Protein AF-0000000079302705 (afdb_homodimer)

InterPro domains:
  IPR019248 Glucodextranase-like, C-terminal [PF09985] (5-111)

Secondary structure (DSSP, 8-state):
--EEEE--TT-TTTTT-B---SHHHHHH-S-TT-EEEEEEEESSSEEEEEEES----TT--TTS--SEEEEEEEE-SSS-B-EEETTEEPPTT--BSEEEEEETTEEEEE-TT--EEEE-EEEETTEEEEE--SPP---EEEEEEEEB-TTSGGGB--EESS--SSSEE--TT--S-SEE--SSHHHHHHHHHHTBPPPB--------GGGTGGGGGGGGHHHHHHHHTT-/--EEEE--TT-TTTTT-B---SHHHHHH-S-TT-EEEEEEEESSSEEEEEEES----TT--TTS--SEEEEEEEE-SSS-B-EEETTEEPPTT--BSEEEEEETTEEEEE-TT--EEEE-EEEETTEEEEE--SPP---EEEEEEEEB-TTSGGGB--EESS--SSSEE--TT--S-SEE--SSHHHHHHHHHHTBPPPB--------GGGGGGGGGGGGGGGTHHHHTT-

Sequence (462 aa):
MLFLYQDPLGDDQGLAYLYPRAALFREAGEGYADLLAVVGEDRGELVLKVRLARYPNPLEGPLGFSLATVVLWLDTGEGGEETLLPGLHTPQGAGWEVAYLLTGFGAERRTPKGEREGVRAWREGDWVALATGLPPGRYGVYGAVGLFDPFAPWYLRPSSPEGGAWTLAAPPGSPPVVDLLAERPLEQVAAYQTGVLKPLRPKGFALKRESLLAFGLGGVSLLLAFLLRRRMLFLYQDPLGDDQGLAYLYPRAALFREAGEGYADLLAVVGEDRGELVLKVRLARYPNPLEGPLGFSLATVVLWLDTGEGGEETLLPGLHTPQGAGWEVAYLLTGFGAERRTPKGEREGVRAWREGDWVALATGLPPGRYGVYGAVGLFDPFAPWYLRPSSPEGGAWTLAAPPGSPPVVDLLAERPLEQVAAYQTGVLKPLRPKGFALKRESLLAFGLGGVSLLLAFLLRRR

Foldseek 3Di:
DQDKAFDDAPQLAFVNKDAADAPVDVVQDDFQQAWTMWDWDAPVATKIKTFTPDADDPVPQVQRHAWKKKKKFWQDDWDAAQDDFQLAGAPPGRHGAKMKIDGSHAIWIAGPVGDIDTWDWHYDPRMIMTTDPHHDDFIWMWMFMATAQPVDVSRAAAEDCVHYNRHMHDDPRFGSTRDIRDNDSVLSNVCRVVNYHYTDTDDPPPPPVVVVPPVPPPPPPPVVVVVPVVD/DQDKAFDDAPQLQFVNKDAADAPVVVVQDDFQQAWTMWDWDAPVATKIKTFTPDADDPVPQVQRHAWKKKKKFWQDDWDADQDDFQLAGAPPGRHGAKMKIDGSHAIWIAGPVGDIDTWDWHYDPRMIMTTDPHHDDFIWMWMFMATAQPVDVSRAAAEDCVHYNRHMHDDPRFGSTRDIRDNDSVLSNVCRVVNYHYTDTDDPPPPPPVVVVPVPPPPPPPVPVVPPPVD

Solvent-accessible surface area (backbone atoms only — not comparable to full-atom values): 23852 Å² total; per-residue (Å²): 115,68,41,76,46,53,23,54,82,86,56,43,29,58,96,70,42,40,76,33,63,30,67,71,47,59,74,59,54,75,45,47,38,16,50,36,34,42,35,37,32,68,75,89,24,26,31,41,33,39,26,53,69,36,55,54,39,92,59,62,21,44,52,54,17,42,52,27,22,37,40,37,35,31,26,77,59,85,44,54,44,39,70,75,47,71,53,32,24,35,49,92,76,53,6,30,57,40,34,38,40,39,44,17,64,26,21,33,38,35,35,85,87,66,52,46,38,33,28,34,21,45,63,56,87,78,31,42,34,34,53,65,83,38,70,64,76,82,41,29,39,40,40,37,20,19,38,48,23,85,76,34,76,95,26,26,30,50,55,35,67,81,35,40,55,77,22,26,20,30,64,84,68,53,42,46,47,28,18,59,59,27,72,42,71,66,55,36,54,49,19,69,74,71,22,41,48,66,60,49,58,60,74,68,82,69,75,67,66,69,68,64,62,63,67,65,65,68,66,61,62,66,61,57,58,60,64,62,61,74,104,114,68,41,77,47,54,24,53,81,84,58,41,30,58,98,69,43,41,76,33,63,30,67,70,48,59,71,58,55,74,45,47,40,16,50,34,34,42,34,35,32,67,74,90,24,25,30,41,32,38,26,53,69,36,58,54,40,92,61,62,21,45,53,55,16,44,53,26,22,36,41,38,34,29,26,75,59,85,44,55,45,39,71,75,47,70,54,31,23,34,49,92,74,52,5,31,57,40,33,36,40,40,44,18,62,26,21,32,38,35,34,84,85,67,51,45,37,33,25,34,21,43,64,56,87,76,30,42,33,36,54,65,83,38,68,63,72,81,40,29,40,39,41,36,18,17,39,48,23,85,76,36,76,94,26,26,29,50,54,34,67,82,35,42,54,78,21,26,19,28,65,82,69,52,45,45,47,27,19,58,58,27,72,43,71,67,56,37,54,49,18,68,74,70,23,40,48,66,61,49,58,62,73,68,81,71,75,68,67,70,68,65,65,65,67,68,67,70,72,63,64,70,66,61,62,66,67,63,64,74,106

Organism: Thermus brockianus (NCBI:txid56956)

Nearest PDB structures (foldseek):
  1ug9-assembly1_A  TM=7.891E-01  e=1.839E-10  Arthrobacter globiformis
  2dmb-assembly1_A  TM=4.216E-01  e=1.251E-01  Homo sapiens
  6fpt-assembly2_B  TM=4.208E-01  e=1.560E-01  Danio rerio
  7o0b-assembly1_A  TM=3.416E-01  e=6.097E-02  Homo sapiens
  2d7n-assembly1_A  TM=3.568E-01  e=8.653E-01  Homo sapiens

Structure (mmCIF, N/CA/C/O backbone):
data_AF-0000000079302705-model_v1
#
loop_
_entity.id
_entity.type
_entity.pdbx_description
1 polymer 'Uncharacterized protein'
#
loop_
_atom_site.group_PDB
_atom_site.id
_atom_site.type_symbol
_atom_site.label_atom_id
_atom_site.label_alt_id
_atom_site.label_comp_id
_atom_site.label_asym_id
_atom_site.label_entity_id
_atom_site.label_seq_id
_atom_site.pdbx_PDB_ins_code
_atom_site.Cartn_x
_atom_site.Cartn_y
_atom_site.Cartn_z
_atom_site.occupancy
_atom_site.B_iso_or_equiv
_atom_site.auth_seq_id
_atom_site.auth_comp_id
_atom_site.auth_asym_id
_atom_site.auth_atom_id
_atom_site.pdbx_PDB_model_num
ATOM 1 N N . MET A 1 1 ? 9.102 -23.891 10.633 1 91.81 1 MET A N 1
ATOM 2 C CA . MET A 1 1 ? 8.695 -23.859 9.234 1 91.81 1 MET A CA 1
ATOM 3 C C . MET A 1 1 ? 7.625 -24.922 8.961 1 91.81 1 MET A C 1
ATOM 5 O O . MET A 1 1 ? 7.785 -26.078 9.328 1 91.81 1 MET A O 1
ATOM 9 N N . LEU A 1 2 ? 6.59 -24.422 8.367 1 93.56 2 LEU A N 1
ATOM 10 C CA . LEU A 1 2 ? 5.457 -25.297 8.086 1 93.56 2 LEU A CA 1
ATOM 11 C C . LEU A 1 2 ? 5.566 -25.906 6.695 1 93.56 2 LEU A C 1
ATOM 13 O O . LEU A 1 2 ? 5.309 -27.094 6.516 1 93.56 2 LEU A O 1
ATOM 17 N N . PHE A 1 3 ? 5.969 -25.125 5.758 1 96.44 3 PHE A N 1
ATOM 18 C CA . PHE A 1 3 ? 6.188 -25.641 4.406 1 96.44 3 PHE A CA 1
ATOM 19 C C . PHE A 1 3 ? 7.113 -24.703 3.629 1 96.44 3 PHE A C 1
ATOM 21 O O . PHE A 1 3 ? 7.297 -23.547 4.004 1 96.44 3 PHE A O 1
ATOM 28 N N . LEU A 1 4 ? 7.742 -25.266 2.623 1 97.12 4 LEU A N 1
ATOM 29 C CA . LEU A 1 4 ? 8.516 -24.578 1.589 1 97.12 4 LEU A CA 1
ATOM 30 C C . LEU A 1 4 ? 8.18 -25.141 0.208 1 97.12 4 LEU A C 1
ATOM 32 O O . LEU A 1 4 ? 8.375 -26.328 -0.049 1 97.12 4 LEU A O 1
ATOM 36 N N . TYR A 1 5 ? 7.637 -24.312 -0.6 1 98.25 5 TYR A N 1
ATOM 37 C CA . TYR A 1 5 ? 7.363 -24.688 -1.984 1 98.25 5 TYR A CA 1
ATOM 38 C C . TYR A 1 5 ? 8.305 -23.953 -2.938 1 98.25 5 TYR A C 1
ATOM 40 O O . TYR A 1 5 ? 8.352 -22.719 -2.955 1 98.25 5 TYR A O 1
ATOM 48 N N . GLN A 1 6 ? 8.992 -24.75 -3.734 1 98.12 6 GLN A N 1
ATOM 49 C CA . GLN A 1 6 ? 9.875 -24.156 -4.73 1 98.12 6 GLN A CA 1
ATOM 50 C C . GLN A 1 6 ? 9.164 -23.984 -6.07 1 98.12 6 GLN A C 1
ATOM 52 O O . GLN A 1 6 ? 8.297 -24.781 -6.422 1 98.12 6 GLN A O 1
ATOM 57 N N . ASP A 1 7 ? 9.523 -22.969 -6.777 1 98.62 7 ASP A N 1
ATOM 58 C CA . ASP A 1 7 ? 9.047 -22.672 -8.125 1 98.62 7 ASP A CA 1
ATOM 59 C C . ASP A 1 7 ? 10.211 -22.5 -9.094 1 98.62 7 ASP A C 1
ATOM 61 O O . ASP A 1 7 ? 11.203 -21.844 -8.766 1 98.62 7 ASP A O 1
ATOM 65 N N . PRO A 1 8 ? 10.164 -23.078 -10.227 1 98.12 8 PRO A N 1
ATOM 66 C CA . PRO A 1 8 ? 11.297 -23.062 -11.164 1 98.12 8 PRO A CA 1
ATOM 67 C C . PRO A 1 8 ? 11.703 -21.641 -11.57 1 98.12 8 PRO A C 1
ATOM 69 O O . PRO A 1 8 ? 10.844 -20.781 -11.766 1 98.12 8 PRO A O 1
ATOM 72 N N . LEU A 1 9 ? 12.961 -21.469 -11.719 1 97.31 9 LEU A N 1
ATOM 73 C CA . LEU A 1 9 ? 13.516 -20.219 -12.219 1 97.31 9 LEU A CA 1
ATOM 74 C C . LEU A 1 9 ? 13.242 -20.062 -13.711 1 97.31 9 LEU A C 1
ATOM 76 O O . LEU A 1 9 ? 13.375 -21.016 -14.477 1 97.31 9 LEU A O 1
ATOM 80 N N . GLY A 1 10 ? 12.844 -18.859 -14.141 1 96.56 10 GLY A N 1
ATOM 81 C CA . GLY A 1 10 ? 12.812 -18.516 -15.555 1 96.56 10 GLY A CA 1
ATOM 82 C C . GLY A 1 10 ? 11.5 -18.875 -16.219 1 96.56 10 GLY A C 1
ATOM 83 O O . GLY A 1 10 ? 11.375 -18.797 -17.453 1 96.56 10 GLY A O 1
ATOM 84 N N . ASP A 1 11 ? 10.469 -19.234 -15.414 1 97.25 11 ASP A N 1
ATOM 85 C CA . ASP A 1 11 ? 9.227 -19.625 -16.062 1 97.25 11 ASP A CA 1
ATOM 86 C C . ASP A 1 11 ? 8.172 -18.531 -15.93 1 97.25 11 ASP A C 1
ATOM 88 O O . ASP A 1 11 ? 6.969 -18.812 -15.891 1 97.25 11 ASP A O 1
ATOM 92 N N . ASP A 1 12 ? 8.555 -17.266 -15.945 1 97.75 12 ASP A N 1
ATOM 93 C CA . ASP A 1 12 ? 7.672 -16.109 -15.797 1 97.75 12 ASP A CA 1
ATOM 94 C C . ASP A 1 12 ? 7.219 -15.586 -17.156 1 97.75 12 ASP A C 1
ATOM 96 O O . ASP A 1 12 ? 7.203 -14.375 -17.391 1 97.75 12 ASP A O 1
ATOM 100 N N . GLN A 1 13 ? 6.887 -16.406 -18.125 1 94.62 13 GLN A N 1
ATOM 101 C CA . GLN A 1 13 ? 6.395 -16 -19.422 1 94.62 13 GLN A CA 1
ATOM 102 C C . GLN A 1 13 ? 5.09 -16.703 -19.781 1 94.62 13 GLN A C 1
ATOM 104 O O . GLN A 1 13 ? 4.707 -16.781 -20.938 1 94.62 13 GLN A O 1
ATOM 109 N N . GLY A 1 14 ? 4.457 -17.266 -18.812 1 93.06 14 GLY A N 1
ATOM 110 C CA . GLY A 1 14 ? 3.219 -17.969 -19.109 1 93.06 14 GLY A CA 1
ATOM 111 C C . GLY A 1 14 ? 3.318 -18.859 -20.344 1 93.06 14 GLY A C 1
ATOM 112 O O . GLY A 1 14 ? 4.25 -19.656 -20.469 1 93.06 14 GLY A O 1
ATOM 113 N N . LEU A 1 15 ? 2.178 -18.812 -21.172 1 90.75 15 LEU A N 1
ATOM 114 C CA . LEU A 1 15 ? 2.207 -19.5 -22.453 1 90.75 15 LEU A CA 1
ATOM 115 C C . LEU A 1 15 ? 2.781 -18.594 -23.547 1 90.75 15 LEU A C 1
ATOM 117 O O . LEU A 1 15 ? 2.096 -18.281 -24.516 1 90.75 15 LEU A O 1
ATOM 121 N N . ALA A 1 16 ? 4.004 -18 -23.188 1 90.19 16 ALA A N 1
ATOM 122 C CA . ALA A 1 16 ? 4.742 -17.156 -24.125 1 90.19 16 ALA A CA 1
ATOM 123 C C . ALA A 1 16 ? 4.246 -15.711 -24.047 1 90.19 16 ALA A C 1
ATOM 125 O O . ALA A 1 16 ? 4.016 -15.078 -25.094 1 90.19 16 ALA A O 1
ATOM 126 N N . TYR A 1 17 ? 3.951 -15.203 -22.922 1 95.75 17 TYR A N 1
ATOM 127 C CA . TYR A 1 17 ? 3.621 -13.805 -22.703 1 95.75 17 TYR A CA 1
ATOM 128 C C . TYR A 1 17 ? 4.793 -12.898 -23.062 1 95.75 17 TYR A C 1
ATOM 130 O O . TYR A 1 17 ? 5.957 -13.289 -22.906 1 95.75 17 TYR A O 1
ATOM 138 N N . LEU A 1 18 ? 4.461 -11.711 -23.531 1 96.06 18 LEU A N 1
ATOM 139 C CA . LEU A 1 18 ? 5.461 -10.656 -23.688 1 96.06 18 LEU A CA 1
ATOM 140 C C . LEU A 1 18 ? 5.195 -9.516 -22.719 1 96.06 18 LEU A C 1
ATOM 142 O O . LEU A 1 18 ? 4.047 -9.109 -22.531 1 96.06 18 LEU A O 1
ATOM 146 N N . TYR A 1 19 ? 6.301 -9.062 -22.109 1 97.06 19 TYR A N 1
ATOM 147 C CA . TYR A 1 19 ? 6.195 -7.984 -21.141 1 97.06 19 TYR A CA 1
ATOM 148 C C . TYR A 1 19 ? 5.898 -6.656 -21.812 1 97.06 19 TYR A C 1
ATOM 150 O O . TYR A 1 19 ? 6.176 -6.488 -23.016 1 97.06 19 TYR A O 1
ATOM 158 N N . PRO A 1 20 ? 5.348 -5.75 -21.094 1 96.25 20 PRO A N 1
ATOM 159 C CA . PRO A 1 20 ? 5.09 -4.418 -21.641 1 96.25 20 PRO A CA 1
ATOM 160 C C . PRO A 1 20 ? 6.363 -3.719 -22.109 1 96.25 20 PRO A C 1
ATOM 162 O O . PRO A 1 20 ? 7.449 -3.986 -21.578 1 96.25 20 PRO A O 1
ATOM 165 N N . ARG A 1 21 ? 6.207 -2.793 -22.969 1 95.19 21 ARG A N 1
ATOM 166 C CA . ARG A 1 21 ? 7.367 -2.309 -23.703 1 95.19 21 ARG A CA 1
ATOM 167 C C . ARG A 1 21 ? 7.773 -0.914 -23.234 1 95.19 21 ARG A C 1
ATOM 169 O O . ARG A 1 21 ? 8.711 -0.322 -23.766 1 95.19 21 ARG A O 1
ATOM 176 N N . ALA A 1 22 ? 7.133 -0.38 -22.281 1 91.38 22 ALA A N 1
ATOM 177 C CA . ALA A 1 22 ? 7.551 0.915 -21.75 1 91.38 22 ALA A CA 1
ATOM 178 C C . ALA A 1 22 ? 8.969 0.848 -21.203 1 91.38 22 ALA A C 1
ATOM 180 O O . ALA A 1 22 ? 9.43 -0.215 -20.766 1 91.38 22 ALA A O 1
ATOM 181 N N . ALA A 1 23 ? 9.703 1.984 -21.172 1 91.56 23 ALA A N 1
ATOM 182 C CA . ALA A 1 23 ? 11.086 2.07 -20.734 1 91.56 23 ALA A CA 1
ATOM 183 C C . ALA A 1 23 ? 11.25 1.528 -19.312 1 91.56 23 ALA A C 1
ATOM 185 O O . ALA A 1 23 ? 12.258 0.896 -19 1 91.56 23 ALA A O 1
ATOM 186 N N . LEU A 1 24 ? 10.305 1.747 -18.562 1 87.25 24 LEU A N 1
ATOM 187 C CA . LEU A 1 24 ? 10.312 1.303 -17.172 1 87.25 24 LEU A CA 1
ATOM 188 C C . LEU A 1 24 ? 10.586 -0.195 -17.078 1 87.25 24 LEU A C 1
ATOM 190 O O . LEU A 1 24 ? 11.438 -0.629 -16.312 1 87.25 24 LEU A O 1
ATOM 194 N N . PHE A 1 25 ? 9.891 -0.949 -17.844 1 93.25 25 PHE A N 1
ATOM 195 C CA . PHE A 1 25 ? 10.008 -2.402 -17.828 1 93.25 25 PHE A CA 1
ATOM 196 C C . PHE A 1 25 ? 11.273 -2.857 -18.547 1 93.25 25 PHE A C 1
ATOM 198 O O . PHE A 1 25 ? 11.938 -3.795 -18.094 1 93.25 25 PHE A O 1
ATOM 205 N N . ARG A 1 26 ? 11.578 -2.232 -19.578 1 92.81 26 ARG A N 1
ATOM 206 C CA . ARG A 1 26 ? 12.766 -2.586 -20.344 1 92.81 26 ARG A CA 1
ATOM 207 C C . ARG A 1 26 ? 14.031 -2.395 -19.516 1 92.81 26 ARG A C 1
ATOM 209 O O . ARG A 1 26 ? 14.906 -3.26 -19.5 1 92.81 26 ARG A O 1
ATOM 216 N N . GLU A 1 27 ? 14.039 -1.355 -18.797 1 94.06 27 GLU A N 1
ATOM 217 C CA . GLU A 1 27 ? 15.227 -1.019 -18.016 1 94.06 27 GLU A CA 1
ATOM 218 C C . GLU A 1 27 ? 15.336 -1.9 -16.766 1 94.06 27 GLU A C 1
ATOM 220 O O . GLU A 1 27 ? 16.438 -2.158 -16.281 1 94.06 27 GLU A O 1
ATOM 225 N N . ALA A 1 28 ? 14.18 -2.338 -16.312 1 93.19 28 ALA A N 1
ATOM 226 C CA . ALA A 1 28 ? 14.172 -3.219 -15.148 1 93.19 28 ALA A CA 1
ATOM 227 C C . ALA A 1 28 ? 14.727 -4.598 -15.5 1 93.19 28 ALA A C 1
ATOM 229 O O . ALA A 1 28 ? 15.203 -5.324 -14.625 1 93.19 28 ALA A O 1
ATOM 230 N N . GLY A 1 29 ? 14.68 -4.973 -16.766 1 89.88 29 GLY A N 1
ATOM 231 C CA . GLY A 1 29 ? 15.18 -6.273 -17.188 1 89.88 29 GLY A CA 1
ATOM 232 C C . GLY A 1 29 ? 14.195 -7.398 -16.922 1 89.88 29 GLY A C 1
ATOM 233 O O . GLY A 1 29 ? 12.984 -7.191 -16.953 1 89.88 29 GLY A O 1
ATOM 234 N N . GLU A 1 30 ? 14.797 -8.57 -16.797 1 85.5 30 GLU A N 1
ATOM 235 C CA . GLU A 1 30 ? 13.977 -9.773 -16.656 1 85.5 30 GLU A CA 1
ATOM 236 C C . GLU A 1 30 ? 14 -10.289 -15.227 1 85.5 30 GLU A C 1
ATOM 238 O O . GLU A 1 30 ? 14.844 -9.883 -14.43 1 85.5 30 GLU A O 1
ATOM 243 N N . GLY A 1 31 ? 12.984 -11.078 -14.906 1 91.12 31 GLY A N 1
ATOM 244 C CA . GLY A 1 31 ? 13.078 -11.859 -13.68 1 91.12 31 GLY A CA 1
ATOM 245 C C . GLY A 1 31 ? 12.344 -11.227 -12.516 1 91.12 31 GLY A C 1
ATOM 246 O O . GLY A 1 31 ? 12.156 -11.859 -11.477 1 91.12 31 GLY A O 1
ATOM 247 N N . TYR A 1 32 ? 11.789 -9.992 -12.672 1 96.56 32 TYR A N 1
ATOM 248 C CA . TYR A 1 32 ? 11.25 -9.297 -11.516 1 96.56 32 TYR A CA 1
ATOM 249 C C . TYR A 1 32 ? 9.836 -9.781 -11.195 1 96.56 32 TYR A C 1
ATOM 251 O O . TYR A 1 32 ? 9.297 -9.477 -10.133 1 96.56 32 TYR A O 1
ATOM 259 N N . ALA A 1 33 ? 9.289 -10.609 -12.062 1 98.25 33 ALA A N 1
ATOM 260 C CA . ALA A 1 33 ? 8.008 -11.25 -11.773 1 98.25 33 ALA A CA 1
ATOM 261 C C . ALA A 1 33 ? 8.141 -12.773 -11.812 1 98.25 33 ALA A C 1
ATOM 263 O O . ALA A 1 33 ? 7.184 -13.477 -12.141 1 98.25 33 ALA A O 1
ATOM 264 N N . ASP A 1 34 ? 9.32 -13.258 -11.562 1 98.75 34 ASP A N 1
ATOM 265 C CA . ASP A 1 34 ? 9.648 -14.68 -11.516 1 98.75 34 ASP A CA 1
ATOM 266 C C . ASP A 1 34 ? 9.672 -15.195 -10.078 1 98.75 34 ASP A C 1
ATOM 268 O O . ASP A 1 34 ? 10.602 -14.922 -9.328 1 98.75 34 ASP A O 1
ATOM 272 N N . LEU A 1 35 ? 8.656 -15.969 -9.766 1 98.81 35 LEU A N 1
ATOM 273 C CA . LEU A 1 35 ? 8.539 -16.562 -8.438 1 98.81 35 LEU A CA 1
ATOM 274 C C . LEU A 1 35 ? 9.531 -17.703 -8.258 1 98.81 35 LEU A C 1
ATOM 276 O O . LEU A 1 35 ? 9.688 -18.547 -9.148 1 98.81 35 LEU A O 1
ATOM 280 N N . LEU A 1 36 ? 10.195 -17.703 -7.098 1 98.75 36 LEU A N 1
ATOM 281 C CA . LEU A 1 36 ? 11.148 -18.766 -6.844 1 98.75 36 LEU A CA 1
ATOM 282 C C . LEU A 1 36 ? 10.672 -19.672 -5.707 1 98.75 36 LEU A C 1
ATOM 284 O O . LEU A 1 36 ? 10.984 -20.859 -5.676 1 98.75 36 LEU A O 1
ATOM 288 N N . ALA A 1 37 ? 9.969 -19.016 -4.75 1 98.75 37 ALA A N 1
ATOM 289 C CA . ALA A 1 37 ? 9.586 -19.859 -3.613 1 98.75 37 ALA A CA 1
ATOM 290 C C . ALA A 1 37 ? 8.5 -19.172 -2.777 1 98.75 37 ALA A C 1
ATOM 292 O O . ALA A 1 37 ? 8.398 -17.953 -2.768 1 98.75 37 ALA A O 1
ATOM 293 N N . VAL A 1 38 ? 7.727 -19.969 -2.119 1 98.69 38 VAL A N 1
ATOM 294 C CA . VAL A 1 38 ? 6.777 -19.562 -1.089 1 98.69 38 VAL A CA 1
ATOM 295 C C . VAL A 1 38 ? 7 -20.391 0.175 1 98.69 38 VAL A C 1
ATOM 297 O O . VAL A 1 38 ? 7.102 -21.625 0.112 1 98.69 38 VAL A O 1
ATOM 300 N N . VAL A 1 39 ? 7.062 -19.688 1.294 1 98.12 39 VAL A N 1
ATOM 301 C CA . VAL A 1 39 ? 7.273 -20.344 2.58 1 98.12 39 VAL A CA 1
ATOM 302 C C . VAL A 1 39 ? 6.125 -20 3.529 1 98.12 39 VAL A C 1
ATOM 304 O O . VAL A 1 39 ? 5.625 -18.875 3.523 1 98.12 39 VAL A O 1
ATOM 307 N N . GLY A 1 40 ? 5.676 -20.984 4.355 1 97.94 40 GLY A N 1
ATOM 308 C CA . GLY A 1 40 ? 4.844 -20.766 5.531 1 97.94 40 GLY A CA 1
ATOM 309 C C . GLY A 1 40 ? 5.57 -21.047 6.836 1 97.94 40 GLY A C 1
ATOM 310 O O . GLY A 1 40 ? 6.152 -22.109 7.008 1 97.94 40 GLY A O 1
ATOM 311 N N . GLU A 1 41 ? 5.566 -20.047 7.688 1 97.75 41 GLU A N 1
ATOM 312 C CA . GLU A 1 41 ? 6.227 -20.188 8.977 1 97.75 41 GLU A CA 1
ATOM 313 C C . GLU A 1 41 ? 5.238 -20.016 10.125 1 97.75 41 GLU A C 1
ATOM 315 O O . GLU A 1 41 ? 4.297 -19.219 10.031 1 97.75 41 GLU A O 1
ATOM 320 N N . ASP A 1 42 ? 5.504 -20.75 11.227 1 97.25 42 ASP A N 1
ATOM 321 C CA . ASP A 1 42 ? 4.77 -20.594 12.484 1 97.25 42 ASP A CA 1
ATOM 322 C C . ASP A 1 42 ? 5.449 -19.562 13.383 1 97.25 42 ASP A C 1
ATOM 324 O O . ASP A 1 42 ? 6.484 -19.844 13.992 1 97.25 42 ASP A O 1
ATOM 328 N N . ARG A 1 43 ? 4.875 -18.438 13.484 1 96 43 ARG A N 1
ATOM 329 C CA . ARG A 1 43 ? 5.367 -17.406 14.391 1 96 43 ARG A CA 1
ATOM 330 C C . ARG A 1 43 ? 4.266 -16.938 15.336 1 96 43 ARG A C 1
ATOM 332 O O . ARG A 1 43 ? 4.113 -15.742 15.57 1 96 43 ARG A O 1
ATOM 339 N N . GLY A 1 44 ? 3.551 -17.953 15.828 1 96.31 44 GLY A N 1
ATOM 340 C CA . GLY A 1 44 ? 2.332 -17.656 16.562 1 96.31 44 GLY A CA 1
ATOM 341 C C . GLY A 1 44 ? 1.124 -17.469 15.656 1 96.31 44 GLY A C 1
ATOM 342 O O . GLY A 1 44 ? -0.012 -17.703 16.078 1 96.31 44 GLY A O 1
ATOM 343 N N . GLU A 1 45 ? 1.427 -17.078 14.5 1 97.12 45 GLU A N 1
ATOM 344 C CA . GLU A 1 45 ? 0.514 -17.047 13.359 1 97.12 45 GLU A CA 1
ATOM 345 C C . GLU A 1 45 ? 1.2 -17.531 12.086 1 97.12 45 GLU A C 1
ATOM 347 O O . GLU A 1 45 ? 2.422 -17.688 12.055 1 97.12 45 GLU A O 1
ATOM 352 N N . LEU A 1 46 ? 0.432 -17.859 11.188 1 98.06 46 LEU A N 1
ATOM 353 C CA . LEU A 1 46 ? 1.027 -18.156 9.891 1 98.06 46 LEU A CA 1
ATOM 354 C C . LEU A 1 46 ? 1.607 -16.906 9.25 1 98.06 46 LEU A C 1
ATOM 356 O O . LEU A 1 46 ? 0.89 -15.922 9.031 1 98.06 46 LEU A O 1
ATOM 360 N N . VAL A 1 47 ? 2.861 -16.953 9.023 1 98.25 47 VAL A N 1
ATOM 361 C CA . VAL A 1 47 ? 3.541 -15.961 8.203 1 98.25 47 VAL A CA 1
ATOM 362 C C . VAL A 1 47 ? 3.885 -16.547 6.84 1 98.25 47 VAL A C 1
ATOM 364 O O . VAL A 1 47 ? 4.395 -17.672 6.75 1 98.25 47 VAL A O 1
ATOM 367 N N . LEU A 1 48 ? 3.51 -15.812 5.84 1 98.62 48 LEU A N 1
ATOM 368 C CA . LEU A 1 48 ? 3.877 -16.219 4.484 1 98.62 48 LEU A CA 1
ATOM 369 C C . LEU A 1 48 ? 5.055 -15.398 3.973 1 98.62 48 LEU A C 1
ATOM 371 O O . LEU A 1 48 ? 5.109 -14.188 4.191 1 98.62 48 LEU A O 1
ATOM 375 N N . LYS A 1 49 ? 5.98 -16.047 3.314 1 98.62 49 LYS A N 1
ATOM 376 C CA . LYS A 1 49 ? 7.117 -15.383 2.686 1 98.62 49 LYS A CA 1
ATOM 377 C C . LYS A 1 49 ? 7.23 -15.758 1.212 1 98.62 49 LYS A C 1
ATOM 379 O O . LYS A 1 49 ? 6.949 -16.906 0.835 1 98.62 49 LYS A O 1
ATOM 384 N N . VAL A 1 50 ? 7.617 -14.789 0.439 1 98.75 50 VAL A N 1
ATOM 385 C CA . VAL A 1 50 ? 7.793 -15.008 -0.994 1 98.75 50 VAL A CA 1
ATOM 386 C C . VAL A 1 50 ? 9.195 -14.57 -1.416 1 98.75 50 VAL A C 1
ATOM 388 O O . VAL A 1 50 ? 9.734 -13.602 -0.874 1 98.75 50 VAL A O 1
ATOM 391 N N . ARG A 1 51 ? 9.758 -15.312 -2.311 1 98.69 51 ARG A N 1
ATOM 392 C CA . ARG A 1 51 ? 11.016 -14.938 -2.945 1 98.69 51 ARG A CA 1
ATOM 393 C C . ARG A 1 51 ? 10.852 -14.812 -4.457 1 98.69 51 ARG A C 1
ATOM 395 O O . ARG A 1 51 ? 10.367 -15.734 -5.113 1 98.69 51 ARG A O 1
ATOM 402 N N . LEU A 1 52 ? 11.258 -13.727 -5 1 98.62 52 LEU A N 1
ATOM 403 C CA . LEU A 1 52 ? 11.328 -13.5 -6.441 1 98.62 52 LEU A CA 1
ATOM 404 C C . LEU A 1 52 ? 12.773 -13.547 -6.93 1 98.62 52 LEU A C 1
ATOM 406 O O . LEU A 1 52 ? 13.711 -13.445 -6.129 1 98.62 52 LEU A O 1
ATOM 410 N N . ALA A 1 53 ? 12.914 -13.641 -8.18 1 98.5 53 ALA A N 1
ATOM 411 C CA . ALA A 1 53 ? 14.25 -13.773 -8.758 1 98.5 53 ALA A CA 1
ATOM 412 C C . ALA A 1 53 ? 15.016 -12.453 -8.672 1 98.5 53 ALA A C 1
ATOM 414 O O . ALA A 1 53 ? 16.234 -12.445 -8.492 1 98.5 53 ALA A O 1
ATOM 415 N N . ARG A 1 54 ? 14.344 -11.344 -8.867 1 97.81 54 ARG A N 1
ATOM 416 C CA . ARG A 1 54 ? 14.945 -10.016 -8.828 1 97.81 54 ARG A CA 1
ATOM 417 C C . ARG A 1 54 ? 13.984 -8.992 -8.227 1 97.81 54 ARG A C 1
ATOM 419 O O . ARG A 1 54 ? 12.766 -9.18 -8.281 1 97.81 54 ARG A O 1
ATOM 426 N N . TYR A 1 55 ? 14.641 -7.93 -7.699 1 96.81 55 TYR A N 1
ATOM 427 C CA . TYR A 1 55 ? 13.828 -6.938 -7.016 1 96.81 55 TYR A CA 1
ATOM 428 C C . TYR A 1 55 ? 14.133 -5.535 -7.523 1 96.81 55 TYR A C 1
ATOM 430 O O . TYR A 1 55 ? 14.445 -4.637 -6.738 1 96.81 55 TYR A O 1
ATOM 438 N N . PRO A 1 56 ? 14.047 -5.293 -8.852 1 95.56 56 PRO A N 1
ATOM 439 C CA . PRO A 1 56 ? 14.164 -3.887 -9.25 1 95.56 56 PRO A CA 1
ATOM 440 C C . PRO A 1 56 ? 13.102 -3.002 -8.594 1 95.56 56 PRO A C 1
ATOM 442 O O . PRO A 1 56 ? 11.953 -3.432 -8.422 1 95.56 56 PRO A O 1
ATOM 445 N N . ASN A 1 57 ? 13.539 -1.76 -8.297 1 91.25 57 ASN A N 1
ATOM 446 C CA . ASN A 1 57 ? 12.664 -0.906 -7.5 1 91.25 57 ASN A CA 1
ATOM 447 C C . ASN A 1 57 ? 12.625 0.52 -8.039 1 91.25 57 ASN A C 1
ATOM 449 O O . ASN A 1 57 ? 12.852 1.477 -7.297 1 91.25 57 ASN A O 1
ATOM 453 N N . PRO A 1 58 ? 12.281 0.702 -9.258 1 89.12 58 PRO A N 1
ATOM 454 C CA . PRO A 1 58 ? 12.328 2.041 -9.852 1 89.12 58 PRO A CA 1
ATOM 455 C C . PRO A 1 58 ? 11.305 2.992 -9.234 1 89.12 58 PRO A C 1
ATOM 457 O O . PRO A 1 58 ? 11.469 4.211 -9.305 1 89.12 58 PRO A O 1
ATOM 460 N N . LEU A 1 59 ? 10.203 2.414 -8.703 1 81.81 59 LEU A N 1
ATOM 461 C CA . LEU A 1 59 ? 9.172 3.273 -8.133 1 81.81 59 LEU A CA 1
ATOM 462 C C . LEU A 1 59 ? 9.383 3.449 -6.629 1 81.81 59 LEU A C 1
ATOM 464 O O . LEU A 1 59 ? 8.531 4.016 -5.941 1 81.81 59 LEU A O 1
ATOM 468 N N . GLU A 1 60 ? 10.375 2.838 -6.16 1 82 60 GLU A N 1
ATOM 469 C CA . GLU A 1 60 ? 10.812 3.018 -4.777 1 82 60 GLU A CA 1
ATOM 470 C C . GLU A 1 60 ? 9.773 2.484 -3.795 1 82 60 GLU A C 1
ATOM 472 O O . GLU A 1 60 ? 9.398 3.176 -2.846 1 82 60 GLU A O 1
ATOM 477 N N . GLY A 1 61 ? 9.297 1.305 -4.039 1 86.44 61 GLY A N 1
ATOM 478 C CA . GLY A 1 61 ? 8.453 0.631 -3.064 1 86.44 61 GLY A CA 1
ATOM 479 C C . GLY A 1 61 ? 9.164 0.365 -1.75 1 86.44 61 GLY A C 1
ATOM 480 O O . GLY A 1 61 ? 10.32 -0.064 -1.735 1 86.44 61 GLY A O 1
ATOM 481 N N . PRO A 1 62 ? 8.484 0.558 -0.67 1 84.44 62 PRO A N 1
ATOM 482 C CA . PRO A 1 62 ? 9.133 0.445 0.64 1 84.44 62 PRO A CA 1
ATOM 483 C C . PRO A 1 62 ? 9.602 -0.976 0.946 1 84.44 62 PRO A C 1
ATOM 485 O O . PRO A 1 62 ? 10.461 -1.173 1.807 1 84.44 62 PRO A O 1
ATOM 488 N N . LEU A 1 63 ? 9.086 -1.909 0.279 1 90.31 63 LEU A N 1
ATOM 489 C CA . LEU A 1 63 ? 9.477 -3.289 0.551 1 90.31 63 LEU A CA 1
ATOM 490 C C . LEU A 1 63 ? 10.609 -3.729 -0.371 1 90.31 63 LEU A C 1
ATOM 492 O O . LEU A 1 63 ? 10.969 -4.906 -0.405 1 90.31 63 LEU A O 1
ATOM 496 N N . GLY A 1 64 ? 11.102 -2.822 -1.101 1 90 64 GLY A N 1
ATOM 497 C CA . GLY A 1 64 ? 12.352 -3.047 -1.807 1 90 64 GLY A CA 1
ATOM 498 C C . GLY A 1 64 ? 12.156 -3.477 -3.248 1 90 64 GLY A C 1
ATOM 499 O O . GLY A 1 64 ? 13.109 -3.877 -3.918 1 90 64 GLY A O 1
ATOM 500 N N . PHE A 1 65 ? 10.984 -3.482 -3.734 1 93.88 65 PHE A N 1
ATOM 501 C CA . PHE A 1 65 ? 10.625 -3.725 -5.129 1 93.88 65 PHE A CA 1
ATOM 502 C C . PHE A 1 65 ? 9.367 -2.955 -5.508 1 93.88 65 PHE A C 1
ATOM 504 O O . PHE A 1 65 ? 8.711 -2.361 -4.648 1 93.88 65 PHE A O 1
ATOM 511 N N . SER A 1 66 ? 9.07 -2.932 -6.859 1 92.75 66 SER A N 1
ATOM 512 C CA . SER A 1 66 ? 7.918 -2.086 -7.145 1 92.75 66 SER A CA 1
ATOM 513 C C . SER A 1 66 ? 7.219 -2.516 -8.43 1 92.75 66 SER A C 1
ATOM 515 O O . SER A 1 66 ? 6.297 -1.846 -8.898 1 92.75 66 SER A O 1
ATOM 517 N N . LEU A 1 67 ? 7.613 -3.602 -9.047 1 95.75 67 LEU A N 1
ATOM 518 C CA . LEU A 1 67 ? 7.105 -3.848 -10.398 1 95.75 67 LEU A CA 1
ATOM 519 C C . LEU A 1 67 ? 6.219 -5.086 -10.422 1 95.75 67 LEU A C 1
ATOM 521 O O . LEU A 1 67 ? 5.523 -5.34 -11.406 1 95.75 67 LEU A O 1
ATOM 525 N N . ALA A 1 68 ? 6.223 -5.84 -9.336 1 97.81 68 ALA A N 1
ATOM 526 C CA . ALA A 1 68 ? 5.461 -7.086 -9.344 1 97.81 68 ALA A CA 1
ATOM 527 C C . ALA A 1 68 ? 4.336 -7.043 -8.312 1 97.81 68 ALA A C 1
ATOM 529 O O . ALA A 1 68 ? 4.422 -6.316 -7.32 1 97.81 68 ALA A O 1
ATOM 530 N N . THR A 1 69 ? 3.305 -7.754 -8.586 1 97.56 69 THR A N 1
ATOM 531 C CA . THR A 1 69 ? 2.258 -8.148 -7.645 1 97.56 69 THR A CA 1
ATOM 532 C C . THR A 1 69 ? 2.24 -9.656 -7.453 1 97.56 69 THR A C 1
ATOM 534 O O . THR A 1 69 ? 2.234 -10.414 -8.43 1 97.56 69 THR A O 1
ATOM 537 N N . VAL A 1 70 ? 2.23 -10.039 -6.215 1 98.81 70 VAL A N 1
ATOM 538 C CA . VAL A 1 70 ? 2.078 -11.453 -5.879 1 98.81 70 VAL A CA 1
ATOM 539 C C . VAL A 1 70 ? 0.719 -11.688 -5.227 1 98.81 70 VAL A C 1
ATOM 541 O O . VAL A 1 70 ? 0.318 -10.938 -4.328 1 98.81 70 VAL A O 1
ATOM 544 N N . VAL A 1 71 ? 0.022 -12.688 -5.703 1 98.81 71 VAL A N 1
ATOM 545 C CA . VAL A 1 71 ? -1.239 -13.062 -5.074 1 98.81 71 VAL A CA 1
ATOM 546 C C . VAL A 1 71 ? -1.15 -14.5 -4.559 1 98.81 71 VAL A C 1
ATOM 548 O O . VAL A 1 71 ? -0.751 -15.406 -5.293 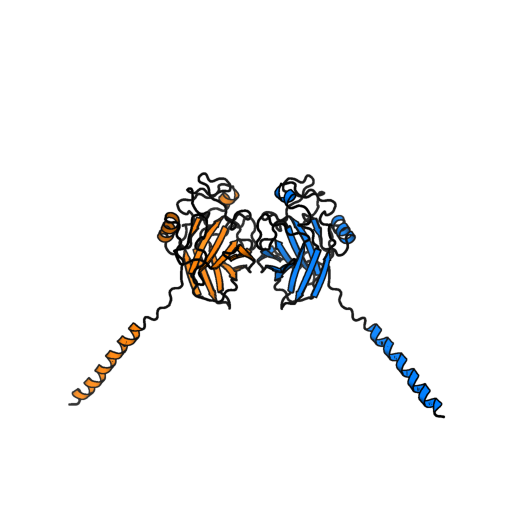1 98.81 71 VAL A O 1
ATOM 551 N N . LEU A 1 72 ? -1.421 -14.664 -3.301 1 98.94 72 LEU A N 1
ATOM 552 C CA . LEU A 1 72 ? -1.534 -15.969 -2.666 1 98.94 72 LEU A CA 1
ATOM 553 C C . LEU A 1 72 ? -2.965 -16.234 -2.203 1 98.94 72 LEU A C 1
ATOM 555 O O . LEU A 1 72 ? -3.568 -15.383 -1.541 1 98.94 72 LEU A O 1
ATOM 559 N N . TRP A 1 73 ? -3.514 -17.344 -2.625 1 98.88 73 TRP A N 1
ATOM 560 C CA . TRP A 1 73 ? -4.809 -17.797 -2.129 1 98.88 73 TRP A CA 1
ATOM 561 C C . TRP A 1 73 ? -4.652 -19.016 -1.221 1 98.88 73 TRP A C 1
ATOM 563 O O . TRP A 1 73 ? -3.832 -19.891 -1.49 1 98.88 73 TRP A O 1
ATOM 573 N N . LEU A 1 74 ? -5.469 -19.062 -0.217 1 98.81 74 LEU A N 1
ATOM 574 C CA . LEU A 1 74 ? -5.41 -20.188 0.707 1 98.81 74 LEU A CA 1
ATOM 575 C C . LEU A 1 74 ? -6.742 -20.938 0.736 1 98.81 74 LEU A C 1
ATOM 577 O O . LEU A 1 74 ? -7.801 -20.312 0.85 1 98.81 74 LEU A O 1
ATOM 581 N N . ASP A 1 75 ? -6.645 -22.156 0.516 1 98.69 75 ASP A N 1
ATOM 582 C CA . ASP A 1 75 ? -7.73 -23.094 0.8 1 98.69 75 ASP A CA 1
ATOM 583 C C . ASP A 1 75 ? -7.664 -23.594 2.242 1 98.69 75 ASP A C 1
ATOM 585 O O . ASP A 1 75 ? -6.898 -24.5 2.557 1 98.69 75 ASP A O 1
ATOM 589 N N . THR A 1 76 ? -8.484 -23.031 3.086 1 97.38 76 THR A N 1
ATOM 590 C CA . THR A 1 76 ? -8.375 -23.281 4.516 1 97.38 76 THR A CA 1
ATOM 591 C C . THR A 1 76 ? -9.531 -24.141 5.004 1 97.38 76 THR A C 1
ATOM 593 O O . THR A 1 76 ? -9.602 -24.5 6.184 1 97.38 76 THR A O 1
ATOM 596 N N . GLY A 1 77 ? -10.422 -24.484 4.176 1 94.56 77 GLY A N 1
ATOM 597 C CA . GLY A 1 77 ? -11.594 -25.25 4.586 1 94.56 77 GLY A CA 1
ATOM 598 C C . GLY A 1 77 ? -12.414 -25.75 3.414 1 94.56 77 GLY A C 1
ATOM 599 O O . GLY A 1 77 ? -11.953 -25.734 2.271 1 94.56 77 GLY A O 1
ATOM 600 N N . GLU A 1 78 ? -13.57 -26.297 3.727 1 93.62 78 GLU A N 1
ATOM 601 C CA . GLU A 1 78 ? -14.469 -26.828 2.697 1 93.62 78 GLU A CA 1
ATOM 602 C C . GLU A 1 78 ? -15.086 -25.688 1.879 1 93.62 78 GLU A C 1
ATOM 604 O O . GLU A 1 78 ? -15.328 -24.594 2.398 1 93.62 78 GLU A O 1
ATOM 609 N N . GLY A 1 79 ? -15.297 -26.047 0.517 1 94.44 79 GLY A N 1
ATOM 610 C CA . GLY A 1 79 ? -15.938 -25.078 -0.358 1 94.44 79 GLY A CA 1
ATOM 611 C C . GLY A 1 79 ? -14.992 -23.984 -0.844 1 94.44 79 GLY A C 1
ATOM 612 O O . GLY A 1 79 ? -13.922 -24.281 -1.368 1 94.44 79 GLY A O 1
ATOM 613 N N . GLY A 1 80 ? -15.414 -22.719 -0.63 1 97.38 80 GLY A N 1
ATOM 614 C CA . GLY A 1 80 ? -14.617 -21.578 -1.059 1 97.38 80 GLY A CA 1
ATOM 615 C C . GLY A 1 80 ? -14.891 -21.156 -2.49 1 97.38 80 GLY A C 1
ATOM 616 O O . GLY A 1 80 ? -15.688 -21.797 -3.186 1 97.38 80 GLY A O 1
ATOM 617 N N . GLU A 1 81 ? -14.289 -20.109 -2.855 1 98.62 81 GLU A N 1
ATOM 618 C CA . GLU A 1 81 ? -14.406 -19.562 -4.199 1 98.62 81 GLU A CA 1
ATOM 619 C C . GLU A 1 81 ? -13.469 -20.266 -5.176 1 98.62 81 GLU A C 1
ATOM 621 O O . GLU A 1 81 ? -12.273 -20.406 -4.902 1 98.62 81 GLU A O 1
ATOM 626 N N . GLU A 1 82 ? -14 -20.688 -6.289 1 98.75 82 GLU A N 1
ATOM 627 C CA . GLU A 1 82 ? -13.195 -21.5 -7.195 1 98.75 82 GLU A CA 1
ATOM 628 C C . GLU A 1 82 ? -12.562 -20.656 -8.289 1 98.75 82 GLU A C 1
ATOM 630 O O . GLU A 1 82 ? -11.672 -2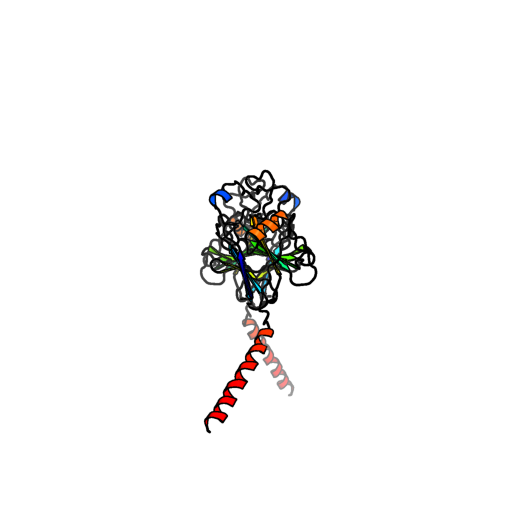1.109 -9.008 1 98.75 82 GLU A O 1
ATOM 635 N N . THR A 1 83 ? -13.055 -19.438 -8.477 1 98.5 83 THR A N 1
ATOM 636 C CA . THR A 1 83 ? -12.406 -18.516 -9.406 1 98.5 83 THR A CA 1
ATOM 637 C C . THR A 1 83 ? -11.219 -17.828 -8.742 1 98.5 83 THR A C 1
ATOM 639 O O . THR A 1 83 ? -11.367 -17.203 -7.691 1 98.5 83 THR A O 1
ATOM 642 N N . LEU A 1 84 ? -10.062 -17.953 -9.32 1 98.62 84 LEU A N 1
ATOM 643 C CA . LEU A 1 84 ? -8.883 -17.219 -8.867 1 98.62 84 LEU A CA 1
ATOM 644 C C . LEU A 1 84 ? -8.781 -15.875 -9.57 1 98.62 84 LEU A C 1
ATOM 646 O O . LEU A 1 84 ? -8.82 -14.828 -8.922 1 98.62 84 LEU A O 1
ATOM 650 N N . LEU A 1 85 ? -8.672 -15.922 -10.852 1 98.12 85 LEU A N 1
ATOM 651 C CA . LEU A 1 85 ? -8.609 -14.805 -11.789 1 98.12 85 LEU A CA 1
ATOM 652 C C . LEU A 1 85 ? -9.383 -15.117 -13.062 1 98.12 85 LEU A C 1
ATOM 654 O O . LEU A 1 85 ? -9.703 -16.281 -13.328 1 98.12 85 LEU A O 1
ATOM 658 N N . PRO A 1 86 ? -9.719 -14.023 -13.812 1 95.75 86 PRO A N 1
ATOM 659 C CA . PRO A 1 86 ? -10.25 -14.367 -15.133 1 95.75 86 PRO A CA 1
ATOM 660 C C . PRO A 1 86 ? -9.352 -15.336 -15.898 1 95.75 86 PRO A C 1
ATOM 662 O O . PRO A 1 86 ? -8.156 -15.078 -16.062 1 95.75 86 PRO A O 1
ATOM 665 N N . GLY A 1 87 ? -9.922 -16.484 -16.266 1 96.19 87 GLY A N 1
ATOM 666 C CA . GLY A 1 87 ? -9.172 -17.469 -17.047 1 96.19 87 GLY A CA 1
ATOM 667 C C . GLY A 1 87 ? -8.43 -18.469 -16.172 1 96.19 87 GLY A C 1
ATOM 668 O O . GLY A 1 87 ? -7.746 -19.359 -16.688 1 96.19 87 GLY A O 1
ATOM 669 N N . LEU A 1 88 ? -8.539 -18.391 -14.883 1 98.38 88 LEU A N 1
ATOM 670 C CA . LEU A 1 88 ? -7.809 -19.25 -13.961 1 98.38 88 LEU A CA 1
ATOM 671 C C . LEU A 1 88 ? -8.688 -19.656 -12.789 1 98.38 88 LEU A C 1
ATOM 673 O O . LEU A 1 88 ? -9.242 -18.812 -12.094 1 98.38 88 LEU A O 1
ATOM 677 N N . HIS A 1 89 ? -8.758 -20.984 -12.523 1 98.81 89 HIS A N 1
ATOM 678 C CA . HIS A 1 89 ? -9.648 -21.516 -11.5 1 98.81 89 HIS A CA 1
ATOM 679 C C . HIS A 1 89 ? -8.938 -22.578 -10.656 1 98.81 89 HIS A C 1
ATOM 681 O O . HIS A 1 89 ? -7.895 -23.094 -11.055 1 98.81 89 HIS A O 1
ATOM 687 N N . THR A 1 90 ? -9.586 -22.828 -9.516 1 98.81 90 THR A N 1
ATOM 688 C CA . THR A 1 90 ? -9.172 -23.969 -8.711 1 98.81 90 THR A CA 1
ATOM 689 C C . THR A 1 90 ? -9.812 -25.25 -9.219 1 98.81 90 THR A C 1
ATOM 691 O O . THR A 1 90 ? -10.781 -25.203 -9.992 1 98.81 90 THR A O 1
ATOM 694 N N . PRO A 1 91 ? -9.18 -26.438 -8.805 1 98.38 91 PRO A N 1
ATOM 695 C CA . PRO A 1 91 ? -9.969 -27.656 -9.016 1 98.38 91 PRO A CA 1
ATOM 696 C C . PRO A 1 91 ? -11.312 -27.625 -8.297 1 98.38 91 PRO A C 1
ATOM 698 O O . PRO A 1 91 ? -11.469 -26.906 -7.305 1 98.38 91 PRO A O 1
ATOM 701 N N . GLN A 1 92 ? -12.289 -28.375 -8.867 1 97.62 92 GLN A N 1
ATOM 702 C CA . GLN A 1 92 ? -13.594 -28.469 -8.227 1 97.62 92 GLN A CA 1
ATOM 703 C C . GLN A 1 92 ? -13.469 -28.922 -6.777 1 97.62 92 GLN A C 1
ATOM 705 O O . GLN A 1 92 ? -12.75 -29.875 -6.484 1 97.62 92 GLN A O 1
ATOM 710 N N . GLY A 1 93 ? -14.094 -28.172 -5.867 1 97.56 93 GLY A N 1
ATOM 711 C CA . GLY A 1 93 ? -14.125 -28.562 -4.465 1 97.56 93 GLY A CA 1
ATOM 712 C C . GLY A 1 93 ? -12.922 -28.062 -3.686 1 97.56 93 GLY A C 1
ATOM 713 O O . GLY A 1 93 ? -12.789 -28.344 -2.49 1 97.56 93 GLY A O 1
ATOM 714 N N . ALA A 1 94 ? -12.047 -27.297 -4.305 1 98.06 94 ALA A N 1
ATOM 715 C CA . ALA A 1 94 ? -10.828 -26.828 -3.648 1 98.06 94 ALA A CA 1
ATOM 716 C C . ALA A 1 94 ? -10.727 -25.297 -3.709 1 98.06 94 ALA A C 1
ATOM 718 O O . ALA A 1 94 ? -9.664 -24.766 -4.027 1 98.06 94 ALA A O 1
ATOM 719 N N . GLY A 1 95 ? -11.828 -24.688 -3.42 1 98.69 95 GLY A N 1
ATOM 720 C CA . GLY A 1 95 ? -11.898 -23.234 -3.486 1 98.69 95 GLY A CA 1
ATOM 721 C C . GLY A 1 95 ? -11.117 -22.547 -2.385 1 98.69 95 GLY A C 1
ATOM 722 O O . GLY A 1 95 ? -10.797 -23.172 -1.367 1 98.69 95 GLY A O 1
ATOM 723 N N . TRP A 1 96 ? -10.789 -21.359 -2.594 1 98.81 96 TRP A N 1
ATOM 724 C CA . TRP A 1 96 ? -10.055 -20.562 -1.615 1 98.81 96 TRP A CA 1
ATOM 725 C C . TRP A 1 96 ? -11.016 -19.781 -0.711 1 98.81 96 TRP A C 1
ATOM 727 O O . TRP A 1 96 ? -12.102 -19.406 -1.137 1 98.81 96 TRP A O 1
ATOM 737 N N . GLU A 1 97 ? -10.586 -19.516 0.606 1 98.69 97 GLU A N 1
ATOM 738 C CA . GLU A 1 97 ? -11.383 -18.781 1.581 1 98.69 97 GLU A CA 1
ATOM 739 C C . GLU A 1 97 ? -10.805 -17.391 1.831 1 98.69 97 GLU A C 1
ATOM 741 O O . GLU A 1 97 ? -11.531 -16.469 2.23 1 98.69 97 GLU A O 1
ATOM 746 N N . VAL A 1 98 ? -9.484 -17.234 1.595 1 98.5 98 VAL A N 1
ATOM 747 C CA . VAL A 1 98 ? -8.812 -15.969 1.853 1 98.5 98 VAL A CA 1
ATOM 748 C C . VAL A 1 98 ? -7.648 -15.797 0.879 1 98.5 98 VAL A C 1
ATOM 750 O O . VAL A 1 98 ? -7.016 -16.781 0.478 1 98.5 98 VAL A O 1
ATOM 753 N N . ALA A 1 99 ? -7.441 -14.57 0.466 1 98.69 99 ALA A N 1
ATOM 754 C CA . ALA A 1 99 ? -6.316 -14.234 -0.405 1 98.69 99 ALA A CA 1
ATOM 755 C C . ALA A 1 99 ? -5.465 -13.125 0.203 1 98.69 99 ALA A C 1
ATOM 757 O O . ALA A 1 99 ? -5.949 -12.336 1.021 1 98.69 99 ALA A O 1
ATOM 758 N N . TYR A 1 100 ? -4.227 -13.125 -0.163 1 98 100 TYR A N 1
ATOM 759 C CA . TYR A 1 100 ? -3.277 -12.086 0.217 1 98 100 TYR A CA 1
ATOM 760 C C . TYR A 1 100 ? -2.559 -11.531 -1.006 1 98 100 TYR A C 1
ATOM 762 O O . TYR A 1 100 ? -1.986 -12.289 -1.794 1 98 100 TYR A O 1
ATOM 770 N N . LEU A 1 101 ? -2.697 -10.25 -1.165 1 96.88 101 LEU A N 1
ATOM 771 C CA . LEU A 1 101 ? -1.972 -9.539 -2.213 1 96.88 101 LEU A CA 1
ATOM 772 C C . LEU A 1 101 ? -0.729 -8.859 -1.649 1 96.88 101 LEU A C 1
ATOM 774 O O . LEU A 1 101 ? -0.802 -8.18 -0.626 1 96.88 101 LEU A O 1
ATOM 778 N N . LEU A 1 102 ? 0.381 -9.109 -2.299 1 96.81 102 LEU A N 1
ATOM 779 C CA . LEU A 1 102 ? 1.656 -8.531 -1.897 1 96.81 102 LEU A CA 1
ATOM 780 C C . LEU A 1 102 ? 2.262 -7.711 -3.033 1 96.81 102 LEU A C 1
ATOM 782 O O . LEU A 1 102 ? 2.459 -8.227 -4.137 1 96.81 102 LEU A O 1
ATOM 786 N N . THR A 1 103 ? 2.484 -6.441 -2.775 1 94.12 103 THR A N 1
ATOM 787 C CA . THR A 1 103 ? 3.18 -5.531 -3.678 1 94.12 103 THR A CA 1
ATOM 788 C C . THR A 1 103 ? 4.363 -4.871 -2.973 1 94.12 103 THR A C 1
ATOM 790 O O . THR A 1 103 ? 4.586 -5.098 -1.781 1 94.12 103 THR A O 1
ATOM 793 N N . GLY A 1 104 ? 5.156 -4.102 -3.717 1 92.25 104 GLY A N 1
ATOM 794 C CA . GLY A 1 104 ? 6.238 -3.346 -3.105 1 92.25 104 GLY A CA 1
ATOM 795 C C . GLY A 1 104 ? 5.754 -2.295 -2.127 1 92.25 104 GLY A C 1
ATOM 796 O O . GLY A 1 104 ? 6.543 -1.743 -1.357 1 92.25 104 GLY A O 1
ATOM 797 N N . PHE A 1 105 ? 4.496 -2.1 -2.086 1 84.81 105 PHE A N 1
ATOM 798 C CA . PHE A 1 105 ? 3.955 -0.982 -1.32 1 84.81 105 PHE A CA 1
ATOM 799 C C . PHE A 1 105 ? 3.162 -1.482 -0.119 1 84.81 105 PHE A C 1
ATOM 801 O O . PHE A 1 105 ? 2.689 -0.687 0.694 1 84.81 105 PHE A O 1
ATOM 808 N N . GLY A 1 106 ? 3.059 -2.734 0.044 1 87.31 106 GLY A N 1
ATOM 809 C CA . GLY A 1 106 ? 2.348 -3.303 1.179 1 87.31 106 GLY A CA 1
ATOM 810 C C . GLY A 1 106 ? 1.602 -4.578 0.836 1 87.31 106 GLY A C 1
ATOM 811 O O . GLY A 1 106 ? 1.839 -5.18 -0.213 1 87.31 106 GLY A O 1
ATOM 812 N N . ALA A 1 107 ? 0.817 -5.039 1.804 1 93.06 107 ALA A N 1
ATOM 813 C CA . ALA A 1 107 ? 0.046 -6.266 1.628 1 93.06 107 ALA A CA 1
ATOM 814 C C . ALA A 1 107 ? -1.402 -6.07 2.068 1 93.06 107 ALA A C 1
ATOM 816 O O . ALA A 1 107 ? -1.692 -5.223 2.912 1 93.06 107 ALA A O 1
ATOM 817 N N . GLU A 1 108 ? -2.242 -6.891 1.38 1 92 108 GLU A N 1
ATOM 818 C CA . GLU A 1 108 ? -3.682 -6.809 1.609 1 92 108 GLU A CA 1
ATOM 819 C C . GLU A 1 108 ? -4.309 -8.195 1.697 1 92 108 GLU A C 1
ATOM 821 O O . GLU A 1 108 ? -3.949 -9.094 0.932 1 92 108 GLU A O 1
ATOM 826 N N . ARG A 1 109 ? -5.203 -8.32 2.67 1 94.06 109 ARG A N 1
ATOM 827 C CA . ARG A 1 109 ? -6.051 -9.5 2.781 1 94.06 109 ARG A CA 1
ATOM 828 C C . ARG A 1 109 ? -7.371 -9.297 2.043 1 94.06 109 ARG A C 1
ATOM 830 O O . ARG A 1 109 ? -7.98 -8.227 2.133 1 94.06 109 ARG A O 1
ATOM 837 N N . ARG A 1 110 ? -7.812 -10.359 1.319 1 94.62 110 ARG A N 1
ATOM 838 C CA . ARG A 1 110 ? -9.094 -10.312 0.63 1 94.62 110 ARG A CA 1
ATOM 839 C C . ARG A 1 110 ? -9.891 -11.594 0.859 1 94.62 110 ARG A C 1
ATOM 841 O O . ARG A 1 110 ? -9.305 -12.664 1.057 1 94.62 110 ARG A O 1
ATOM 848 N N . THR A 1 111 ? -11.203 -11.445 0.791 1 96.06 111 THR A N 1
ATOM 849 C CA . THR A 1 111 ? -12.086 -12.602 0.85 1 96.06 111 THR A CA 1
ATOM 850 C C . THR A 1 111 ? -12.977 -12.664 -0.388 1 96.06 111 THR A C 1
ATOM 852 O O . THR A 1 111 ? -13.141 -11.664 -1.095 1 96.06 111 THR A O 1
ATOM 855 N N . PRO A 1 112 ? -13.562 -13.852 -0.634 1 96.44 112 PRO A N 1
ATOM 856 C CA . PRO A 1 112 ? -14.445 -13.992 -1.794 1 96.44 112 PRO A CA 1
ATOM 857 C C . PRO A 1 112 ? -15.641 -13.039 -1.743 1 96.44 112 PRO A C 1
ATOM 859 O O . PRO A 1 112 ? -16.219 -12.711 -2.783 1 96.44 112 PRO A O 1
ATOM 862 N N . LYS A 1 113 ? -15.961 -12.531 -0.622 1 91.5 113 LYS A N 1
ATOM 863 C CA . LYS A 1 113 ? -17.094 -11.633 -0.463 1 91.5 113 LYS A CA 1
ATOM 864 C C . LYS A 1 113 ? -16.688 -10.188 -0.736 1 91.5 113 LYS A C 1
ATOM 866 O O . LYS A 1 113 ? -17.531 -9.281 -0.653 1 91.5 113 LYS A O 1
ATOM 871 N N . GLY A 1 114 ? -15.43 -10.031 -0.976 1 86.25 114 GLY A N 1
ATOM 872 C CA . GLY A 1 114 ? -15.008 -8.703 -1.399 1 86.25 114 GLY A CA 1
ATOM 873 C C . GLY A 1 114 ? -14.406 -7.883 -0.275 1 86.25 114 GLY A C 1
ATOM 874 O O . GLY A 1 114 ? -14.055 -6.715 -0.47 1 86.25 114 GLY A O 1
ATOM 875 N N . GLU A 1 115 ? -14.305 -8.508 0.917 1 84.31 115 GLU A N 1
ATOM 876 C CA . GLU A 1 115 ? -13.656 -7.801 2.018 1 84.31 115 GLU A CA 1
ATOM 877 C C . GLU A 1 115 ? -12.172 -7.594 1.747 1 84.31 115 GLU A C 1
ATOM 879 O O . GLU A 1 115 ? -11.5 -8.484 1.219 1 84.31 115 GLU A O 1
ATOM 884 N N . ARG A 1 116 ? -11.664 -6.363 2.02 1 86.69 116 ARG A N 1
ATOM 885 C CA . ARG A 1 116 ? -10.258 -6.004 1.855 1 86.69 116 ARG A CA 1
ATOM 886 C C . ARG A 1 116 ? -9.711 -5.348 3.119 1 86.69 116 ARG A C 1
ATOM 888 O O . ARG A 1 116 ? -10.359 -4.473 3.701 1 86.69 116 ARG A O 1
ATOM 895 N N . GLU A 1 117 ? -8.531 -5.766 3.621 1 83.56 117 GLU A N 1
ATOM 896 C CA . GLU A 1 117 ? -7.875 -5.242 4.812 1 83.56 117 GLU A CA 1
ATOM 897 C C . GLU A 1 117 ? -6.355 -5.242 4.652 1 83.56 117 GLU A C 1
ATOM 899 O O . GLU A 1 117 ? -5.773 -6.234 4.207 1 83.56 117 GLU A O 1
ATOM 904 N N . GLY A 1 118 ? -5.734 -4.055 4.957 1 86.31 118 GLY A N 1
ATOM 905 C CA . GLY A 1 118 ? -4.281 -4.051 4.988 1 86.31 118 GLY A CA 1
ATOM 906 C C . GLY A 1 118 ? -3.703 -4.949 6.066 1 86.31 118 GLY A C 1
ATOM 907 O O . GLY A 1 118 ? -4.246 -5.031 7.168 1 86.31 118 GLY A O 1
ATOM 908 N N . VAL A 1 119 ? -2.578 -5.621 5.742 1 91.25 119 VAL A N 1
ATOM 909 C CA . VAL A 1 119 ? -1.885 -6.445 6.723 1 91.25 119 VAL A CA 1
ATOM 910 C C . VAL A 1 119 ? -0.403 -6.074 6.754 1 91.25 119 VAL A C 1
ATOM 912 O O . VAL A 1 119 ? 0.107 -5.453 5.82 1 91.25 119 VAL A O 1
ATOM 915 N N . ARG A 1 120 ? 0.211 -6.406 7.832 1 90.44 120 ARG A N 1
ATOM 916 C CA . ARG A 1 120 ? 1.628 -6.086 7.977 1 90.44 120 ARG A CA 1
ATOM 917 C C . ARG A 1 120 ? 2.469 -6.867 6.973 1 90.44 120 ARG A C 1
ATOM 919 O O . ARG A 1 120 ? 2.27 -8.07 6.789 1 90.44 120 ARG A O 1
ATOM 926 N N . ALA A 1 121 ? 3.369 -6.195 6.293 1 94.25 121 ALA A N 1
ATOM 927 C CA . ALA A 1 121 ? 4.359 -6.801 5.402 1 94.25 121 ALA A CA 1
ATOM 928 C C . ALA A 1 121 ? 5.742 -6.203 5.641 1 94.25 121 ALA A C 1
ATOM 930 O O . ALA A 1 121 ? 5.867 -5.047 6.051 1 94.25 121 ALA A O 1
ATOM 931 N N . TRP A 1 122 ? 6.766 -7.09 5.422 1 91.19 122 TRP A N 1
ATOM 932 C CA . TRP A 1 122 ? 8.117 -6.605 5.676 1 91.19 122 TRP A CA 1
ATOM 933 C C . TRP A 1 122 ? 9.141 -7.414 4.887 1 91.19 122 TRP A C 1
ATOM 935 O O . TRP A 1 122 ? 8.828 -8.477 4.355 1 91.19 122 TRP A O 1
ATOM 945 N N . ARG A 1 123 ? 10.305 -6.848 4.789 1 91.94 123 ARG A N 1
ATOM 946 C CA . ARG A 1 123 ? 11.406 -7.508 4.094 1 91.94 123 ARG A CA 1
ATOM 947 C C . ARG A 1 123 ? 12.297 -8.266 5.074 1 91.94 123 ARG A C 1
ATOM 949 O O . ARG A 1 123 ? 12.578 -7.777 6.172 1 91.94 123 ARG A O 1
ATOM 956 N N . GLU A 1 124 ? 12.68 -9.461 4.73 1 93.44 124 GLU A N 1
ATOM 957 C CA . GLU A 1 124 ? 13.68 -10.281 5.414 1 93.44 124 GLU A CA 1
ATOM 958 C C . GLU A 1 124 ? 14.727 -10.805 4.438 1 93.44 124 GLU A C 1
ATOM 960 O O . GLU A 1 124 ? 14.609 -11.914 3.926 1 93.44 124 GLU A O 1
ATOM 965 N N . GLY A 1 125 ? 15.805 -9.984 4.336 1 93.94 125 GLY A N 1
ATOM 966 C CA . GLY A 1 125 ? 16.766 -10.367 3.305 1 93.94 125 GLY A CA 1
ATOM 967 C C . GLY A 1 125 ? 16.141 -10.422 1.918 1 93.94 125 GLY A C 1
ATOM 968 O O . GLY A 1 125 ? 15.531 -9.453 1.464 1 93.94 125 GLY A O 1
ATOM 969 N N . ASP A 1 126 ? 16.234 -11.633 1.271 1 96 126 ASP A N 1
ATOM 970 C CA . ASP A 1 126 ? 15.703 -11.797 -0.077 1 96 126 ASP A CA 1
ATOM 971 C C . ASP A 1 126 ? 14.258 -12.297 -0.035 1 96 126 ASP A C 1
ATOM 973 O O . ASP A 1 126 ? 13.711 -12.703 -1.062 1 96 126 ASP A O 1
ATOM 977 N N . TRP A 1 127 ? 13.734 -12.305 1.127 1 97.5 127 TRP A N 1
ATOM 978 C CA . TRP A 1 127 ? 12.344 -12.688 1.3 1 97.5 127 TRP A CA 1
ATOM 979 C C . TRP A 1 127 ? 11.477 -11.469 1.597 1 97.5 127 TRP A C 1
ATOM 981 O O . TRP A 1 127 ? 11.945 -10.492 2.188 1 97.5 127 TRP A O 1
ATOM 991 N N . VAL A 1 128 ? 10.297 -11.492 1.087 1 97.38 128 VAL A N 1
ATOM 992 C CA . VAL A 1 128 ? 9.258 -10.547 1.494 1 97.38 128 VAL A CA 1
ATOM 993 C C . VAL A 1 128 ? 8.148 -11.297 2.23 1 97.38 128 VAL A C 1
ATOM 995 O O . VAL A 1 128 ? 7.598 -12.273 1.714 1 97.38 128 VAL A O 1
ATOM 998 N N . ALA A 1 129 ? 7.84 -10.82 3.412 1 97.44 129 ALA A N 1
ATOM 999 C CA . ALA A 1 129 ? 6.941 -11.547 4.309 1 97.44 129 ALA A CA 1
ATOM 1000 C C . ALA A 1 129 ? 5.656 -10.758 4.555 1 97.44 129 ALA A C 1
ATOM 1002 O O . ALA A 1 129 ? 5.633 -9.539 4.41 1 97.44 129 ALA A O 1
ATOM 1003 N N . LEU A 1 130 ? 4.578 -11.43 4.871 1 97.06 130 LEU A N 1
ATOM 1004 C CA . LEU A 1 130 ? 3.348 -10.797 5.328 1 97.06 130 LEU A CA 1
ATOM 1005 C C . LEU A 1 130 ? 2.715 -11.602 6.461 1 97.06 130 LEU A C 1
ATOM 1007 O O . LEU A 1 130 ? 2.854 -12.82 6.512 1 97.06 130 LEU A O 1
ATOM 1011 N N . ALA A 1 131 ? 2.098 -10.953 7.32 1 95.75 131 ALA A N 1
ATOM 1012 C CA . ALA A 1 131 ? 1.322 -11.562 8.398 1 95.75 131 ALA A CA 1
ATOM 1013 C C . ALA A 1 131 ? -0.09 -11.906 7.93 1 95.75 131 ALA A C 1
ATOM 1015 O O . ALA A 1 131 ? -0.78 -11.062 7.352 1 95.75 131 ALA A O 1
ATOM 1016 N N . THR A 1 132 ? -0.52 -13.102 8.266 1 97.12 132 THR A N 1
ATOM 1017 C CA . THR A 1 132 ? -1.805 -13.523 7.715 1 97.12 132 THR A CA 1
ATOM 1018 C C . THR A 1 132 ? -2.916 -13.359 8.75 1 97.12 132 THR A C 1
ATOM 1020 O O . THR A 1 132 ? -4.094 -13.305 8.398 1 97.12 132 THR A O 1
ATOM 1023 N N . GLY A 1 133 ? -2.566 -13.383 10.008 1 94.5 133 GLY A N 1
ATOM 1024 C CA . GLY A 1 133 ? -3.566 -13.414 11.062 1 94.5 133 GLY A CA 1
ATOM 1025 C C . GLY A 1 133 ? -4.199 -14.781 11.25 1 94.5 133 GLY A C 1
ATOM 1026 O O . GLY A 1 133 ? -5.031 -14.969 12.141 1 94.5 133 GLY A O 1
ATOM 1027 N N . LEU A 1 134 ? -3.844 -15.727 10.484 1 97.69 134 LEU A N 1
ATOM 1028 C CA . LEU A 1 134 ? -4.375 -17.078 10.586 1 97.69 134 LEU A CA 1
ATOM 1029 C C . LEU A 1 134 ? -3.523 -17.938 11.531 1 97.69 134 LEU A C 1
ATOM 1031 O O . LEU A 1 134 ? -2.314 -17.719 11.641 1 97.69 134 LEU A O 1
ATOM 1035 N N . PRO A 1 135 ? -4.164 -18.891 12.164 1 97.69 135 PRO A N 1
ATOM 1036 C CA . PRO A 1 135 ? -3.332 -19.875 12.859 1 97.69 135 PRO A CA 1
ATOM 1037 C C . PRO A 1 135 ? -2.49 -20.719 11.906 1 97.69 135 PRO A C 1
ATOM 1039 O O . PRO A 1 135 ? -2.877 -20.922 10.75 1 97.69 135 PRO A O 1
ATOM 1042 N N . PRO A 1 136 ? -1.322 -21.172 12.445 1 96.38 136 PRO A N 1
ATOM 1043 C CA . PRO A 1 136 ? -0.573 -22.109 11.602 1 96.38 136 PRO A CA 1
ATOM 1044 C C . PRO A 1 136 ? -1.385 -23.344 11.227 1 96.38 136 PRO A C 1
ATOM 1046 O O . PRO A 1 136 ? -2.164 -23.844 12.039 1 96.38 136 PRO A O 1
ATOM 1049 N N . GLY A 1 137 ? -1.255 -23.828 9.992 1 92.88 137 GLY A N 1
ATOM 1050 C CA . GLY A 1 137 ? -2.01 -24.969 9.531 1 92.88 137 GLY A CA 1
ATOM 1051 C C . GLY A 1 137 ? -1.547 -25.484 8.18 1 92.88 137 GLY A C 1
ATOM 1052 O O . GLY A 1 137 ? -0.639 -24.922 7.57 1 92.88 137 GLY A O 1
ATOM 1053 N N . ARG A 1 138 ? -2.111 -26.609 7.805 1 90.75 138 ARG A N 1
ATOM 1054 C CA . ARG A 1 138 ? -1.785 -27.234 6.531 1 90.75 138 ARG A CA 1
ATOM 1055 C C . ARG A 1 138 ? -2.748 -26.781 5.438 1 90.75 138 ARG A C 1
ATOM 1057 O O . ARG A 1 138 ? -3.477 -27.594 4.871 1 90.75 138 ARG A O 1
ATOM 1064 N N . TYR A 1 139 ? -2.645 -25.625 5.02 1 97.06 139 TYR A N 1
ATOM 1065 C CA . TYR A 1 139 ? -3.533 -25.016 4.035 1 97.06 139 TYR A CA 1
ATOM 1066 C C . TYR A 1 139 ? -3.08 -25.344 2.617 1 97.06 139 TYR A C 1
ATOM 1068 O O . TYR A 1 139 ? -1.893 -25.578 2.377 1 97.06 139 TYR A O 1
ATOM 1076 N N . GLY A 1 140 ? -4.07 -25.5 1.715 1 98.06 140 GLY A N 1
ATOM 1077 C CA . GLY A 1 140 ? -3.711 -25.422 0.307 1 98.06 140 GLY A CA 1
ATOM 1078 C C . GLY A 1 140 ? -3.307 -24.031 -0.137 1 98.06 140 GLY A C 1
ATOM 1079 O O . GLY A 1 140 ? -3.949 -23.047 0.232 1 98.06 140 GLY A O 1
ATOM 1080 N N . VAL A 1 141 ? -2.238 -23.984 -0.917 1 98.81 141 VAL A N 1
ATOM 1081 C CA . VAL A 1 141 ? -1.719 -22.688 -1.327 1 98.81 141 VAL A CA 1
ATOM 1082 C C . VAL A 1 141 ? -1.718 -22.578 -2.85 1 98.81 141 VAL A C 1
ATOM 1084 O O . VAL A 1 141 ? -1.201 -23.469 -3.537 1 98.81 141 VAL A O 1
ATOM 1087 N N . TYR A 1 142 ? -2.432 -21.578 -3.342 1 98.94 142 TYR A N 1
ATOM 1088 C CA . TYR A 1 142 ? -2.273 -21.125 -4.723 1 98.94 142 TYR A CA 1
ATOM 1089 C C . TYR A 1 142 ? -1.426 -19.859 -4.793 1 98.94 142 TYR A C 1
ATOM 1091 O O . TYR A 1 142 ? -1.513 -19 -3.918 1 98.94 142 TYR A O 1
ATOM 1099 N N . GLY A 1 143 ? -0.614 -19.734 -5.852 1 98.94 143 GLY A N 1
ATOM 1100 C CA . GLY A 1 143 ? 0.192 -18.531 -6.016 1 98.94 143 GLY A CA 1
ATOM 1101 C C . GLY A 1 143 ? 0.337 -18.109 -7.465 1 98.94 143 GLY A C 1
ATOM 1102 O O . GLY A 1 143 ? 0.39 -18.953 -8.359 1 98.94 143 GLY A O 1
ATOM 1103 N N . ALA A 1 144 ? 0.371 -16.828 -7.672 1 98.94 144 ALA A N 1
ATOM 1104 C CA . ALA A 1 144 ? 0.582 -16.234 -8.992 1 98.94 144 ALA A CA 1
ATOM 1105 C C . ALA A 1 144 ? 1.304 -14.898 -8.891 1 98.94 144 ALA A C 1
ATOM 1107 O O . ALA A 1 144 ? 1.191 -14.203 -7.883 1 98.94 144 ALA A O 1
ATOM 1108 N N . VAL A 1 145 ? 2.049 -14.57 -9.922 1 98.81 145 VAL A N 1
ATOM 1109 C CA . VAL A 1 145 ? 2.764 -13.297 -9.992 1 98.81 145 VAL A CA 1
ATOM 1110 C C . VAL A 1 145 ? 2.43 -12.586 -11.297 1 98.81 145 VAL A C 1
ATOM 1112 O O . VAL A 1 145 ? 2.414 -13.211 -12.367 1 98.81 145 VAL A O 1
ATOM 1115 N N . GLY A 1 146 ? 2.066 -11.336 -11.219 1 98.44 146 GLY A N 1
ATOM 1116 C CA . GLY A 1 146 ? 1.911 -10.438 -12.352 1 98.44 146 GLY A CA 1
ATOM 1117 C C . GLY A 1 146 ? 2.639 -9.117 -12.172 1 98.44 146 GLY A C 1
ATOM 1118 O O . GLY A 1 146 ? 3.527 -9.008 -11.328 1 98.44 146 GLY A O 1
ATOM 1119 N N . LEU A 1 147 ? 2.361 -8.203 -13.062 1 97.19 147 LEU A N 1
ATOM 1120 C CA . LEU A 1 147 ? 2.979 -6.883 -13 1 97.19 147 LEU A CA 1
ATOM 1121 C C . LEU A 1 147 ? 2.062 -5.891 -12.289 1 97.19 147 LEU A C 1
ATOM 1123 O O . LEU A 1 147 ? 0.849 -5.895 -12.508 1 97.19 147 LEU A O 1
ATOM 1127 N N . PHE A 1 148 ? 2.65 -5.062 -11.461 1 95.06 148 PHE A N 1
ATOM 1128 C CA . PHE A 1 148 ? 1.923 -4.172 -10.562 1 95.06 148 PHE A CA 1
ATOM 1129 C C . PHE A 1 148 ? 1.253 -3.049 -11.352 1 95.06 148 PHE A C 1
ATOM 1131 O O . PHE A 1 148 ? 1.901 -2.371 -12.148 1 95.06 148 PHE A O 1
ATOM 1138 N N . ASP A 1 149 ? 0.037 -2.926 -11.203 1 91.19 149 ASP A N 1
ATOM 1139 C CA . ASP A 1 149 ? -0.777 -1.781 -11.602 1 91.19 149 ASP A CA 1
ATOM 1140 C C . ASP A 1 149 ? -1.75 -1.388 -10.492 1 91.19 149 ASP A C 1
ATOM 1142 O O . ASP A 1 149 ? -2.719 -2.102 -10.227 1 91.19 149 ASP A O 1
ATOM 1146 N N . PRO A 1 150 ? -1.497 -0.23 -9.867 1 83.31 150 PRO A N 1
ATOM 1147 C CA . PRO A 1 150 ? -2.324 0.126 -8.711 1 83.31 150 PRO A CA 1
ATOM 1148 C C . PRO A 1 150 ? -3.766 0.452 -9.094 1 83.31 150 PRO A C 1
ATOM 1150 O O . PRO A 1 150 ? -4.633 0.557 -8.219 1 83.31 150 PRO A O 1
ATOM 1153 N N . PHE A 1 151 ? -4.055 0.509 -10.344 1 79.69 151 PHE A N 1
ATOM 1154 C CA . PHE A 1 151 ? -5.387 0.918 -10.773 1 79.69 151 PHE A CA 1
ATOM 1155 C C . PHE A 1 151 ? -6.141 -0.254 -11.383 1 79.69 151 PHE A C 1
ATOM 1157 O O . PHE A 1 151 ? -7.324 -0.133 -11.711 1 79.69 151 PHE A O 1
ATOM 1164 N N . ALA A 1 152 ? -5.508 -1.311 -11.57 1 88.62 152 ALA A N 1
ATOM 1165 C CA . ALA A 1 152 ? -6.137 -2.48 -12.18 1 88.62 152 ALA A CA 1
ATOM 1166 C C . ALA A 1 152 ? -6.676 -3.428 -11.109 1 88.62 152 ALA A C 1
ATOM 1168 O O . ALA A 1 152 ? -6.207 -3.416 -9.969 1 88.62 152 ALA A O 1
ATOM 1169 N N . PRO A 1 153 ? -7.688 -4.27 -11.508 1 89.19 153 PRO A N 1
ATOM 1170 C CA . PRO A 1 153 ? -8.172 -5.281 -10.57 1 89.19 153 PRO A CA 1
ATOM 1171 C C . PRO A 1 153 ? -7.051 -6.168 -10.031 1 89.19 153 PRO A C 1
ATOM 1173 O O . PRO A 1 153 ? -6.16 -6.57 -10.781 1 89.19 153 PRO A O 1
ATOM 1176 N N . TRP A 1 154 ? -7.043 -6.371 -8.688 1 93.19 154 TRP A N 1
ATOM 1177 C CA . TRP A 1 154 ? -6.062 -7.203 -7.992 1 93.19 154 TRP A CA 1
ATOM 1178 C C . TRP A 1 154 ? -4.672 -6.586 -8.078 1 93.19 154 TRP A C 1
ATOM 1180 O O . TRP A 1 154 ? -3.674 -7.246 -7.77 1 93.19 154 TRP A O 1
ATOM 1190 N N . TYR A 1 155 ? -4.57 -5.371 -8.625 1 92.5 155 TYR A N 1
ATOM 1191 C CA . TYR A 1 155 ? -3.314 -4.668 -8.859 1 92.5 155 TYR A CA 1
ATOM 1192 C C . TYR A 1 155 ? -2.459 -5.406 -9.883 1 92.5 155 TYR A C 1
ATOM 1194 O O . TYR A 1 155 ? -1.229 -5.398 -9.797 1 92.5 155 TYR A O 1
ATOM 1202 N N . LEU A 1 156 ? -3.146 -6.008 -10.844 1 96.5 156 LEU A N 1
ATOM 1203 C CA . LEU A 1 156 ? -2.471 -6.754 -11.898 1 96.5 156 LEU A CA 1
ATOM 1204 C C . LEU A 1 156 ? -2.66 -6.07 -13.25 1 96.5 156 LEU A C 1
ATOM 1206 O O . LE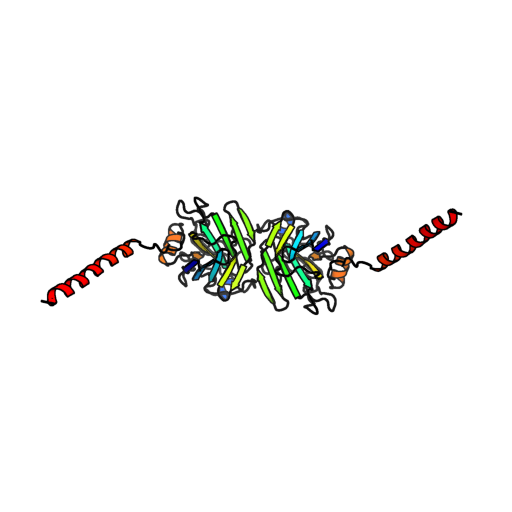U A 1 156 ? -3.793 -5.852 -13.688 1 96.5 156 LEU A O 1
ATOM 1210 N N . ARG A 1 157 ? -1.5 -5.797 -13.812 1 95.5 157 ARG A N 1
ATOM 1211 C CA . ARG A 1 157 ? -1.57 -5.215 -15.148 1 95.5 157 ARG A CA 1
ATOM 1212 C C . ARG A 1 157 ? -2.271 -6.156 -16.125 1 95.5 157 ARG A C 1
ATOM 1214 O O . ARG A 1 157 ? -1.982 -7.355 -16.141 1 95.5 157 ARG A O 1
ATOM 1221 N N . PRO A 1 158 ? -3.129 -5.602 -16.922 1 95.62 158 PRO A N 1
ATOM 1222 C CA . PRO A 1 158 ? -3.918 -6.473 -17.797 1 95.62 158 PRO A CA 1
ATOM 1223 C C . PRO A 1 158 ? -3.105 -7.027 -18.969 1 95.62 158 PRO A C 1
ATOM 1225 O O . PRO A 1 158 ? -1.997 -6.551 -19.234 1 95.62 158 PRO A O 1
ATOM 1228 N N . SER A 1 159 ? -3.713 -8.008 -19.594 1 95.25 159 SER A N 1
ATOM 1229 C CA . SER A 1 159 ? -3.18 -8.578 -20.812 1 95.25 159 SER A CA 1
ATOM 1230 C C . SER A 1 159 ? -4.121 -8.344 -22 1 95.25 159 SER A C 1
ATOM 1232 O O . SER A 1 159 ? -5.332 -8.195 -21.812 1 95.25 159 SER A O 1
ATOM 1234 N N . SER A 1 160 ? -3.508 -8.266 -23.141 1 95.5 160 SER A N 1
ATOM 1235 C CA . SER A 1 160 ? -4.219 -8.211 -24.406 1 95.5 160 SER A CA 1
ATOM 1236 C C . SER A 1 160 ? -3.434 -8.914 -25.516 1 95.5 160 SER A C 1
ATOM 1238 O O . SER A 1 160 ? -2.221 -9.102 -25.391 1 95.5 160 SER A O 1
ATOM 1240 N N . PRO A 1 161 ? -4.117 -9.312 -26.578 1 95.44 161 PRO A N 1
ATOM 1241 C CA . PRO A 1 161 ? -3.395 -9.992 -27.656 1 95.44 161 PRO A CA 1
ATOM 1242 C C . PRO A 1 161 ? -2.285 -9.133 -28.25 1 95.44 161 PRO A C 1
ATOM 1244 O O . PRO A 1 161 ? -1.215 -9.641 -28.594 1 95.44 161 PRO A O 1
ATOM 1247 N N . GLU A 1 162 ? -2.502 -7.82 -28.312 1 96.19 162 GLU A N 1
ATOM 1248 C CA . GLU A 1 162 ? -1.555 -6.922 -28.969 1 96.19 162 GLU A CA 1
ATOM 1249 C C . GLU A 1 162 ? -0.476 -6.453 -28 1 96.19 162 GLU A C 1
ATOM 1251 O O . GLU A 1 162 ? 0.622 -6.078 -28.422 1 96.19 162 GLU A O 1
ATOM 1256 N N . GLY A 1 163 ? -0.771 -6.539 -26.797 1 95.94 163 GLY A N 1
ATOM 1257 C CA . GLY A 1 163 ? 0.116 -5.934 -25.812 1 95.94 163 GLY A CA 1
ATOM 1258 C C . GLY A 1 163 ? 0.229 -4.43 -25.969 1 95.94 163 GLY A C 1
ATOM 1259 O O . GLY A 1 163 ? -0.719 -3.768 -26.391 1 95.94 163 GLY A O 1
ATOM 1260 N N . GLY A 1 164 ? 1.32 -3.885 -25.391 1 95.31 164 GLY A N 1
ATOM 1261 C CA . GLY A 1 164 ? 1.544 -2.451 -25.5 1 95.31 164 GLY A CA 1
ATOM 1262 C C . GLY A 1 164 ? 2.596 -1.945 -24.531 1 95.31 164 GLY A C 1
ATOM 1263 O O . GLY A 1 164 ? 3.342 -2.734 -23.938 1 95.31 164 GLY A O 1
ATOM 1264 N N . ALA A 1 165 ? 2.668 -0.662 -24.469 1 92.69 165 ALA A N 1
ATOM 1265 C CA . ALA A 1 165 ? 3.645 -0.045 -23.562 1 92.69 165 ALA A CA 1
ATOM 1266 C C . ALA A 1 165 ? 3.387 -0.444 -22.109 1 92.69 165 ALA A C 1
ATOM 1268 O O . ALA A 1 165 ? 4.328 -0.647 -21.344 1 92.69 165 ALA A O 1
ATOM 1269 N N . TRP A 1 166 ? 2.109 -0.663 -21.797 1 89.88 166 TRP A N 1
ATOM 1270 C CA . TRP A 1 166 ? 1.757 -0.886 -20.391 1 89.88 166 TRP A CA 1
ATOM 1271 C C . TRP A 1 166 ? 0.901 -2.141 -20.234 1 89.88 166 TRP A C 1
ATOM 1273 O O . TRP A 1 166 ? 0.245 -2.332 -19.219 1 89.88 166 TRP A O 1
ATOM 1283 N N . THR A 1 167 ? 0.802 -2.887 -21.266 1 94.56 167 THR A N 1
ATOM 1284 C CA . THR A 1 167 ? -0.046 -4.074 -21.25 1 94.56 167 THR A CA 1
ATOM 1285 C C . THR A 1 167 ? 0.75 -5.309 -21.672 1 94.56 167 THR A C 1
ATOM 1287 O O . THR A 1 167 ? 1.575 -5.246 -22.578 1 94.56 167 THR A O 1
ATOM 1290 N N . LEU A 1 168 ? 0.468 -6.391 -21 1 96.62 168 LEU A N 1
ATOM 1291 C CA . LEU A 1 168 ? 1.059 -7.668 -21.375 1 96.62 168 LEU A CA 1
ATOM 1292 C C . LEU A 1 168 ? 0.476 -8.172 -22.703 1 96.62 168 LEU A C 1
ATOM 1294 O O . LEU A 1 168 ? -0.726 -8.039 -22.938 1 96.62 168 LEU A O 1
ATOM 1298 N N . ALA A 1 169 ? 1.349 -8.75 -23.5 1 97.19 169 ALA A N 1
ATOM 1299 C CA . ALA A 1 169 ? 0.85 -9.484 -24.656 1 97.19 169 ALA A CA 1
ATOM 1300 C C . ALA A 1 169 ? 0.615 -10.953 -24.328 1 97.19 169 ALA A C 1
ATOM 1302 O O . ALA A 1 169 ? 1.521 -11.633 -23.844 1 97.19 169 ALA A O 1
ATOM 1303 N N . ALA A 1 170 ? -0.57 -11.367 -24.547 1 96.44 170 ALA A N 1
ATOM 1304 C CA . ALA A 1 170 ? -0.939 -12.758 -24.281 1 96.44 170 ALA A CA 1
ATOM 1305 C C . ALA A 1 170 ? -2.148 -13.172 -25.109 1 96.44 170 ALA A C 1
ATOM 1307 O O . ALA A 1 170 ? -2.92 -12.328 -25.562 1 96.44 170 ALA A O 1
ATOM 1308 N N . PRO A 1 171 ? -2.264 -14.469 -25.297 1 93.38 171 PRO A N 1
ATOM 1309 C CA . PRO A 1 171 ? -3.457 -14.93 -26 1 93.38 171 PRO A CA 1
ATOM 1310 C C . PRO A 1 171 ? -4.754 -14.492 -25.328 1 93.38 171 PRO A C 1
ATOM 1312 O O . PRO A 1 171 ? -4.77 -14.234 -24.125 1 93.38 171 PRO A O 1
ATOM 1315 N N . PRO A 1 172 ? -5.844 -14.383 -26.109 1 91.44 172 PRO A N 1
ATOM 1316 C CA . PRO A 1 172 ? -7.133 -14.016 -25.531 1 91.44 172 PRO A CA 1
ATOM 1317 C C . PRO A 1 172 ? -7.559 -14.953 -24.406 1 91.44 172 PRO A C 1
ATOM 1319 O O . PRO A 1 172 ? -7.371 -16.172 -24.5 1 91.44 172 PRO A O 1
ATOM 1322 N N . GLY A 1 173 ? -8.07 -14.445 -23.375 1 91.06 173 GLY A N 1
ATOM 1323 C CA . GLY A 1 173 ? -8.562 -15.25 -22.266 1 91.06 173 GLY A CA 1
ATOM 1324 C C . GLY A 1 173 ? -7.488 -15.602 -21.25 1 91.06 173 GLY A C 1
ATOM 1325 O O . GLY A 1 173 ? -7.773 -16.203 -20.219 1 91.06 173 GLY A O 1
ATOM 1326 N N . SER A 1 174 ? -6.297 -15.188 -21.5 1 94.94 174 SER A N 1
ATOM 1327 C CA . SER A 1 174 ? -5.188 -15.469 -20.594 1 94.94 174 SER A CA 1
ATOM 1328 C C . SER A 1 174 ? -5.293 -14.641 -19.328 1 94.94 174 SER A C 1
ATOM 1330 O O . SER A 1 174 ? -5.676 -13.477 -19.359 1 94.94 174 SER A O 1
ATOM 1332 N N . PRO A 1 175 ? -5.012 -15.281 -18.219 1 97.56 175 PRO A N 1
ATOM 1333 C CA . PRO A 1 175 ? -4.992 -14.492 -16.984 1 97.56 175 PRO A CA 1
ATOM 1334 C C . PRO A 1 175 ? -3.881 -13.445 -16.969 1 97.56 175 PRO A C 1
ATOM 1336 O O . PRO A 1 175 ? -2.877 -13.594 -17.656 1 97.56 175 PRO A O 1
ATOM 1339 N N . PRO A 1 176 ? -4.047 -12.375 -16.188 1 97.62 176 PRO A N 1
ATOM 1340 C CA . PRO A 1 176 ? -3.061 -11.289 -16.141 1 97.62 176 PRO A CA 1
ATOM 1341 C C . PRO A 1 176 ? -1.892 -11.594 -15.203 1 97.62 176 PRO A C 1
ATOM 1343 O O . PRO A 1 176 ? -1.471 -10.734 -14.43 1 97.62 176 PRO A O 1
ATOM 1346 N N . VAL A 1 177 ? -1.39 -12.805 -15.258 1 98.56 177 VAL A N 1
ATOM 1347 C CA . VAL A 1 177 ? -0.253 -13.25 -14.453 1 98.56 177 VAL A CA 1
ATOM 1348 C C . VAL A 1 177 ? 0.729 -14.016 -15.336 1 98.56 177 VAL A C 1
ATOM 1350 O O . VAL A 1 177 ? 0.318 -14.766 -16.219 1 98.56 177 VAL A O 1
ATOM 1353 N N . VAL A 1 178 ? 2.018 -13.836 -15.023 1 98.25 178 VAL A N 1
ATOM 1354 C CA . VAL A 1 178 ? 3.041 -14.359 -15.922 1 98.25 178 VAL A CA 1
ATOM 1355 C C . VAL A 1 178 ? 3.705 -15.586 -15.297 1 98.25 178 VAL A C 1
ATOM 1357 O O . VAL A 1 178 ? 4.453 -16.297 -15.961 1 98.25 178 VAL A O 1
ATOM 1360 N N . ASP A 1 179 ? 3.5 -15.812 -14.039 1 98.69 179 ASP A N 1
ATOM 1361 C CA . ASP A 1 179 ? 4.094 -16.922 -13.305 1 98.69 179 ASP A CA 1
ATOM 1362 C C . ASP A 1 179 ? 3.098 -17.516 -12.312 1 98.69 179 ASP A C 1
ATOM 1364 O O . ASP A 1 179 ? 2.404 -16.781 -11.602 1 98.69 179 ASP A O 1
ATOM 1368 N N . LEU A 1 180 ? 3.012 -18.844 -12.281 1 98.88 180 LEU A N 1
ATOM 1369 C CA . LEU A 1 180 ? 2.154 -19.562 -11.344 1 98.88 180 LEU A CA 1
ATOM 1370 C C . LEU A 1 180 ? 2.98 -20.453 -10.43 1 98.88 180 LEU A C 1
ATOM 1372 O O . LEU A 1 180 ? 3.973 -21.047 -10.859 1 98.88 180 LEU A O 1
ATOM 1376 N N . LEU A 1 181 ? 2.561 -20.547 -9.219 1 98.88 181 LEU A N 1
ATOM 1377 C CA . LEU A 1 181 ? 3.221 -21.453 -8.281 1 98.88 181 LEU A CA 1
ATOM 1378 C C . LEU A 1 181 ? 2.99 -22.906 -8.656 1 98.88 181 LEU A C 1
ATOM 1380 O O . LEU A 1 181 ? 1.872 -23.406 -8.547 1 98.88 181 LEU A O 1
ATOM 1384 N N . ALA A 1 182 ? 3.996 -23.5 -9.07 1 98.5 182 ALA A N 1
ATOM 1385 C CA . ALA A 1 182 ? 4.043 -24.906 -9.43 1 98.5 182 ALA A CA 1
ATOM 1386 C C . ALA A 1 182 ? 5.453 -25.469 -9.266 1 98.5 182 ALA A C 1
ATOM 1388 O O . ALA A 1 182 ? 6.426 -24.859 -9.711 1 98.5 182 ALA A O 1
ATOM 1389 N N . GLU A 1 183 ? 5.559 -26.609 -8.633 1 97.12 183 GLU A N 1
ATOM 1390 C CA . GLU A 1 183 ? 6.875 -27.156 -8.312 1 97.12 183 GLU A CA 1
ATOM 1391 C C . GLU A 1 183 ? 7.586 -27.656 -9.57 1 97.12 183 GLU A C 1
ATOM 1393 O O . GLU A 1 183 ? 8.812 -27.703 -9.617 1 97.12 183 GLU A O 1
ATOM 1398 N N . ARG A 1 184 ? 6.848 -28 -10.562 1 96.06 184 ARG A N 1
ATOM 1399 C CA . ARG A 1 184 ? 7.414 -28.438 -11.828 1 96.06 184 ARG A CA 1
ATOM 1400 C C . ARG A 1 184 ? 6.949 -27.547 -12.977 1 96.06 184 ARG A C 1
ATOM 1402 O O . ARG A 1 184 ? 5.789 -27.141 -13.016 1 96.06 184 ARG A O 1
ATOM 1409 N N . PRO A 1 185 ? 7.793 -27.297 -13.953 1 94.62 185 PRO A N 1
ATOM 1410 C CA . PRO A 1 185 ? 7.441 -26.422 -15.078 1 94.62 185 PRO A CA 1
ATOM 1411 C C . PRO A 1 185 ? 6.219 -26.922 -15.844 1 94.62 185 PRO A C 1
ATOM 1413 O O . PRO A 1 185 ? 5.375 -26.109 -16.25 1 94.62 185 PRO A O 1
ATOM 1416 N N . LEU A 1 186 ? 6.188 -28.219 -16 1 96.25 186 LEU A N 1
ATOM 1417 C CA . LEU A 1 186 ? 5.098 -28.781 -16.797 1 96.25 186 LEU A CA 1
ATOM 1418 C C . LEU A 1 186 ? 3.758 -28.578 -16.094 1 96.25 186 LEU A C 1
ATOM 1420 O O . LEU A 1 186 ? 2.719 -28.484 -16.75 1 96.25 186 LEU A O 1
ATOM 1424 N N . GLU A 1 187 ? 3.762 -28.516 -14.828 1 97.25 187 GLU A N 1
ATOM 1425 C CA . GLU A 1 187 ? 2.535 -28.25 -14.078 1 97.25 187 GLU A CA 1
ATOM 1426 C C . GLU A 1 187 ? 2.029 -26.844 -14.312 1 97.25 187 GLU A C 1
ATOM 1428 O O . GLU A 1 187 ? 0.82 -26.609 -14.383 1 97.25 187 GLU A O 1
ATOM 1433 N N . GLN A 1 188 ? 2.893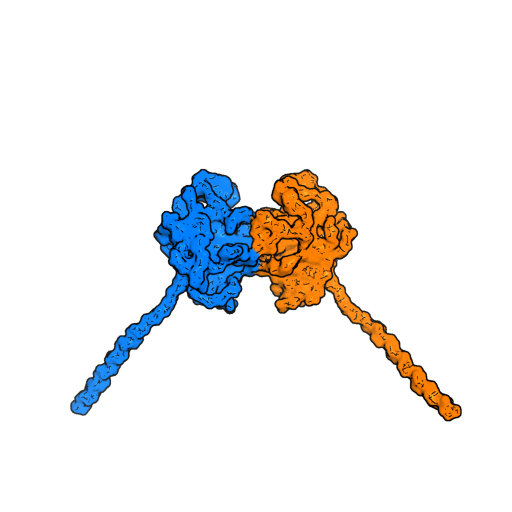 -25.906 -14.414 1 97.88 188 GLN A N 1
ATOM 1434 C CA . GLN A 1 188 ? 2.49 -24.547 -14.75 1 97.88 188 GLN A CA 1
ATOM 1435 C C . GLN A 1 188 ? 1.899 -24.484 -16.156 1 97.88 188 GLN A C 1
ATOM 1437 O O . GLN A 1 188 ? 0.877 -23.828 -16.375 1 97.88 188 GLN A O 1
ATOM 1442 N N . VAL A 1 189 ? 2.617 -25.109 -17.094 1 97 189 VAL A N 1
ATOM 1443 C CA . VAL A 1 189 ? 2.129 -25.125 -18.469 1 97 189 VAL A CA 1
ATOM 1444 C C . VAL A 1 189 ? 0.704 -25.672 -18.5 1 97 189 VAL A C 1
ATOM 1446 O O . VAL A 1 189 ? -0.178 -25.078 -19.141 1 97 189 VAL A O 1
ATOM 1449 N N . ALA A 1 190 ? 0.527 -26.781 -17.828 1 97.88 190 ALA A N 1
ATOM 1450 C CA . ALA A 1 190 ? -0.793 -27.406 -17.781 1 97.88 190 ALA A CA 1
ATOM 1451 C C . ALA A 1 190 ? -1.829 -26.453 -17.188 1 97.88 190 ALA A C 1
ATOM 1453 O O . ALA A 1 190 ? -2.971 -26.406 -17.656 1 97.88 190 ALA A O 1
ATOM 1454 N N . ALA A 1 191 ? -1.489 -25.719 -16.188 1 98.38 191 ALA A N 1
ATOM 1455 C CA . ALA A 1 191 ? -2.404 -24.781 -15.539 1 98.38 191 ALA A CA 1
ATOM 1456 C C . ALA A 1 191 ? -2.857 -23.703 -16.516 1 98.38 191 ALA A C 1
ATOM 1458 O O . ALA A 1 191 ? -4.043 -23.359 -16.578 1 98.38 191 ALA A O 1
ATOM 1459 N N . TYR A 1 192 ? -1.936 -23.125 -17.297 1 97.62 192 TYR A N 1
ATOM 1460 C CA . TYR A 1 192 ? -2.299 -22.125 -18.281 1 97.62 192 TYR A CA 1
ATOM 1461 C C . TYR A 1 192 ? -3.188 -22.703 -19.359 1 97.62 192 TYR A C 1
ATOM 1463 O O . TYR A 1 192 ? -4.133 -22.062 -19.828 1 97.62 192 TYR A O 1
ATOM 1471 N N . GLN A 1 193 ? -2.883 -23.938 -19.766 1 96.69 193 GLN A N 1
ATOM 1472 C CA . GLN A 1 193 ? -3.602 -24.562 -20.875 1 96.69 193 GLN A CA 1
ATOM 1473 C C . GLN A 1 193 ? -5.027 -24.922 -20.484 1 96.69 193 GLN A C 1
ATOM 1475 O O . GLN A 1 193 ? -5.961 -24.766 -21.266 1 96.69 193 GLN A O 1
ATOM 1480 N N . THR A 1 194 ? -5.176 -25.375 -19.25 1 97.81 194 THR A N 1
ATOM 1481 C CA . THR A 1 194 ? -6.477 -25.875 -18.828 1 97.81 194 THR A CA 1
ATOM 1482 C C . THR A 1 194 ? -7.266 -24.781 -18.109 1 97.81 194 THR A C 1
ATOM 1484 O O . THR A 1 194 ? -8.484 -24.891 -17.953 1 97.81 194 THR A O 1
ATOM 1487 N N . GLY A 1 195 ? -6.531 -23.812 -17.594 1 98.06 195 GLY A N 1
ATOM 1488 C CA . GLY A 1 195 ? -7.16 -22.797 -16.766 1 98.06 195 GLY A CA 1
ATOM 1489 C C . GLY A 1 195 ? -7.391 -23.25 -15.336 1 98.06 195 GLY A C 1
ATOM 1490 O O . GLY A 1 195 ? -8.18 -22.656 -14.609 1 98.06 195 GLY A O 1
ATOM 1491 N N . VAL A 1 196 ? -6.762 -24.375 -14.945 1 98.75 196 VAL A N 1
ATOM 1492 C CA . VAL A 1 196 ? -6.93 -24.906 -13.602 1 98.75 196 VAL A CA 1
ATOM 1493 C C . VAL A 1 196 ? -5.578 -24.953 -12.891 1 98.75 196 VAL A C 1
ATOM 1495 O O . VAL A 1 196 ? -4.645 -25.609 -13.367 1 98.75 196 VAL A O 1
ATOM 1498 N N . LEU A 1 197 ? -5.445 -24.219 -11.812 1 98.81 197 LEU A N 1
ATOM 1499 C CA . LEU A 1 197 ? -4.25 -24.25 -10.969 1 98.81 197 LEU A CA 1
ATOM 1500 C C . LEU A 1 197 ? -4.477 -25.125 -9.742 1 98.81 197 LEU A C 1
ATOM 1502 O O . LEU A 1 197 ? -5.41 -24.891 -8.969 1 98.81 197 LEU A O 1
ATOM 1506 N N . LYS A 1 198 ? -3.625 -26.109 -9.531 1 98.31 198 LYS A N 1
ATOM 1507 C CA . LYS A 1 198 ? -3.746 -26.984 -8.375 1 98.31 198 LYS A CA 1
ATOM 1508 C C . LYS A 1 198 ? -3.045 -26.391 -7.16 1 98.31 198 LYS A C 1
ATOM 1510 O O . LYS A 1 198 ? -1.97 -25.812 -7.281 1 98.31 198 LYS A O 1
ATOM 1515 N N . PRO A 1 199 ? -3.617 -26.578 -6 1 98.38 199 PRO A N 1
ATOM 1516 C CA . PRO A 1 199 ? -2.951 -26.078 -4.797 1 98.38 199 PRO A CA 1
ATOM 1517 C C . PRO A 1 199 ? -1.769 -26.953 -4.375 1 98.38 199 PRO A C 1
ATOM 1519 O O . PRO A 1 199 ? -1.757 -28.156 -4.641 1 98.38 199 PRO A O 1
ATOM 1522 N N . LEU A 1 200 ? -0.799 -26.328 -3.773 1 98.31 200 LEU A N 1
ATOM 1523 C CA . LEU A 1 200 ? 0.24 -27.078 -3.074 1 98.31 200 LEU A CA 1
ATOM 1524 C C . LEU A 1 200 ? -0.116 -27.25 -1.603 1 98.31 200 LEU A C 1
ATOM 1526 O O . LEU A 1 200 ? -0.635 -26.344 -0.968 1 98.31 200 LEU A O 1
ATOM 1530 N N . ARG A 1 201 ? 0.089 -28.453 -1.075 1 96 201 ARG A N 1
ATOM 1531 C CA . ARG A 1 201 ? -0.182 -28.797 0.314 1 96 201 ARG A CA 1
ATOM 1532 C C . ARG A 1 201 ? 1.024 -29.484 0.952 1 96 201 ARG A C 1
ATOM 1534 O O . ARG A 1 201 ? 1.756 -30.219 0.282 1 96 201 ARG A O 1
ATOM 1541 N N . PRO A 1 202 ? 1.181 -29.031 2.23 1 89.62 202 PRO A N 1
ATOM 1542 C CA . PRO A 1 202 ? 2.268 -29.766 2.889 1 89.62 202 PRO A CA 1
ATOM 1543 C C . PRO A 1 202 ? 2.043 -31.266 2.895 1 89.62 202 PRO A C 1
ATOM 1545 O O . PRO A 1 202 ? 0.906 -31.734 3.027 1 89.62 202 PRO A O 1
ATOM 1548 N N . LYS A 1 203 ? 3.039 -32 2.521 1 72.75 203 LYS A N 1
ATOM 1549 C CA . LYS A 1 203 ? 2.945 -33.469 2.525 1 72.75 203 LYS A CA 1
ATOM 1550 C C . LYS A 1 203 ? 2.973 -34 3.947 1 72.75 203 LYS A C 1
ATOM 1552 O O . LYS A 1 203 ? 3.668 -33.469 4.812 1 72.75 203 LYS A O 1
ATOM 1557 N N . GLY A 1 204 ? 1.86 -34.25 4.434 1 57.38 204 GLY A N 1
ATOM 1558 C CA . GLY A 1 204 ? 1.833 -34.938 5.727 1 57.38 204 GLY A CA 1
ATOM 1559 C C . GLY A 1 204 ? 2.951 -35.938 5.902 1 57.38 204 GLY A C 1
ATOM 1560 O O . GLY A 1 204 ? 3.477 -36.469 4.922 1 57.38 204 GLY A O 1
ATOM 1561 N N . PHE A 1 205 ? 3.898 -35.75 6.812 1 47.12 205 PHE A N 1
ATOM 1562 C CA . PHE A 1 205 ? 4.621 -36.969 7.172 1 47.12 205 PHE A CA 1
ATOM 1563 C C . PHE A 1 205 ? 3.654 -38.125 7.391 1 47.12 205 PHE A C 1
ATOM 1565 O O . PHE A 1 205 ? 2.838 -38.094 8.312 1 47.12 205 PHE A O 1
ATOM 1572 N N . ALA A 1 206 ? 2.975 -38.688 6.453 1 38.72 206 ALA A N 1
ATOM 1573 C CA . ALA A 1 206 ? 2.316 -39.969 6.711 1 38.72 206 ALA A CA 1
ATOM 1574 C C . ALA A 1 206 ? 3.24 -40.906 7.469 1 38.72 206 ALA A C 1
ATOM 1576 O O . ALA A 1 206 ? 4.293 -41.312 6.961 1 38.72 206 ALA A O 1
ATOM 1577 N N . LEU A 1 207 ? 3.387 -40.844 8.734 1 38.66 207 LEU A N 1
ATOM 1578 C CA . LEU A 1 207 ? 3.924 -42 9.43 1 38.66 207 LEU A CA 1
ATOM 1579 C C . LEU A 1 207 ? 3.334 -43.312 8.867 1 38.66 207 LEU A C 1
ATOM 1581 O O . LEU A 1 207 ? 2.127 -43.531 8.969 1 38.66 207 LEU A O 1
ATOM 1585 N N . LYS A 1 208 ? 3.736 -43.781 7.719 1 40.53 208 LYS A N 1
ATOM 1586 C CA . LYS A 1 208 ? 3.447 -45.156 7.414 1 40.53 208 LYS A CA 1
ATOM 1587 C C . LYS A 1 208 ? 3.652 -46.062 8.641 1 40.53 208 LYS A C 1
ATOM 1589 O O . LYS A 1 208 ? 4.762 -46.156 9.164 1 40.53 208 LYS A O 1
ATOM 1594 N N . ARG A 1 209 ? 2.764 -46.219 9.531 1 37.88 209 ARG A N 1
ATOM 1595 C CA . ARG A 1 209 ? 2.645 -47.156 10.656 1 37.88 209 ARG A CA 1
ATOM 1596 C C . ARG A 1 209 ? 3.168 -48.531 10.297 1 37.88 209 ARG A C 1
ATOM 1598 O O . ARG A 1 209 ? 3.291 -49.406 11.156 1 37.88 209 ARG A O 1
ATOM 1605 N N . GLU A 1 210 ? 3.061 -48.812 8.992 1 37.06 210 GLU A N 1
ATOM 1606 C CA . GLU A 1 210 ? 3.266 -50.219 8.672 1 37.06 210 GLU A CA 1
ATOM 1607 C C . GLU A 1 210 ? 4.699 -50.656 8.969 1 37.06 210 GLU A C 1
ATOM 1609 O O . GLU A 1 210 ? 5.004 -51.844 8.977 1 37.06 210 GLU A O 1
ATOM 1614 N N . SER A 1 211 ? 5.59 -49.562 8.875 1 36.66 211 SER A N 1
ATOM 1615 C CA . SER A 1 211 ? 6.953 -50.094 8.938 1 36.66 211 SER A CA 1
ATOM 1616 C C . SER A 1 211 ? 7.32 -50.5 10.359 1 36.66 211 SER A C 1
ATOM 1618 O O . SER A 1 211 ? 8.43 -50.969 10.609 1 36.66 211 SER A O 1
ATOM 1620 N N . LEU A 1 212 ? 6.367 -49.938 11.25 1 35.06 212 LEU A N 1
ATOM 1621 C CA . LEU A 1 212 ? 6.781 -50.25 12.617 1 35.06 212 LEU A CA 1
ATOM 1622 C C . LEU A 1 212 ? 6.68 -51.75 12.883 1 35.06 212 LEU A C 1
ATOM 1624 O O . LEU A 1 212 ? 7.285 -52.25 13.836 1 35.06 212 LEU A O 1
ATOM 1628 N N . LEU A 1 213 ? 5.676 -52.312 12.156 1 35.31 213 LEU A N 1
ATOM 1629 C CA . LEU A 1 213 ? 5.328 -53.656 12.648 1 35.31 213 LEU A CA 1
ATOM 1630 C C . LEU A 1 213 ? 6.438 -54.656 12.352 1 35.31 213 LEU A C 1
ATOM 1632 O O . LEU A 1 213 ? 6.406 -55.781 12.836 1 35.31 213 LEU A O 1
ATOM 1636 N N . ALA A 1 214 ? 7.191 -54.312 11.281 1 36.34 214 ALA A N 1
ATOM 1637 C CA . ALA A 1 214 ? 7.988 -55.406 10.766 1 36.34 214 ALA A CA 1
ATOM 1638 C C . ALA A 1 214 ? 9.109 -55.781 11.734 1 36.34 214 ALA A C 1
ATOM 1640 O O . ALA A 1 214 ? 9.773 -56.812 11.57 1 36.34 214 ALA A O 1
ATOM 1641 N N . PHE A 1 215 ? 9.43 -54.688 12.555 1 36.56 215 PHE A N 1
ATOM 1642 C CA . PHE A 1 215 ? 10.727 -54.969 13.164 1 36.56 215 PHE A CA 1
ATOM 1643 C C . PHE A 1 215 ? 10.602 -56.031 14.227 1 36.56 215 PHE A C 1
ATOM 1645 O O . PHE A 1 215 ? 11.586 -56.375 14.891 1 36.56 215 PHE A O 1
ATOM 1652 N N . GLY A 1 216 ? 9.266 -56.281 14.547 1 35.22 216 GLY A N 1
ATOM 1653 C CA . GLY A 1 216 ? 9.164 -57.031 15.781 1 35.22 216 GLY A CA 1
ATOM 1654 C C . GLY A 1 216 ? 9.711 -58.438 15.664 1 35.22 216 GLY A C 1
ATOM 1655 O O . GLY A 1 216 ? 9.812 -59.156 16.672 1 35.22 216 GLY A O 1
ATOM 1656 N N . LEU A 1 217 ? 9.633 -58.938 14.422 1 34.72 217 LEU A N 1
ATOM 1657 C CA . LEU A 1 217 ? 9.594 -60.375 14.383 1 34.72 217 LEU A CA 1
ATOM 1658 C C . LEU A 1 217 ? 10.977 -60.969 14.672 1 34.72 217 LEU A C 1
ATOM 1660 O O . LEU A 1 217 ? 11.109 -62.188 14.883 1 34.72 217 LEU A O 1
ATOM 1664 N N . GLY A 1 218 ? 12.016 -60.156 14.273 1 35.38 218 GLY A N 1
ATOM 1665 C CA . GLY A 1 218 ? 13.281 -60.844 14.102 1 35.38 218 GLY A CA 1
ATOM 1666 C C . GLY A 1 218 ? 13.891 -61.312 15.414 1 35.38 218 GLY A C 1
ATOM 1667 O O . GLY A 1 218 ? 14.898 -62.031 15.422 1 35.38 218 GLY A O 1
ATOM 1668 N N . GLY A 1 219 ? 13.383 -60.625 16.422 1 35.44 219 GLY A N 1
ATOM 1669 C CA . GLY A 1 219 ? 14.172 -60.75 17.641 1 35.44 219 GLY A CA 1
ATOM 1670 C C . GLY A 1 219 ? 14.062 -62.125 18.281 1 35.44 219 GLY A C 1
ATOM 1671 O O . GLY A 1 219 ? 14.68 -62.375 19.312 1 35.44 219 GLY A O 1
ATOM 1672 N N . VAL A 1 220 ? 13.047 -62.781 17.844 1 38.53 220 VAL A N 1
ATOM 1673 C CA . VAL A 1 220 ? 12.695 -63.906 18.688 1 38.53 220 VAL A CA 1
ATOM 1674 C C . VAL A 1 220 ? 13.719 -65 18.5 1 38.53 220 VAL A C 1
ATOM 1676 O O . VAL A 1 220 ? 13.805 -65.938 19.312 1 38.53 220 VAL A O 1
ATOM 1679 N N . SER A 1 221 ? 14.336 -64.938 17.312 1 35.62 221 SER A N 1
ATOM 1680 C CA . SER A 1 221 ? 14.984 -66.188 16.891 1 35.62 221 SER A CA 1
ATOM 1681 C C . SER A 1 221 ? 16.25 -66.438 17.719 1 35.62 221 SER A C 1
ATOM 1683 O O . SER A 1 221 ? 16.703 -67.625 17.828 1 35.62 221 SER A O 1
ATOM 1685 N N . LEU A 1 222 ? 16.891 -65.375 18.062 1 35.34 222 LEU A N 1
ATOM 1686 C CA . LEU A 1 222 ? 18.266 -65.562 18.547 1 35.34 222 LEU A CA 1
ATOM 1687 C C . LEU A 1 222 ? 18.266 -66.25 19.922 1 35.34 222 LEU A C 1
ATOM 1689 O O . LEU A 1 222 ? 19.297 -66.75 20.359 1 35.34 222 LEU A O 1
ATOM 1693 N N . LEU A 1 223 ? 17.125 -66 20.547 1 36.56 223 LEU A N 1
ATOM 1694 C CA . LEU A 1 223 ? 17.172 -66.5 21.938 1 36.56 223 LEU A CA 1
ATOM 1695 C C . LEU A 1 223 ? 17.219 -68 22.031 1 36.56 223 LEU A C 1
ATOM 1697 O O . LEU A 1 223 ? 17.828 -68.562 22.953 1 36.56 223 LEU A O 1
ATOM 1701 N N . LEU A 1 224 ? 16.641 -68.562 21.031 1 38.34 224 LEU A N 1
ATOM 1702 C CA . LEU A 1 224 ? 16.453 -70 21.156 1 38.34 224 LEU A CA 1
ATOM 1703 C C . LEU A 1 224 ? 17.781 -70.75 21.031 1 38.34 224 LEU A C 1
ATOM 1705 O O . LEU A 1 224 ? 17.953 -71.812 21.609 1 38.34 224 LEU A O 1
ATOM 1709 N N . ALA A 1 225 ? 18.625 -70.125 20.219 1 40.44 225 ALA A N 1
ATOM 1710 C CA . ALA A 1 225 ? 19.828 -70.875 19.891 1 40.44 225 ALA A CA 1
ATOM 1711 C C . ALA A 1 225 ? 20.703 -71.125 21.109 1 40.44 225 ALA A C 1
ATOM 1713 O O . ALA A 1 225 ? 21.484 -72.062 21.172 1 40.44 225 ALA A O 1
ATOM 1714 N N . PHE A 1 226 ? 20.641 -70.062 21.969 1 41.66 226 PHE A N 1
ATOM 1715 C CA . PHE A 1 226 ? 21.547 -70.125 23.109 1 41.66 226 PHE A CA 1
ATOM 1716 C C . PHE A 1 226 ? 21.203 -71.312 24.031 1 41.66 226 PHE A C 1
ATOM 1718 O O . PHE A 1 226 ? 22.062 -71.812 24.734 1 41.66 226 PHE A O 1
ATOM 1725 N N . LEU A 1 227 ? 19.922 -71.5 24.047 1 42.03 227 LEU A N 1
ATOM 1726 C CA . LEU A 1 227 ? 19.562 -72.5 25.062 1 42.03 227 LEU A CA 1
ATOM 1727 C C . LEU A 1 227 ? 20.062 -73.875 24.672 1 42.03 227 LEU A C 1
ATOM 1729 O O . LEU A 1 227 ? 20.234 -74.75 25.547 1 42.03 227 LEU A O 1
ATOM 1733 N N . LEU A 1 228 ? 20.062 -74.125 23.422 1 40.91 228 LEU A N 1
ATOM 1734 C CA . LEU A 1 228 ? 20.312 -75.5 23.078 1 40.91 228 LEU A CA 1
ATOM 1735 C C . LEU A 1 228 ? 21.797 -75.875 23.234 1 40.91 228 LEU A C 1
ATOM 1737 O O . LEU A 1 228 ? 22.172 -77.062 23.219 1 40.91 228 LEU A O 1
ATOM 1741 N N . ARG A 1 229 ? 22.609 -74.812 23.031 1 38.91 229 ARG A N 1
ATOM 1742 C CA . ARG A 1 229 ? 24 -75.25 22.953 1 38.91 229 ARG A CA 1
ATOM 1743 C C . ARG A 1 229 ? 24.5 -75.75 24.312 1 38.91 229 ARG A C 1
ATOM 1745 O O . ARG A 1 229 ? 25.641 -76.188 24.438 1 38.91 229 ARG A O 1
ATOM 1752 N N . ARG A 1 230 ? 23.734 -75.188 25.312 1 39.25 230 ARG A N 1
ATOM 1753 C CA . ARG A 1 230 ? 24.375 -75.562 26.562 1 39.25 230 ARG A CA 1
ATOM 1754 C C . ARG A 1 230 ? 24.312 -77.062 26.812 1 39.25 230 ARG A C 1
ATOM 1756 O O . ARG A 1 230 ? 24.719 -77.562 27.875 1 39.25 230 ARG A O 1
ATOM 1763 N N . ARG A 1 231 ? 23.688 -77.812 25.906 1 27.25 231 ARG A N 1
ATOM 1764 C CA . ARG A 1 231 ? 23.969 -79.188 26.312 1 27.25 231 ARG A CA 1
ATOM 1765 C C . ARG A 1 231 ? 25.375 -79.562 25.891 1 27.25 231 ARG A C 1
ATOM 1767 O O . ARG A 1 231 ? 25.828 -79.188 24.812 1 27.25 231 ARG A O 1
ATOM 1774 N N . MET B 1 1 ? -6.992 6.766 25.422 1 91.81 1 MET B N 1
ATOM 1775 C CA . MET B 1 1 ? -6.703 7.82 24.453 1 91.81 1 MET B CA 1
ATOM 1776 C C . MET B 1 1 ? -5.617 8.758 24.969 1 91.81 1 MET B C 1
ATOM 1778 O O . MET B 1 1 ? -5.699 9.234 26.109 1 91.81 1 MET B O 1
ATOM 1782 N N . LEU B 1 2 ? -4.652 8.922 24.125 1 93.5 2 LEU B N 1
ATOM 1783 C CA . LEU B 1 2 ? -3.506 9.742 24.516 1 93.5 2 LEU B CA 1
ATOM 1784 C C . LEU B 1 2 ? -3.705 11.188 24.078 1 93.5 2 LEU B C 1
ATOM 1786 O O . LEU B 1 2 ? -3.41 12.117 24.828 1 93.5 2 LEU B O 1
ATOM 1790 N N . PHE B 1 3 ? -4.203 11.375 22.922 1 96.31 3 PHE B N 1
ATOM 1791 C CA . PHE B 1 3 ? -4.512 12.719 22.438 1 96.31 3 PHE B CA 1
ATOM 1792 C C . PHE B 1 3 ? -5.535 12.664 21.312 1 96.31 3 PHE B C 1
ATOM 1794 O O . PHE B 1 3 ? -5.734 11.609 20.703 1 96.31 3 PHE B O 1
ATOM 1801 N N . LEU B 1 4 ? -6.223 13.766 21.125 1 97.06 4 LEU B N 1
ATOM 1802 C CA . LEU B 1 4 ? -7.105 14.07 20 1 97.06 4 LEU B CA 1
ATOM 1803 C C . LEU B 1 4 ? -6.863 15.484 19.5 1 97.06 4 LEU B C 1
ATOM 1805 O O . LEU B 1 4 ? -7.023 16.453 20.234 1 97.06 4 LEU B O 1
ATOM 1809 N N . TYR B 1 5 ? -6.426 15.57 18.297 1 98.25 5 TYR B N 1
ATOM 1810 C CA . TYR B 1 5 ? -6.254 16.859 17.641 1 98.25 5 TYR B CA 1
ATOM 1811 C C . TYR B 1 5 ? -7.297 17.078 16.562 1 98.25 5 TYR B C 1
ATOM 1813 O O . TYR B 1 5 ? -7.387 16.266 15.617 1 98.25 5 TYR B O 1
ATOM 1821 N N . GLN B 1 6 ? -8.016 18.172 16.688 1 98.12 6 GLN B N 1
ATOM 1822 C CA . GLN B 1 6 ? -9.008 18.5 15.656 1 98.12 6 GLN B CA 1
ATOM 1823 C C . GLN B 1 6 ? -8.414 19.422 14.602 1 98.12 6 GLN B C 1
ATOM 1825 O O . GLN B 1 6 ? -7.547 20.234 14.898 1 98.12 6 GLN B O 1
ATOM 1830 N N . ASP B 1 7 ? -8.867 19.266 13.406 1 98.62 7 ASP B N 1
ATOM 1831 C CA . ASP B 1 7 ? -8.516 20.094 12.258 1 98.62 7 ASP B CA 1
ATOM 1832 C C . ASP B 1 7 ? -9.766 20.672 11.594 1 98.62 7 ASP B C 1
ATOM 1834 O O . ASP B 1 7 ? -10.758 19.969 11.406 1 98.62 7 ASP B O 1
ATOM 1838 N N . PRO B 1 8 ? -9.789 21.922 11.289 1 98.12 8 PRO B N 1
ATOM 1839 C CA . PRO B 1 8 ? -10.992 22.578 10.766 1 98.12 8 PRO B CA 1
ATOM 1840 C C . PRO B 1 8 ? -11.492 21.938 9.477 1 98.12 8 PRO B C 1
ATOM 1842 O O . PRO B 1 8 ? -10.695 21.547 8.625 1 98.12 8 PRO B O 1
ATOM 1845 N N . LEU B 1 9 ? -12.766 21.891 9.352 1 97.38 9 LEU B N 1
ATOM 1846 C CA . LEU B 1 9 ? -13.422 21.422 8.125 1 97.38 9 LEU B CA 1
ATOM 1847 C C . LEU B 1 9 ? -13.281 22.453 7.012 1 97.38 9 LEU B C 1
ATOM 1849 O O . LEU B 1 9 ? -13.43 23.656 7.25 1 97.38 9 LEU B O 1
ATOM 1853 N N . GLY B 1 10 ? -12.961 22 5.797 1 96.56 10 GLY B N 1
ATOM 1854 C CA . GLY B 1 10 ? -13.055 22.844 4.609 1 96.56 10 GLY B CA 1
ATOM 1855 C C . GLY B 1 10 ? -11.789 23.625 4.328 1 96.56 10 GLY B C 1
ATOM 1856 O O . GLY B 1 10 ? -11.773 24.5 3.461 1 96.56 10 GLY B O 1
ATOM 1857 N N . ASP B 1 11 ? -10.688 23.281 5.047 1 97.25 11 ASP B N 1
ATOM 1858 C CA . ASP B 1 11 ? -9.477 24.078 4.816 1 97.25 11 ASP B CA 1
ATOM 1859 C C . ASP B 1 11 ? -8.461 23.297 3.99 1 97.25 11 ASP B C 1
ATOM 1861 O O . ASP B 1 11 ? -7.254 23.484 4.137 1 97.25 11 ASP B O 1
ATOM 1865 N N . ASP B 1 12 ? -8.898 22.453 3.051 1 97.75 12 ASP B N 1
ATOM 1866 C CA . ASP B 1 12 ? -8.055 21.625 2.209 1 97.75 12 ASP B CA 1
ATOM 1867 C C . ASP B 1 12 ? -7.734 22.312 0.888 1 97.75 12 ASP B C 1
ATOM 1869 O O . ASP B 1 12 ? -7.773 21.688 -0.174 1 97.75 12 ASP B O 1
ATOM 1873 N N . GLN B 1 13 ? -7.457 23.578 0.848 1 94.69 13 GLN B N 1
ATOM 1874 C CA . GLN B 1 13 ? -7.09 24.312 -0.36 1 94.69 13 GLN B CA 1
ATOM 1875 C C . GLN B 1 13 ? -5.789 25.094 -0.16 1 94.69 13 GLN B C 1
ATOM 1877 O O . GLN B 1 13 ? -5.5 26.031 -0.904 1 94.69 13 GLN B O 1
ATOM 1882 N N . GLY B 1 14 ? -5.059 24.766 0.831 1 92.94 14 GLY B N 1
ATOM 1883 C CA . GLY B 1 14 ? -3.822 25.5 1.059 1 92.94 14 GLY B CA 1
ATOM 1884 C C . GLY B 1 14 ? -3.982 27 0.925 1 92.94 14 GLY B C 1
ATOM 1885 O O . GLY B 1 14 ? -4.895 27.594 1.51 1 92.94 14 GLY B O 1
ATOM 1886 N N . LEU B 1 15 ? -2.906 27.641 0.257 1 90.62 15 LEU B N 1
ATOM 1887 C CA . LEU B 1 15 ? -3.008 29.062 -0.063 1 90.62 15 LEU B CA 1
ATOM 1888 C C . LEU B 1 15 ? -3.707 29.266 -1.402 1 90.62 15 LEU B C 1
ATOM 1890 O O . LEU B 1 15 ? -3.117 29.812 -2.336 1 90.62 15 LEU B O 1
ATOM 1894 N N . ALA B 1 16 ? -4.918 28.562 -1.516 1 89.88 16 ALA B N 1
ATOM 1895 C CA . ALA B 1 16 ? -5.762 28.672 -2.703 1 89.88 16 ALA B CA 1
ATOM 1896 C C . ALA B 1 16 ? -5.324 27.688 -3.781 1 89.88 16 ALA B C 1
ATOM 1898 O O . ALA B 1 16 ? -5.191 28.062 -4.953 1 89.88 16 ALA B O 1
ATOM 1899 N N . TYR B 1 17 ? -4.969 26.5 -3.43 1 95.56 17 TYR B N 1
ATOM 1900 C CA . TYR B 1 17 ? -4.688 25.422 -4.367 1 95.56 17 TYR B CA 1
ATOM 1901 C C . TYR B 1 17 ? -5.926 25.078 -5.188 1 95.56 17 TYR B C 1
ATOM 1903 O O . TYR B 1 17 ? -7.051 25.172 -4.695 1 95.56 17 TYR B O 1
ATOM 1911 N N . LEU B 1 18 ? -5.672 24.672 -6.426 1 96.06 18 LEU B N 1
ATOM 1912 C CA . LEU B 1 18 ? -6.727 24.062 -7.23 1 96.06 18 LEU B CA 1
ATOM 1913 C C . LEU B 1 18 ? -6.43 22.594 -7.484 1 96.06 18 LEU B C 1
ATOM 1915 O O . LEU B 1 18 ? -5.289 22.219 -7.766 1 96.06 18 LEU B O 1
ATOM 1919 N N . TYR B 1 19 ? -7.504 21.797 -7.336 1 97.06 19 TYR B N 1
ATOM 1920 C CA . TYR B 1 19 ? -7.363 20.359 -7.52 1 97.06 19 TYR B CA 1
ATOM 1921 C C . TYR B 1 19 ? -7.176 20.016 -8.992 1 97.06 19 TYR B C 1
ATOM 1923 O O . TYR B 1 19 ? -7.555 20.797 -9.867 1 97.06 19 TYR B O 1
ATOM 1931 N N . PRO B 1 20 ? -6.609 18.891 -9.242 1 96.19 20 PRO B N 1
ATOM 1932 C CA . PRO B 1 20 ? -6.453 18.438 -10.625 1 96.19 20 PRO B CA 1
ATOM 1933 C C . PRO B 1 20 ? -7.785 18.297 -11.352 1 96.19 20 PRO B C 1
ATOM 1935 O O . PRO B 1 20 ? -8.812 18.031 -10.719 1 96.19 20 PRO B O 1
ATOM 1938 N N . ARG B 1 21 ? -7.738 18.328 -12.625 1 95.12 21 ARG B N 1
ATOM 1939 C CA . ARG B 1 21 ? -8.977 18.531 -13.375 1 95.12 21 ARG B CA 1
ATOM 1940 C C . ARG B 1 21 ? -9.398 17.25 -14.078 1 95.12 21 ARG B C 1
ATOM 1942 O O . ARG B 1 21 ? -10.406 17.219 -14.789 1 95.12 21 ARG B O 1
ATOM 1949 N N . ALA B 1 22 ? -8.703 16.203 -13.922 1 91.44 22 ALA B N 1
ATOM 1950 C CA . ALA B 1 22 ? -9.133 14.93 -14.508 1 91.44 22 ALA B CA 1
ATOM 1951 C C . ALA B 1 22 ? -10.5 14.516 -13.969 1 91.44 22 ALA B C 1
ATOM 1953 O O . ALA B 1 22 ? -10.867 14.875 -12.852 1 91.44 22 ALA B O 1
ATOM 1954 N N . ALA B 1 23 ? -11.273 13.742 -14.75 1 91.62 23 ALA B N 1
ATOM 1955 C CA . ALA B 1 23 ? -12.625 13.312 -14.414 1 91.62 23 ALA B CA 1
ATOM 1956 C C . ALA B 1 23 ? -12.648 12.586 -13.062 1 91.62 23 ALA B C 1
ATOM 1958 O O . ALA B 1 23 ? -13.602 12.727 -12.297 1 91.62 23 ALA B O 1
ATOM 1959 N N . LEU B 1 24 ? -11.656 11.906 -12.82 1 87.19 24 LEU B N 1
ATOM 1960 C CA . LEU B 1 24 ? -11.531 11.148 -11.578 1 87.19 24 LEU B CA 1
ATOM 1961 C C . LEU B 1 24 ? -11.727 12.055 -10.367 1 87.19 24 LEU B C 1
ATOM 1963 O O . LEU B 1 24 ? -12.5 11.727 -9.461 1 87.19 24 LEU B O 1
ATOM 1967 N N . PHE B 1 25 ? -11.07 13.141 -10.352 1 93.38 25 PHE B N 1
ATOM 1968 C CA . PHE B 1 25 ? -11.117 14.07 -9.234 1 93.38 25 PHE B CA 1
ATOM 1969 C C . PHE B 1 25 ? -12.414 14.867 -9.242 1 93.38 25 PHE B C 1
ATOM 1971 O O . PHE B 1 25 ? -12.992 15.133 -8.188 1 93.38 25 PHE B O 1
ATOM 1978 N N . ARG B 1 26 ? -12.82 15.227 -10.367 1 92.81 26 ARG B N 1
ATOM 1979 C CA . ARG B 1 26 ? -14.055 15.992 -10.5 1 92.81 26 ARG B CA 1
ATOM 1980 C C . ARG B 1 26 ? -15.258 15.195 -9.992 1 92.81 26 ARG B C 1
ATOM 1982 O O . ARG B 1 26 ? -16.094 15.719 -9.258 1 92.81 26 ARG B O 1
ATOM 1989 N N . GLU B 1 27 ? -15.25 13.977 -10.305 1 94.19 27 GLU B N 1
ATOM 1990 C CA . GLU B 1 27 ? -16.375 13.117 -9.945 1 94.19 27 GLU B CA 1
ATOM 1991 C C . GLU B 1 27 ? -16.359 12.758 -8.469 1 94.19 27 GLU B C 1
ATOM 1993 O O . GLU B 1 27 ? -17.391 12.508 -7.863 1 94.19 27 GLU B O 1
ATOM 1998 N N . ALA B 1 28 ? -15.148 12.742 -7.945 1 93.25 28 ALA B N 1
ATOM 1999 C CA . ALA B 1 28 ? -15.008 12.438 -6.523 1 93.25 28 ALA B CA 1
ATOM 2000 C C . ALA B 1 28 ? -15.531 13.578 -5.66 1 93.25 28 ALA B C 1
ATOM 2002 O O . ALA B 1 28 ? -15.875 13.375 -4.492 1 93.25 28 ALA B O 1
ATOM 2003 N N . GLY B 1 29 ? -15.586 14.789 -6.207 1 90.19 29 GLY B N 1
ATOM 2004 C CA . GLY B 1 29 ? -16.078 15.938 -5.457 1 90.19 29 GLY B CA 1
ATOM 2005 C C . GLY B 1 29 ? -15.031 16.531 -4.527 1 90.19 29 GLY B C 1
ATOM 2006 O O . GLY B 1 29 ? -13.836 16.516 -4.836 1 90.19 29 GLY B O 1
ATOM 2007 N N . GLU B 1 30 ? -15.57 17.125 -3.48 1 85.56 30 GLU B N 1
ATOM 2008 C CA . GLU B 1 30 ? -14.703 17.844 -2.555 1 85.56 30 GLU B CA 1
ATOM 2009 C C . GLU B 1 30 ? -14.562 17.094 -1.23 1 85.56 30 GLU B C 1
ATOM 2011 O O . GLU B 1 30 ? -15.344 16.188 -0.946 1 85.56 30 GLU B O 1
ATOM 2016 N N . GLY B 1 31 ? -13.508 17.438 -0.519 1 91.19 31 GLY B N 1
ATOM 2017 C CA . GLY B 1 31 ? -13.453 17.016 0.874 1 91.19 31 GLY B CA 1
ATOM 2018 C C . GLY B 1 31 ? -12.641 15.758 1.086 1 91.19 31 GLY B C 1
ATOM 2019 O O . GLY B 1 31 ? -12.336 15.391 2.223 1 91.19 31 GLY B O 1
ATOM 2020 N N . TYR B 1 32 ? -12.148 15.102 0.011 1 96.56 32 TYR B N 1
ATOM 2021 C CA . TYR B 1 32 ? -11.531 13.797 0.182 1 96.56 32 TYR B CA 1
ATOM 2022 C C . TYR B 1 32 ? -10.078 13.93 0.624 1 96.56 32 TYR B C 1
ATOM 2024 O O . TYR B 1 32 ? -9.445 12.945 1.018 1 96.56 32 TYR B O 1
ATOM 2032 N N . ALA B 1 33 ? -9.578 15.141 0.65 1 98.25 33 ALA B N 1
ATOM 2033 C CA . ALA B 1 33 ? -8.25 15.398 1.212 1 98.25 33 ALA B CA 1
ATOM 2034 C C . ALA B 1 33 ? -8.328 16.422 2.344 1 98.25 33 ALA B C 1
ATOM 2036 O O . ALA B 1 33 ? -7.375 17.172 2.582 1 98.25 33 ALA B O 1
ATOM 2037 N N . ASP B 1 34 ? -9.461 16.516 2.979 1 98.75 34 ASP B N 1
ATOM 2038 C CA . ASP B 1 34 ? -9.734 17.406 4.102 1 98.75 34 ASP B CA 1
ATOM 2039 C C . ASP B 1 34 ? -9.617 16.656 5.43 1 98.75 34 ASP B C 1
ATOM 2041 O O . ASP B 1 34 ? -10.5 15.891 5.797 1 98.75 34 ASP B O 1
ATOM 2045 N N . LEU B 1 35 ? -8.555 16.953 6.117 1 98.81 35 LEU B N 1
ATOM 2046 C CA . LEU B 1 35 ? -8.297 16.344 7.422 1 98.81 35 LEU B CA 1
ATOM 2047 C C . LEU B 1 35 ? -9.227 16.922 8.477 1 98.81 35 LEU B C 1
ATOM 2049 O O . LEU B 1 35 ? -9.422 18.141 8.547 1 98.81 35 LEU B O 1
ATOM 2053 N N . LEU B 1 36 ? -9.781 16.031 9.297 1 98.75 36 LEU B N 1
ATOM 2054 C CA . LEU B 1 36 ? -10.672 16.516 10.352 1 98.75 36 LEU B CA 1
ATOM 2055 C C . LEU B 1 36 ? -10.062 16.266 11.727 1 98.75 36 LEU B C 1
ATOM 2057 O O . LEU B 1 36 ? -10.312 17.016 12.672 1 98.75 36 LEU B O 1
ATOM 2061 N N . ALA B 1 37 ? -9.312 15.133 11.805 1 98.75 37 ALA B N 1
ATOM 2062 C CA . ALA B 1 37 ? -8.797 14.836 13.141 1 98.75 37 ALA B CA 1
ATOM 2063 C C . ALA B 1 37 ? -7.68 13.805 13.086 1 98.75 37 ALA B C 1
ATOM 2065 O O . ALA B 1 37 ? -7.625 12.992 12.156 1 98.75 37 ALA B O 1
ATOM 2066 N N . VAL B 1 38 ? -6.82 13.852 14.047 1 98.69 38 VAL B N 1
ATOM 2067 C CA . VAL B 1 38 ? -5.809 12.844 14.328 1 98.69 38 VAL B CA 1
ATOM 2068 C C . VAL B 1 38 ? -5.891 12.422 15.797 1 98.69 38 VAL B C 1
ATOM 2070 O O . VAL B 1 38 ? -5.945 13.273 16.688 1 98.69 38 VAL B O 1
ATOM 2073 N N . VAL B 1 39 ? -5.895 11.125 16.016 1 98.12 39 VAL B N 1
ATOM 2074 C CA . VAL B 1 39 ? -5.973 10.578 17.359 1 98.12 39 VAL B CA 1
ATOM 2075 C C . VAL B 1 39 ? -4.77 9.68 17.625 1 98.12 39 VAL B C 1
ATOM 2077 O O . VAL B 1 39 ? -4.312 8.961 16.734 1 98.12 39 VAL B O 1
ATOM 2080 N N . GLY B 1 40 ? -4.219 9.711 18.859 1 97.94 40 GLY B N 1
ATOM 2081 C CA . GLY B 1 40 ? -3.307 8.711 19.391 1 97.94 40 GLY B CA 1
ATOM 2082 C C . GLY B 1 40 ? -3.908 7.887 20.516 1 97.94 40 GLY B C 1
ATOM 2083 O O . GLY B 1 40 ? -4.434 8.438 21.484 1 97.94 40 GLY B O 1
ATOM 2084 N N . GLU B 1 41 ? -3.871 6.598 20.312 1 97.75 41 GLU B N 1
ATOM 2085 C CA . GLU B 1 41 ? -4.414 5.695 21.328 1 97.75 41 GLU B CA 1
ATOM 2086 C C . GLU B 1 41 ? -3.342 4.754 21.859 1 97.75 41 GLU B C 1
ATOM 2088 O O . GLU B 1 41 ? -2.443 4.344 21.125 1 97.75 41 GLU B O 1
ATOM 2093 N N . ASP B 1 42 ? -3.49 4.395 23.156 1 97.25 42 ASP B N 1
ATOM 2094 C CA . ASP B 1 42 ? -2.664 3.369 23.781 1 97.25 42 ASP B CA 1
ATOM 2095 C C . ASP B 1 42 ? -3.309 1.99 23.672 1 97.25 42 ASP B C 1
ATOM 2097 O O . ASP B 1 42 ? -4.277 1.687 24.359 1 97.25 42 ASP B O 1
ATOM 2101 N N . ARG B 1 43 ? -2.773 1.194 22.844 1 96.06 43 ARG B N 1
ATOM 2102 C CA . ARG B 1 43 ? -3.227 -0.185 22.688 1 96.06 43 ARG B CA 1
ATOM 2103 C C . ARG B 1 43 ? -2.07 -1.164 22.875 1 96.06 43 ARG B C 1
ATOM 2105 O O . ARG B 1 43 ? -1.947 -2.129 22.109 1 96.06 43 ARG B O 1
ATOM 2112 N N . GLY B 1 44 ? -1.274 -0.828 23.891 1 96.31 44 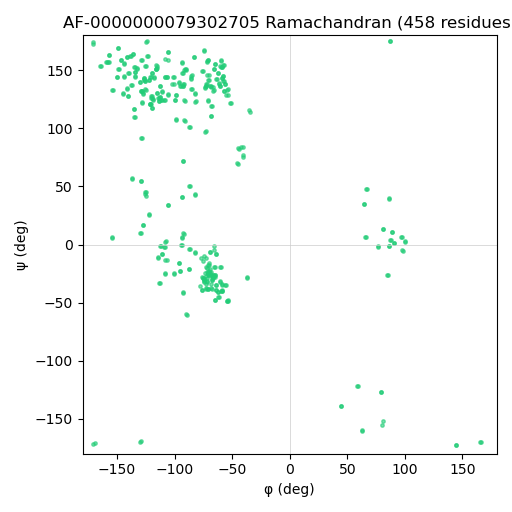GLY B N 1
ATOM 2113 C CA . GLY B 1 44 ? -0.012 -1.531 24.047 1 96.31 44 GLY B CA 1
ATOM 2114 C C . GLY B 1 44 ? 1.109 -0.935 23.219 1 96.31 44 GLY B C 1
ATOM 2115 O O . GLY B 1 44 ? 2.285 -1.066 23.562 1 96.31 44 GLY B O 1
ATOM 2116 N N . GLU B 1 45 ? 0.695 -0.331 22.188 1 97.12 45 GLU B N 1
ATOM 2117 C CA . GLU B 1 45 ? 1.51 0.535 21.344 1 97.12 45 GLU B CA 1
ATOM 2118 C C . GLU B 1 45 ? 0.741 1.788 20.922 1 97.12 45 GLU B C 1
ATOM 2120 O O . GLU B 1 45 ? -0.472 1.873 21.125 1 97.12 45 GLU B O 1
ATOM 2125 N N . LEU B 1 46 ? 1.448 2.707 20.516 1 98.06 46 LEU B N 1
ATOM 2126 C CA . LEU B 1 46 ? 0.762 3.863 19.953 1 98.06 46 LEU B CA 1
ATOM 2127 C C . LEU B 1 46 ? 0.079 3.5 18.641 1 98.06 46 LEU B C 1
ATOM 2129 O O . LEU B 1 46 ? 0.735 3.047 17.703 1 98.06 46 LEU B O 1
ATOM 2133 N N . VAL B 1 47 ? -1.196 3.66 18.641 1 98.31 47 VAL B N 1
ATOM 2134 C CA . VAL B 1 47 ? -1.981 3.588 17.406 1 98.31 47 VAL B CA 1
ATOM 2135 C C . VAL B 1 47 ? -2.414 4.992 16.984 1 98.31 47 VAL B C 1
ATOM 2137 O O . VAL B 1 47 ? -2.887 5.777 17.812 1 98.31 47 VAL B O 1
ATOM 2140 N N . LEU B 1 48 ? -2.145 5.293 15.758 1 98.62 48 LEU B N 1
ATOM 2141 C CA . LEU B 1 48 ? -2.604 6.562 15.211 1 98.62 48 LEU B CA 1
ATOM 2142 C C . LEU B 1 48 ? -3.852 6.367 14.359 1 98.62 48 LEU B C 1
ATOM 2144 O O . LEU B 1 48 ? -3.939 5.402 13.594 1 98.62 48 LEU B O 1
ATOM 2148 N N . LYS B 1 49 ? -4.801 7.25 14.492 1 98.62 49 LYS B N 1
ATOM 2149 C CA . LYS B 1 49 ? -6.012 7.246 13.68 1 98.62 49 LYS B CA 1
ATOM 2150 C C . LYS B 1 49 ? -6.23 8.602 13.016 1 98.62 49 LYS B C 1
ATOM 2152 O O . LYS B 1 49 ? -5.934 9.641 13.602 1 98.62 49 LYS B O 1
ATOM 2157 N N . VAL B 1 50 ? -6.723 8.531 11.812 1 98.75 50 VAL B N 1
ATOM 2158 C CA . VAL B 1 50 ? -7.008 9.742 11.047 1 98.75 50 VAL B CA 1
ATOM 2159 C C . VAL B 1 50 ? -8.453 9.727 10.562 1 98.75 50 VAL B C 1
ATOM 2161 O O . VAL B 1 50 ? -8.992 8.664 10.234 1 98.75 50 VAL B O 1
ATOM 2164 N N . ARG B 1 51 ? -9.055 10.867 10.594 1 98.69 51 ARG B N 1
ATOM 2165 C CA . ARG B 1 51 ? -10.375 11.055 10 1 98.69 51 ARG B CA 1
ATOM 2166 C C . ARG B 1 51 ? -10.344 12.117 8.906 1 98.69 51 ARG B C 1
ATOM 2168 O O . ARG B 1 51 ? -9.875 13.234 9.133 1 98.69 51 ARG B O 1
ATOM 2175 N N . LEU B 1 52 ? -10.836 11.797 7.766 1 98.62 52 LEU B N 1
ATOM 2176 C CA . LEU B 1 52 ? -11.039 12.734 6.664 1 98.62 52 LEU B CA 1
ATOM 2177 C C . LEU B 1 52 ? -12.516 13.078 6.504 1 98.62 52 LEU B C 1
ATOM 2179 O O . LEU B 1 52 ? -13.383 12.383 7.035 1 98.62 52 LEU B O 1
ATOM 2183 N N . ALA B 1 53 ? -12.75 14.086 5.766 1 98.56 53 ALA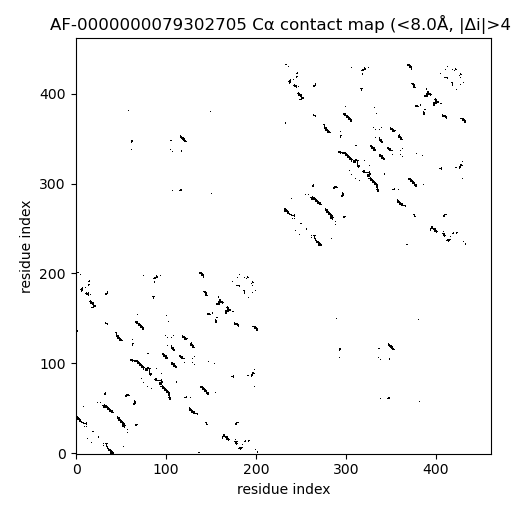 B N 1
ATOM 2184 C CA . ALA B 1 53 ? -14.125 14.555 5.605 1 98.56 53 ALA B CA 1
ATOM 2185 C C . ALA B 1 53 ? -14.93 13.602 4.734 1 98.56 53 ALA B C 1
ATOM 2187 O O . ALA B 1 53 ? -16.125 13.422 4.949 1 98.56 53 ALA B O 1
ATOM 2188 N N . ARG B 1 54 ? -14.328 13.039 3.709 1 97.81 54 ARG B N 1
ATOM 2189 C CA . ARG B 1 54 ? -14.977 12.109 2.789 1 97.81 54 ARG B CA 1
ATOM 2190 C C . ARG B 1 54 ? -14.008 11.023 2.328 1 97.81 54 ARG B C 1
ATOM 2192 O O . ARG B 1 54 ? -12.789 11.227 2.33 1 97.81 54 ARG B O 1
ATOM 2199 N N . TYR B 1 55 ? -14.664 9.898 1.926 1 96.94 55 TYR B N 1
ATOM 2200 C CA . TYR B 1 55 ? -13.828 8.766 1.554 1 96.94 55 TYR B CA 1
ATOM 2201 C C . TYR B 1 55 ? -14.234 8.211 0.191 1 96.94 55 TYR B C 1
ATOM 2203 O O . TYR B 1 55 ? -14.508 7.016 0.054 1 96.94 55 TYR B O 1
ATOM 2211 N N . PRO B 1 56 ? -14.281 9.055 -0.865 1 95.62 56 PRO B N 1
ATOM 2212 C CA . PRO B 1 56 ? -14.484 8.422 -2.172 1 95.62 56 PRO B CA 1
ATOM 2213 C C . PRO B 1 56 ? -13.406 7.395 -2.504 1 95.62 56 PRO B C 1
ATOM 2215 O O . PRO B 1 56 ? -12.234 7.586 -2.166 1 95.62 56 PRO B O 1
ATOM 2218 N N . ASN B 1 57 ? -13.875 6.336 -3.213 1 91.25 57 ASN B N 1
ATOM 2219 C CA . ASN B 1 57 ? -12.969 5.207 -3.412 1 91.25 57 ASN B CA 1
ATOM 2220 C C . ASN B 1 57 ? -13.039 4.68 -4.84 1 91.25 57 ASN B C 1
ATOM 2222 O O . ASN B 1 57 ? -13.25 3.484 -5.055 1 91.25 57 ASN B O 1
ATOM 2226 N N . PRO B 1 58 ? -12.797 5.488 -5.809 1 89.19 58 PRO B N 1
ATOM 2227 C CA . PRO B 1 58 ? -12.945 5.055 -7.199 1 89.19 58 PRO B CA 1
ATOM 2228 C C . PRO B 1 58 ? -11.922 3.998 -7.598 1 89.19 58 PRO B C 1
ATOM 2230 O O . PRO B 1 58 ? -12.141 3.244 -8.547 1 89.19 58 PRO B O 1
ATOM 2233 N N . LEU B 1 59 ? -10.758 3.998 -6.902 1 82.12 59 LEU B N 1
ATOM 2234 C CA . LEU B 1 59 ? -9.719 3.035 -7.266 1 82.12 59 LEU B CA 1
ATOM 2235 C C . LEU B 1 59 ? -9.812 1.785 -6.398 1 82.12 59 LEU B C 1
ATOM 2237 O O . LEU B 1 59 ? -8.93 0.926 -6.441 1 82.12 59 LEU B O 1
ATOM 2241 N N . GLU B 1 60 ? -10.719 1.801 -5.543 1 81.94 60 GLU B N 1
ATOM 2242 C CA . GLU B 1 60 ? -11.055 0.631 -4.738 1 81.94 60 GLU B CA 1
ATOM 2243 C C . GLU B 1 60 ? -9.922 0.279 -3.779 1 81.94 60 GLU B C 1
ATOM 2245 O O . GLU B 1 60 ? -9.5 -0.877 -3.707 1 81.94 60 GLU B O 1
ATOM 2250 N N . GLY B 1 61 ? -9.422 1.256 -3.096 1 86.69 61 GLY B N 1
ATOM 2251 C CA . GLY B 1 61 ? -8.477 0.995 -2.023 1 86.69 61 GLY B CA 1
ATOM 2252 C C . GLY B 1 61 ? -9.055 0.159 -0.9 1 86.69 61 GLY B C 1
ATOM 2253 O O . GLY B 1 61 ? -10.188 0.397 -0.466 1 86.69 61 GLY B O 1
ATOM 2254 N N . PRO B 1 62 ? -8.312 -0.755 -0.403 1 84.75 62 PRO B N 1
ATOM 2255 C CA . PRO B 1 62 ? -8.836 -1.689 0.593 1 84.75 62 PRO B CA 1
ATOM 2256 C C . PRO B 1 62 ? -9.219 -1.002 1.903 1 84.75 62 PRO B C 1
ATOM 2258 O O . PRO B 1 62 ? -10 -1.549 2.688 1 84.75 62 PRO B O 1
ATOM 2261 N N . LEU B 1 63 ? -8.719 0.133 2.131 1 90.5 63 LEU B N 1
ATOM 2262 C CA . LEU B 1 63 ? -9.016 0.82 3.381 1 90.5 63 LEU B CA 1
ATOM 2263 C C . LEU B 1 63 ? -10.203 1.763 3.211 1 90.5 63 LEU B C 1
ATOM 2265 O O . LEU B 1 63 ? -10.516 2.545 4.109 1 90.5 63 LEU B O 1
ATOM 2269 N N . GLY B 1 64 ? -10.789 1.704 2.09 1 90.25 64 GLY B N 1
ATOM 2270 C CA . GLY B 1 64 ? -12.086 2.342 1.909 1 90.25 64 GLY B CA 1
ATOM 2271 C C . GLY B 1 64 ? -11.992 3.715 1.271 1 90.25 64 GLY B C 1
ATOM 2272 O O . GLY B 1 64 ? -12.984 4.445 1.212 1 90.25 64 GLY B O 1
ATOM 2273 N N . PHE B 1 65 ? -10.867 4.129 0.855 1 93.94 65 PHE B N 1
ATOM 2274 C CA . PHE B 1 65 ? -10.617 5.348 0.093 1 93.94 65 PHE B CA 1
ATOM 2275 C C . PHE B 1 65 ? -9.43 5.172 -0.844 1 93.94 65 PHE B C 1
ATOM 2277 O O . PHE B 1 65 ? -8.727 4.16 -0.779 1 93.94 65 PHE B O 1
ATOM 2284 N N . SER B 1 66 ? -9.258 6.18 -1.771 1 92.81 66 SER B N 1
ATOM 2285 C CA . SER B 1 66 ? -8.164 5.875 -2.693 1 92.81 66 SER B CA 1
ATOM 2286 C C . SER B 1 66 ? -7.559 7.148 -3.271 1 92.81 66 SER B C 1
ATOM 2288 O O . SER B 1 66 ? -6.711 7.09 -4.164 1 92.81 66 SER B O 1
ATOM 2290 N N . LEU B 1 67 ? -7.953 8.312 -2.818 1 95.69 67 LEU B N 1
ATOM 2291 C CA . LEU B 1 67 ? -7.543 9.508 -3.553 1 95.69 67 LEU B CA 1
ATOM 2292 C C . LEU B 1 67 ? -6.609 10.367 -2.713 1 95.69 67 LEU B C 1
ATOM 2294 O O . LEU B 1 67 ? -5.977 11.289 -3.229 1 95.69 67 LEU B O 1
ATOM 2298 N N . ALA B 1 68 ? -6.504 10.062 -1.439 1 97.81 68 ALA B N 1
ATOM 2299 C CA . ALA B 1 68 ? -5.691 10.914 -0.573 1 97.81 68 ALA B CA 1
ATOM 2300 C C . ALA B 1 68 ? -4.484 10.148 -0.03 1 97.81 68 ALA B C 1
ATOM 2302 O O . ALA B 1 68 ? -4.516 8.922 0.072 1 97.81 68 ALA B O 1
ATOM 2303 N N . THR B 1 69 ? -3.457 10.852 0.241 1 97.56 69 THR B N 1
ATOM 2304 C CA . THR B 1 69 ? -2.322 10.438 1.058 1 97.56 69 THR B CA 1
ATOM 2305 C C . THR B 1 69 ? -2.223 11.289 2.32 1 97.56 69 THR B C 1
ATOM 2307 O O . THR B 1 69 ? -2.264 12.516 2.25 1 97.56 69 THR B O 1
ATOM 2310 N N . VAL B 1 70 ? -2.09 10.617 3.424 1 98.81 70 VAL B N 1
ATOM 2311 C CA . VAL B 1 70 ? -1.854 11.289 4.691 1 98.81 70 VAL B CA 1
ATOM 2312 C C . VAL B 1 70 ? -0.438 11 5.184 1 98.81 70 VAL B C 1
ATOM 2314 O O . VAL B 1 70 ? 0.004 9.852 5.168 1 98.81 70 VAL B O 1
ATOM 2317 N N . VAL B 1 71 ? 0.249 12.039 5.566 1 98.81 71 VAL B N 1
ATOM 2318 C CA . VAL B 1 71 ? 1.572 11.859 6.152 1 98.81 71 VAL B CA 1
ATOM 2319 C C . VAL B 1 71 ? 1.585 12.406 7.578 1 98.81 71 VAL B C 1
ATOM 2321 O O . VAL B 1 71 ? 1.168 13.547 7.816 1 98.81 71 VAL B O 1
ATOM 2324 N N . LEU B 1 72 ? 1.961 11.57 8.5 1 98.94 72 LEU B N 1
ATOM 2325 C CA . LEU B 1 72 ? 2.182 11.961 9.891 1 98.94 72 LEU B CA 1
ATOM 2326 C C . LEU B 1 72 ? 3.652 11.82 10.266 1 98.94 72 LEU B C 1
ATOM 2328 O O . LEU B 1 72 ? 4.273 10.789 10.008 1 98.94 72 LEU B O 1
ATOM 2332 N N . TRP B 1 73 ? 4.207 12.898 10.773 1 98.88 73 TRP B N 1
ATOM 2333 C CA . TRP B 1 73 ? 5.555 12.867 11.328 1 98.88 73 TRP B CA 1
ATOM 2334 C C . TRP B 1 73 ? 5.523 12.977 12.852 1 98.88 73 TRP B C 1
ATOM 2336 O O . TRP B 1 73 ? 4.723 13.727 13.406 1 98.88 73 TRP B O 1
ATOM 2346 N N . LEU B 1 74 ? 6.426 12.289 13.477 1 98.81 74 LEU B N 1
ATOM 2347 C CA . LEU B 1 74 ? 6.492 12.328 14.938 1 98.81 74 LEU B CA 1
ATOM 2348 C C . LEU B 1 74 ? 7.852 12.844 15.406 1 98.81 74 LEU B C 1
ATOM 2350 O O . LEU B 1 74 ? 8.891 12.383 14.93 1 98.81 74 LEU B O 1
ATOM 2354 N N . ASP B 1 75 ? 7.789 13.812 16.188 1 98.69 75 ASP B N 1
ATOM 2355 C CA . ASP B 1 75 ? 8.93 14.25 16.984 1 98.69 75 ASP B CA 1
ATOM 2356 C C . ASP B 1 75 ? 9.008 13.484 18.312 1 98.69 75 ASP B C 1
ATOM 2358 O O . ASP B 1 75 ? 8.305 13.82 19.266 1 98.69 75 ASP B O 1
ATOM 2362 N N . THR B 1 76 ? 9.875 12.508 18.359 1 97.38 76 THR B N 1
ATOM 2363 C CA . THR B 1 76 ? 9.891 11.594 19.5 1 97.38 76 THR B CA 1
ATOM 2364 C C . THR B 1 76 ? 11.125 11.836 20.375 1 97.38 76 THR B C 1
ATOM 2366 O O . THR B 1 76 ? 11.297 11.188 21.406 1 97.38 76 THR B O 1
ATOM 2369 N N . GLY B 1 77 ? 11.961 12.703 20.016 1 94.5 77 GLY B N 1
ATOM 2370 C CA . GLY B 1 77 ? 13.188 12.938 20.766 1 94.5 77 GLY B CA 1
ATOM 2371 C C . GLY B 1 77 ? 13.93 14.188 20.312 1 94.5 77 GLY B C 1
ATOM 2372 O O . GLY B 1 77 ? 13.375 15.016 19.594 1 94.5 77 GLY B O 1
ATOM 2373 N N . GLU B 1 78 ? 15.141 14.352 20.812 1 93.5 78 GLU B N 1
ATOM 2374 C CA . GLU B 1 78 ? 15.961 15.508 20.453 1 93.5 78 GLU B CA 1
ATOM 2375 C C . GLU B 1 78 ? 16.469 15.406 19.016 1 93.5 78 GLU B C 1
ATOM 2377 O O . GLU B 1 78 ? 16.703 14.305 18.516 1 93.5 78 GLU B O 1
ATOM 2382 N N . GLY B 1 79 ? 16.562 16.672 18.391 1 94.38 79 GLY B N 1
ATOM 2383 C CA . GLY B 1 79 ? 17.094 16.719 17.031 1 94.38 79 GLY B CA 1
ATOM 2384 C C . GLY B 1 79 ? 16.078 16.328 15.977 1 94.38 79 GLY B C 1
ATOM 2385 O O . GLY B 1 79 ? 14.969 16.875 15.945 1 94.38 79 GLY B O 1
ATOM 2386 N N . GLY B 1 80 ? 16.453 15.352 15.117 1 97.38 80 GLY B N 1
ATOM 2387 C CA . GLY B 1 80 ? 15.578 14.898 14.047 1 97.38 80 GLY B CA 1
ATOM 2388 C C . GLY B 1 80 ? 15.711 15.711 12.773 1 97.38 80 GLY B C 1
ATOM 2389 O O . GLY B 1 80 ? 16.469 16.688 12.734 1 97.38 80 GLY B O 1
ATOM 2390 N N . GLU B 1 81 ? 15.039 15.281 11.812 1 98.62 81 GLU B N 1
ATOM 2391 C CA . GLU B 1 81 ? 15.023 15.93 10.508 1 98.62 81 GLU B CA 1
ATOM 2392 C C . GLU B 1 81 ? 14.039 17.094 10.484 1 98.62 81 GLU B C 1
ATOM 2394 O O . GLU B 1 81 ? 12.875 16.938 10.875 1 98.62 81 GLU B O 1
ATOM 2399 N N . GLU B 1 82 ? 14.492 18.234 10.031 1 98.75 82 GLU B N 1
ATOM 2400 C CA . GLU B 1 82 ? 13.641 19.422 10.117 1 98.75 82 GLU B CA 1
ATOM 2401 C C . GLU B 1 82 ? 12.891 19.656 8.812 1 98.75 82 GLU B C 1
ATOM 2403 O O . GLU B 1 82 ? 11.961 20.469 8.766 1 98.75 82 GLU B O 1
ATOM 2408 N N . THR B 1 83 ? 13.312 19.031 7.742 1 98.5 83 THR B N 1
ATOM 2409 C CA . THR B 1 83 ? 12.555 19.109 6.5 1 98.5 83 THR B CA 1
ATOM 2410 C C . THR B 1 83 ? 11.398 18.109 6.504 1 98.5 83 THR B C 1
ATOM 2412 O O . THR B 1 83 ? 11.609 16.906 6.699 1 98.5 83 THR B O 1
ATOM 2415 N N . LEU B 1 84 ? 10.211 18.594 6.324 1 98.62 84 LEU B N 1
ATOM 2416 C CA . LEU B 1 84 ? 9.047 17.719 6.164 1 98.62 84 LEU B CA 1
ATOM 2417 C C . LEU B 1 84 ? 8.828 17.375 4.699 1 98.62 84 LEU B C 1
ATOM 2419 O O . LEU B 1 84 ? 8.867 16.188 4.328 1 98.62 84 LEU B O 1
ATOM 2423 N N . LEU B 1 85 ? 8.625 18.359 3.912 1 98.12 85 LEU B N 1
ATOM 2424 C CA . LEU B 1 85 ? 8.438 18.328 2.467 1 98.12 85 LEU B CA 1
ATOM 2425 C C . LEU B 1 85 ? 9.125 19.516 1.805 1 98.12 85 LEU B C 1
ATOM 2427 O O . LEU B 1 85 ? 9.461 20.5 2.477 1 98.12 85 LEU B O 1
ATOM 2431 N N . PRO B 1 86 ? 9.344 19.375 0.461 1 95.69 86 PRO B N 1
ATOM 2432 C CA . PRO B 1 86 ? 9.781 20.609 -0.186 1 95.69 86 PRO B CA 1
ATOM 2433 C C . PRO B 1 86 ? 8.859 21.797 0.118 1 95.69 86 PRO B C 1
ATOM 2435 O O . PRO B 1 86 ? 7.648 21.703 -0.078 1 95.69 86 PRO B O 1
ATOM 2438 N N . GLY B 1 87 ? 9.438 22.844 0.698 1 96.12 87 GLY B N 1
ATOM 2439 C CA . GLY B 1 87 ? 8.664 24.047 0.995 1 96.12 87 GLY B CA 1
ATOM 2440 C C . GLY B 1 87 ? 8.039 24.016 2.377 1 96.12 87 GLY B C 1
ATOM 2441 O O . GLY B 1 87 ? 7.352 24.969 2.768 1 96.12 87 GLY B O 1
ATOM 2442 N N . LEU B 1 88 ? 8.258 23 3.143 1 98.38 88 LEU B N 1
ATOM 2443 C CA . LEU B 1 88 ? 7.645 22.844 4.457 1 98.38 88 LEU B CA 1
ATOM 2444 C C . LEU B 1 88 ? 8.633 22.266 5.461 1 98.38 88 LEU B C 1
ATOM 2446 O O . LEU B 1 88 ? 9.211 21.203 5.223 1 98.38 88 LEU B O 1
ATOM 2450 N N . HIS B 1 89 ? 8.773 22.938 6.617 1 98.81 89 HIS B N 1
ATOM 2451 C CA . HIS B 1 89 ? 9.766 22.547 7.613 1 98.81 89 HIS B CA 1
ATOM 2452 C C . HIS B 1 89 ? 9.172 22.578 9.016 1 98.81 89 HIS B C 1
ATOM 2454 O O . HIS B 1 89 ? 8.125 23.188 9.242 1 98.81 89 HIS B O 1
ATOM 2460 N N . THR B 1 90 ? 9.922 21.906 9.898 1 98.81 90 THR B N 1
ATOM 2461 C CA . THR B 1 90 ? 9.625 22.031 11.32 1 98.81 90 THR B CA 1
ATOM 2462 C C . THR B 1 90 ? 10.273 23.281 11.898 1 98.81 90 THR B C 1
ATOM 2464 O O . THR B 1 90 ? 11.172 23.875 11.289 1 98.81 90 THR B O 1
ATOM 2467 N N . PRO B 1 91 ? 9.734 23.734 13.125 1 98.31 91 PRO B N 1
ATOM 2468 C CA . PRO B 1 91 ? 10.547 24.719 13.836 1 98.31 91 PRO B CA 1
ATOM 2469 C C . PRO B 1 91 ? 11.945 24.203 14.172 1 98.31 91 PRO B C 1
ATOM 2471 O O . PRO B 1 91 ? 12.148 22.984 14.266 1 98.31 91 PRO B O 1
ATOM 2474 N N . GLN B 1 92 ? 12.898 25.172 14.281 1 97.56 92 GLN B N 1
ATOM 2475 C CA . GLN B 1 92 ? 14.258 24.781 14.656 1 97.56 92 GLN B CA 1
ATOM 2476 C C . GLN B 1 92 ? 14.266 24 15.961 1 97.56 92 GLN B C 1
ATOM 2478 O O . GLN B 1 92 ? 13.617 24.375 16.938 1 97.56 92 GLN B O 1
ATOM 2483 N N . GLY 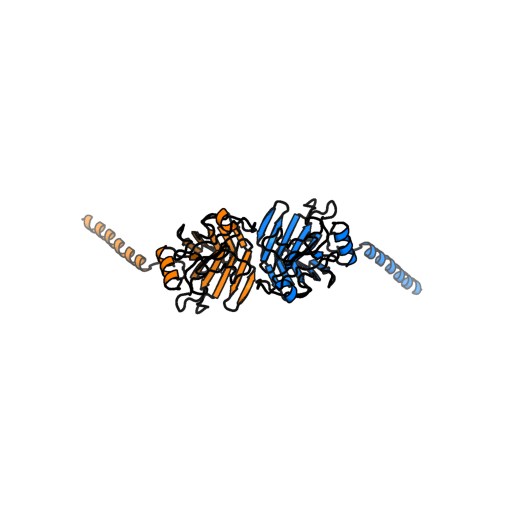B 1 93 ? 14.93 22.828 15.938 1 97.56 93 GLY B N 1
ATOM 2484 C CA . GLY B 1 93 ? 15.086 22.031 17.141 1 97.56 93 GLY B CA 1
ATOM 2485 C C . GLY B 1 93 ? 13.938 21.078 17.375 1 97.56 93 GLY B C 1
ATOM 2486 O O . GLY B 1 93 ? 13.914 20.344 18.375 1 97.56 93 GLY B O 1
ATOM 2487 N N . ALA B 1 94 ? 12.984 21 16.453 1 98.06 94 ALA B N 1
ATOM 2488 C CA . ALA B 1 94 ? 11.805 20.156 16.625 1 98.06 94 ALA B CA 1
ATOM 2489 C C . ALA B 1 94 ? 11.641 19.203 15.453 1 98.06 94 ALA B C 1
ATOM 2491 O O . ALA B 1 94 ? 10.539 19.047 14.93 1 98.06 94 ALA B O 1
ATOM 2492 N N . GLY B 1 95 ? 12.734 18.609 15.094 1 98.69 95 GLY B N 1
ATOM 2493 C CA . GLY B 1 95 ? 12.742 17.703 13.953 1 98.69 95 GLY B CA 1
ATOM 2494 C C . GLY B 1 95 ? 12.031 16.406 14.219 1 98.69 95 GLY B C 1
ATOM 2495 O O . GLY B 1 95 ? 11.82 16.031 15.375 1 98.69 95 GLY B O 1
ATOM 2496 N N . TRP B 1 96 ? 11.633 15.773 13.203 1 98.81 96 TRP B N 1
ATOM 2497 C CA . TRP B 1 96 ? 10.953 14.484 13.305 1 98.81 96 TRP B CA 1
ATOM 2498 C C . TRP B 1 96 ? 11.953 13.336 13.234 1 98.81 96 TRP B C 1
ATOM 2500 O O . TRP B 1 96 ? 12.984 13.438 12.578 1 98.81 96 TRP B O 1
ATOM 2510 N N . GLU B 1 97 ? 11.617 12.141 13.922 1 98.62 97 GLU B N 1
ATOM 2511 C CA . GLU B 1 97 ? 12.461 10.945 13.93 1 98.62 97 GLU B CA 1
ATOM 2512 C C . GLU B 1 97 ? 11.852 9.828 13.102 1 98.62 97 GLU B C 1
ATOM 2514 O O . GLU B 1 97 ? 12.562 8.945 12.609 1 98.62 97 GLU B O 1
ATOM 2519 N N . VAL B 1 98 ? 10.508 9.867 12.945 1 98.5 98 VAL B N 1
ATOM 2520 C CA . VAL B 1 98 ? 9.805 8.82 12.219 1 98.5 98 VAL B CA 1
ATOM 2521 C C . VAL B 1 98 ? 8.555 9.398 11.547 1 98.5 98 VAL B C 1
ATOM 2523 O O . VAL B 1 98 ? 7.938 10.328 12.078 1 98.5 98 VAL B O 1
ATOM 2526 N N . ALA B 1 99 ? 8.266 8.891 10.375 1 98.62 99 ALA B N 1
ATOM 2527 C CA . ALA B 1 99 ? 7.062 9.281 9.656 1 98.62 99 ALA B CA 1
ATOM 2528 C C . ALA B 1 99 ? 6.219 8.07 9.281 1 98.62 99 ALA B C 1
ATOM 2530 O O . ALA B 1 99 ? 6.734 6.953 9.18 1 98.62 99 ALA B O 1
ATOM 2531 N N . TYR B 1 100 ? 4.953 8.297 9.148 1 98 100 TYR B N 1
ATOM 2532 C CA . TYR B 1 100 ? 3.998 7.301 8.695 1 98 100 TYR B CA 1
ATOM 2533 C C . TYR B 1 100 ? 3.16 7.832 7.539 1 98 100 TYR B C 1
ATOM 2535 O O . TYR B 1 100 ? 2.562 8.906 7.641 1 98 100 TYR B O 1
ATOM 2543 N N . LEU B 1 101 ? 3.232 7.121 6.457 1 96.88 101 LEU B N 1
ATOM 2544 C CA . LEU B 1 101 ? 2.393 7.418 5.301 1 96.88 101 LEU B CA 1
ATOM 2545 C C . LEU B 1 101 ? 1.175 6.504 5.262 1 96.88 101 LEU B C 1
ATOM 2547 O O . LEU B 1 101 ? 1.304 5.285 5.41 1 96.88 101 LEU B O 1
ATOM 2551 N N . LEU B 1 102 ? 0.028 7.121 5.129 1 96.81 102 LEU B N 1
ATOM 2552 C CA . LEU B 1 102 ? -1.233 6.391 5.062 1 96.81 102 LEU B CA 1
ATOM 2553 C C . LEU B 1 102 ? -1.966 6.688 3.758 1 96.81 102 LEU B C 1
ATOM 2555 O O . LEU B 1 102 ? -2.236 7.848 3.441 1 96.81 102 LEU B O 1
ATOM 2559 N N . THR B 1 103 ? -2.217 5.652 2.984 1 94.12 103 THR B N 1
ATOM 2560 C CA . THR B 1 103 ? -3.0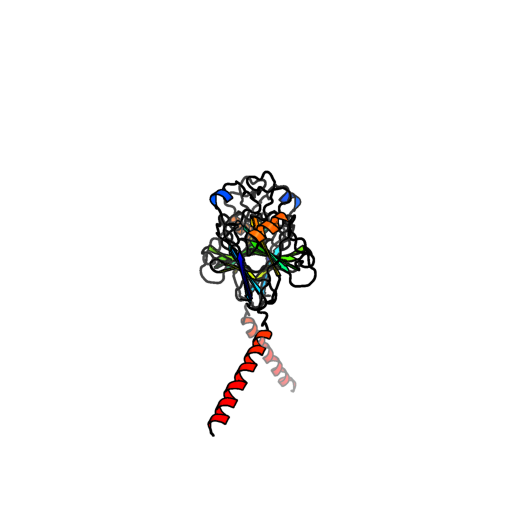25 5.707 1.771 1 94.12 103 THR B CA 1
ATOM 2561 C C . THR B 1 103 ? -4.172 4.699 1.839 1 94.12 103 THR B C 1
ATOM 2563 O O . THR B 1 103 ? -4.289 3.947 2.809 1 94.12 103 THR B O 1
ATOM 2566 N N . GLY B 1 104 ? -5.055 4.711 0.847 1 92.38 104 GLY B N 1
ATOM 2567 C CA . GLY B 1 104 ? -6.113 3.717 0.773 1 92.38 104 GLY B CA 1
ATOM 2568 C C . GLY B 1 104 ? -5.594 2.305 0.575 1 92.38 104 GLY B C 1
ATOM 2569 O O . GLY B 1 104 ? -6.34 1.336 0.731 1 92.38 104 GLY B O 1
ATOM 2570 N N . PHE B 1 105 ? -4.348 2.195 0.341 1 84.75 105 PHE B N 1
ATOM 2571 C CA . PHE B 1 105 ? -3.795 0.903 -0.046 1 84.75 105 PHE B CA 1
ATOM 2572 C C . PHE B 1 105 ? -2.887 0.353 1.049 1 84.75 105 PHE B C 1
ATOM 2574 O O . PHE B 1 105 ? -2.383 -0.766 0.94 1 84.75 105 PHE B O 1
ATOM 2581 N N . GLY B 1 106 ? -2.711 1.061 2.088 1 87.31 106 GLY B N 1
ATOM 2582 C CA . GLY B 1 106 ? -1.887 0.604 3.197 1 87.31 106 GLY B CA 1
ATOM 2583 C C . GLY B 1 106 ? -1.117 1.725 3.869 1 87.31 106 GLY B C 1
ATOM 2584 O O . GLY B 1 106 ? -1.413 2.902 3.656 1 87.31 106 GLY B O 1
ATOM 2585 N N . ALA B 1 107 ? -0.241 1.326 4.77 1 93.06 107 ALA B N 1
ATOM 2586 C CA . ALA B 1 107 ? 0.562 2.293 5.512 1 93.06 107 ALA B CA 1
ATOM 2587 C C . ALA B 1 107 ? 2.033 1.887 5.531 1 93.06 107 ALA B C 1
ATOM 2589 O O . ALA B 1 107 ? 2.357 0.703 5.41 1 93.06 107 ALA B O 1
ATOM 2590 N N . GLU B 1 108 ? 2.844 2.969 5.637 1 91.81 108 GLU B N 1
ATOM 2591 C CA . GLU B 1 108 ? 4.293 2.795 5.598 1 91.81 108 GLU B CA 1
ATOM 2592 C C . GLU B 1 108 ? 4.98 3.664 6.645 1 91.81 108 GLU B C 1
ATOM 2594 O O . GLU B 1 108 ? 4.598 4.816 6.852 1 91.81 108 GLU B O 1
ATOM 2599 N N . ARG B 1 109 ? 5.961 3.049 7.293 1 93.94 109 ARG B N 1
ATOM 2600 C CA . ARG B 1 109 ? 6.863 3.771 8.188 1 93.94 109 ARG B CA 1
ATOM 2601 C C . ARG B 1 109 ? 8.109 4.234 7.441 1 93.94 109 ARG B C 1
ATOM 2603 O O . ARG B 1 109 ? 8.68 3.486 6.645 1 93.94 109 ARG B O 1
ATOM 2610 N N . ARG B 1 110 ? 8.539 5.488 7.738 1 94.44 110 ARG B N 1
ATOM 2611 C CA . ARG B 1 110 ? 9.758 6.02 7.145 1 94.44 110 ARG B CA 1
ATOM 2612 C C . ARG B 1 110 ? 10.617 6.715 8.195 1 94.44 110 ARG B C 1
ATOM 2614 O O . ARG B 1 110 ? 10.102 7.246 9.18 1 94.44 110 ARG B O 1
ATOM 2621 N N . THR B 1 111 ? 11.914 6.719 7.918 1 95.94 111 THR B N 1
ATOM 2622 C CA . THR B 1 111 ? 12.844 7.465 8.75 1 95.94 111 THR B CA 1
ATOM 2623 C C . THR B 1 111 ? 13.641 8.461 7.91 1 95.94 111 THR B C 1
ATOM 2625 O O . THR B 1 111 ? 13.703 8.344 6.688 1 95.94 111 THR B O 1
ATOM 2628 N N . PRO B 1 112 ? 14.25 9.445 8.594 1 96.31 112 PRO B N 1
ATOM 2629 C CA . PRO B 1 112 ? 15.039 10.438 7.859 1 96.31 112 PRO B CA 1
ATOM 2630 C C . PRO B 1 112 ? 16.203 9.805 7.086 1 96.31 112 PRO B C 1
ATOM 2632 O O . PRO B 1 112 ? 16.688 10.391 6.109 1 96.31 112 PRO B O 1
ATOM 2635 N N . LYS B 1 113 ? 16.594 8.648 7.422 1 91.25 113 LYS B N 1
ATOM 2636 C CA . LYS B 1 113 ? 17.703 7.969 6.762 1 91.25 113 LYS B CA 1
ATOM 2637 C C . LYS B 1 113 ? 17.234 7.207 5.527 1 91.25 113 LYS B C 1
ATOM 2639 O O . LYS B 1 113 ? 18.031 6.57 4.84 1 91.25 113 LYS B O 1
ATOM 2644 N N . GLY B 1 114 ? 15.953 7.246 5.359 1 86.06 114 GLY B N 1
ATOM 2645 C CA . GLY B 1 114 ? 15.445 6.676 4.121 1 86.06 114 GLY B CA 1
ATOM 2646 C C . GLY B 1 114 ? 14.898 5.27 4.289 1 86.06 114 GLY B C 1
ATOM 2647 O O . GLY B 1 114 ? 14.5 4.633 3.312 1 86.06 114 GLY B O 1
ATOM 2648 N N . GLU B 1 115 ? 14.898 4.793 5.547 1 83.94 115 GLU B N 1
ATOM 2649 C CA . GLU B 1 115 ? 14.312 3.479 5.785 1 83.94 115 GLU B CA 1
ATOM 2650 C C . GLU B 1 115 ? 12.805 3.5 5.574 1 83.94 115 GLU B C 1
ATOM 2652 O O . GLU B 1 115 ? 12.133 4.465 5.945 1 83.94 115 GLU B O 1
ATOM 2657 N N . ARG B 1 116 ? 12.273 2.455 4.867 1 86.19 116 ARG B N 1
ATOM 2658 C CA . ARG B 1 116 ? 10.852 2.295 4.609 1 86.19 116 ARG B CA 1
ATOM 2659 C C . ARG B 1 116 ? 10.375 0.895 4.984 1 86.19 116 ARG B C 1
ATOM 2661 O O . ARG B 1 116 ? 11.031 -0.097 4.652 1 86.19 116 ARG B O 1
ATOM 2668 N N . GLU B 1 117 ? 9.258 0.763 5.727 1 83.38 117 GLU B N 1
ATOM 2669 C CA . GLU B 1 117 ? 8.68 -0.503 6.16 1 83.38 117 GLU B CA 1
ATOM 2670 C C . GLU B 1 117 ? 7.152 -0.431 6.184 1 83.38 117 GLU B C 1
ATOM 2672 O O . GLU B 1 117 ? 6.578 0.539 6.684 1 83.38 117 GLU B O 1
ATOM 2677 N N . GLY B 1 118 ? 6.504 -1.47 5.535 1 86.25 118 GLY B N 1
ATOM 2678 C CA . GLY B 1 118 ? 5.059 -1.546 5.676 1 86.25 118 GLY B CA 1
ATOM 2679 C C . GLY B 1 118 ? 4.609 -1.782 7.105 1 86.25 118 GLY B C 1
ATOM 2680 O O . GLY B 1 118 ? 5.246 -2.533 7.848 1 86.25 118 GLY B O 1
ATOM 2681 N N . VAL B 1 119 ? 3.494 -1.133 7.5 1 91.25 119 VAL B N 1
ATOM 2682 C CA . VAL B 1 119 ? 2.916 -1.354 8.82 1 91.25 119 VAL B CA 1
ATOM 2683 C C . VAL B 1 119 ? 1.429 -1.676 8.688 1 91.25 119 VAL B C 1
ATOM 2685 O O . VAL B 1 119 ? 0.818 -1.402 7.656 1 91.25 119 VAL B O 1
ATOM 2688 N N . ARG B 1 120 ? 0.925 -2.293 9.695 1 90.5 120 ARG B N 1
ATOM 2689 C CA . ARG B 1 120 ? -0.486 -2.662 9.664 1 90.5 120 ARG B CA 1
ATOM 2690 C C . ARG B 1 120 ? -1.376 -1.425 9.68 1 90.5 120 ARG B C 1
ATOM 2692 O O . ARG B 1 120 ? -1.146 -0.493 10.453 1 90.5 120 ARG B O 1
ATOM 2699 N N . ALA B 1 121 ? -2.35 -1.378 8.805 1 94.25 121 ALA B N 1
ATOM 2700 C CA . ALA B 1 121 ? -3.385 -0.348 8.766 1 94.25 121 ALA B CA 1
ATOM 2701 C C . ALA B 1 121 ? -4.77 -0.965 8.586 1 94.25 121 ALA B C 1
ATOM 2703 O O . ALA B 1 121 ? -4.902 -2.041 7.996 1 94.25 121 ALA B O 1
ATOM 2704 N N . TRP B 1 122 ? -5.773 -0.253 9.195 1 91.31 122 TRP B N 1
ATOM 2705 C CA . TRP B 1 122 ? -7.121 -0.81 9.109 1 91.31 122 TRP B CA 1
ATOM 2706 C C . TRP B 1 122 ? -8.172 0.28 9.289 1 91.31 122 TRP B C 1
ATOM 2708 O O . TRP B 1 122 ? -7.855 1.394 9.711 1 91.31 122 TRP B O 1
ATOM 2718 N N . ARG B 1 123 ? -9.352 -0.055 8.891 1 92 123 ARG B N 1
ATOM 2719 C CA . ARG B 1 123 ? -10.477 0.863 9.031 1 92 123 ARG B CA 1
ATOM 2720 C C . ARG B 1 123 ? -11.25 0.588 10.312 1 92 123 ARG B C 1
ATOM 2722 O O . ARG B 1 123 ? -11.469 -0.569 10.68 1 92 123 ARG B O 1
ATOM 2729 N N . GLU B 1 124 ? -11.617 1.616 11.031 1 93.56 124 GLU B N 1
ATOM 2730 C CA . GLU B 1 124 ? -12.523 1.601 12.18 1 93.56 124 GLU B CA 1
ATOM 2731 C C . GLU B 1 124 ? -13.625 2.641 12.023 1 93.56 124 GLU B C 1
ATOM 2733 O O . GLU B 1 124 ? -13.516 3.758 12.531 1 93.56 124 GLU B O 1
ATOM 2738 N N . GLY B 1 125 ? -14.734 2.143 11.422 1 94.19 125 GLY B N 1
ATOM 2739 C CA . GLY B 1 125 ? -15.75 3.135 11.117 1 94.19 125 GLY B CA 1
ATOM 2740 C C . GLY B 1 125 ? -15.258 4.238 10.203 1 94.19 125 GLY B C 1
ATOM 2741 O O . GLY B 1 125 ? -14.719 3.967 9.125 1 94.19 125 GLY B O 1
ATOM 2742 N N . ASP B 1 126 ? -15.359 5.516 10.695 1 96.06 126 ASP B N 1
ATOM 2743 C CA . ASP B 1 126 ? -14.93 6.652 9.891 1 96.06 126 ASP B CA 1
ATOM 2744 C C . ASP B 1 126 ? -13.469 7.008 10.18 1 96.06 126 ASP B C 1
ATOM 2746 O O . ASP B 1 126 ? -12.992 8.062 9.766 1 96.06 126 ASP B O 1
ATOM 2750 N N . TRP B 1 127 ? -12.852 6.16 10.898 1 97.5 127 TRP B N 1
ATOM 2751 C CA . TRP B 1 127 ? -11.438 6.332 11.18 1 97.5 127 TRP B CA 1
ATOM 2752 C C . TRP B 1 127 ? -10.594 5.34 10.383 1 97.5 127 TRP B C 1
ATOM 2754 O O . TRP B 1 127 ? -11.055 4.238 10.078 1 97.5 127 TRP B O 1
ATOM 2764 N N . VAL B 1 128 ? -9.461 5.777 9.977 1 97.5 128 VAL B N 1
ATOM 2765 C CA . VAL B 1 128 ? -8.438 4.891 9.445 1 97.5 128 VAL B CA 1
ATOM 2766 C C . VAL B 1 128 ? -7.238 4.863 10.391 1 97.5 128 VAL B C 1
ATOM 2768 O O . VAL B 1 128 ? -6.695 5.91 10.742 1 97.5 128 VAL B O 1
ATOM 2771 N N . ALA B 1 129 ? -6.852 3.672 10.773 1 97.44 129 ALA B N 1
ATOM 2772 C CA . ALA B 1 129 ? -5.855 3.508 11.836 1 97.44 129 ALA B CA 1
ATOM 2773 C C . ALA B 1 129 ? -4.586 2.85 11.297 1 97.44 129 ALA B C 1
ATOM 2775 O O . ALA B 1 129 ? -4.625 2.152 10.281 1 97.44 129 ALA B O 1
ATOM 2776 N N . LEU B 1 130 ? -3.471 3.078 11.914 1 97.12 130 LEU B N 1
ATOM 2777 C CA . LEU B 1 130 ? -2.232 2.359 11.633 1 97.12 130 LEU B CA 1
ATOM 2778 C C . LEU B 1 130 ? -1.478 2.059 12.922 1 97.12 130 LEU B C 1
ATOM 2780 O O . LEU B 1 130 ? -1.562 2.822 13.891 1 97.12 130 LEU B O 1
ATOM 2784 N N . ALA B 1 131 ? -0.815 1.018 12.945 1 95.75 131 ALA B N 1
ATOM 2785 C CA . ALA B 1 131 ? 0.068 0.634 14.039 1 95.75 131 ALA B CA 1
ATOM 2786 C C . ALA B 1 131 ? 1.451 1.257 13.875 1 95.75 131 ALA B C 1
ATOM 2788 O O . ALA B 1 131 ? 2.061 1.157 12.805 1 95.75 131 ALA B O 1
ATOM 2789 N N . THR B 1 132 ? 1.958 1.81 14.961 1 97.12 132 THR B N 1
ATOM 2790 C CA . THR B 1 132 ? 3.211 2.543 14.812 1 97.12 132 THR B CA 1
ATOM 2791 C C . THR B 1 132 ? 4.395 1.695 15.273 1 97.12 132 THR B C 1
ATOM 2793 O O . THR B 1 132 ? 5.539 1.967 14.906 1 97.12 132 THR B O 1
ATOM 2796 N N . GLY B 1 133 ? 4.148 0.758 16.141 1 94.5 133 GLY B N 1
ATOM 2797 C CA . GLY B 1 133 ? 5.227 0.015 16.781 1 94.5 133 GLY B CA 1
ATOM 2798 C C . GLY B 1 133 ? 5.926 0.796 17.875 1 94.5 133 GLY B C 1
ATOM 2799 O O . GLY B 1 133 ? 6.832 0.279 18.531 1 94.5 133 GLY B O 1
ATOM 2800 N N . LEU B 1 134 ? 5.555 1.984 18.109 1 97.69 134 LEU B N 1
ATOM 2801 C CA . LEU B 1 134 ? 6.156 2.812 19.156 1 97.69 134 LEU B CA 1
ATOM 2802 C C . LEU B 1 134 ? 5.418 2.639 20.469 1 97.69 134 LEU B C 1
ATOM 2804 O O . LEU B 1 134 ? 4.211 2.379 20.484 1 97.69 134 LEU B O 1
ATOM 2808 N N . PRO B 1 135 ? 6.145 2.811 21.547 1 97.69 135 PRO B N 1
ATOM 2809 C CA . PRO B 1 135 ? 5.414 2.912 22.812 1 97.69 135 PRO B CA 1
ATOM 2810 C C . PRO B 1 135 ? 4.535 4.16 22.891 1 97.69 135 PRO B C 1
ATOM 2812 O O . PRO B 1 135 ? 4.844 5.172 22.25 1 97.69 135 PRO B O 1
ATOM 2815 N N . PRO B 1 136 ? 3.428 4.008 23.688 1 96.31 136 PRO B N 1
ATOM 2816 C CA . PRO B 1 136 ? 2.654 5.23 23.906 1 96.31 136 PRO B CA 1
ATOM 2817 C C . PRO B 1 136 ? 3.482 6.355 24.516 1 96.31 136 PRO B C 1
ATOM 2819 O O . PRO B 1 136 ? 4.344 6.094 25.359 1 96.31 136 PRO B O 1
ATOM 2822 N N . GLY B 1 137 ? 3.279 7.59 24.078 1 92.81 137 GLY B N 1
ATOM 2823 C CA . GLY B 1 137 ? 4.039 8.719 24.594 1 92.81 137 GLY B CA 1
ATOM 2824 C C . GLY B 1 137 ? 3.492 10.062 24.125 1 92.81 137 GLY B C 1
ATOM 2825 O O . GLY B 1 137 ? 2.5 10.117 23.406 1 92.81 137 GLY B O 1
ATOM 2826 N N . ARG B 1 138 ? 4.078 11.094 24.672 1 90.69 138 ARG B N 1
ATOM 2827 C CA . ARG B 1 138 ? 3.676 12.461 24.344 1 90.69 138 ARG B CA 1
ATOM 2828 C C . ARG B 1 138 ? 4.52 13.016 23.203 1 90.69 138 ARG B C 1
ATOM 2830 O O . ARG B 1 138 ? 5.23 14.008 23.375 1 90.69 138 ARG B O 1
ATOM 2837 N N . TYR B 1 139 ? 4.328 12.57 22.078 1 97.06 139 TYR B N 1
ATOM 2838 C CA . TYR B 1 139 ? 5.105 12.938 20.891 1 97.06 139 TYR B CA 1
ATOM 2839 C C . TYR B 1 139 ? 4.551 14.203 20.25 1 97.06 139 TYR B C 1
ATOM 2841 O O . TYR B 1 139 ? 3.357 14.5 20.375 1 97.06 139 TYR B O 1
ATOM 2849 N N . GLY B 1 140 ? 5.473 15.023 19.703 1 98.06 140 GLY B N 1
ATOM 2850 C CA . GLY B 1 140 ? 4.992 16.016 18.75 1 98.06 140 GLY B CA 1
ATOM 2851 C C . GLY B 1 140 ? 4.496 15.422 17.453 1 98.06 140 GLY B C 1
ATOM 2852 O O . GLY B 1 140 ? 5.121 14.516 16.906 1 98.06 140 GLY B O 1
ATOM 2853 N N . VAL B 1 141 ? 3.359 15.938 17 1 98.81 141 VAL B N 1
ATOM 2854 C CA . VAL B 1 141 ? 2.754 15.375 15.797 1 98.81 141 VAL B CA 1
ATOM 2855 C C . VAL B 1 141 ? 2.623 16.453 14.727 1 98.81 141 VAL B C 1
ATOM 2857 O O . VAL B 1 141 ? 2.088 17.531 14.984 1 98.81 141 VAL B O 1
ATOM 2860 N N . TYR B 1 142 ? 3.256 16.188 13.594 1 98.94 142 TYR B N 1
ATOM 2861 C CA . TYR B 1 142 ? 2.967 16.922 12.367 1 98.94 142 TYR B CA 1
ATOM 2862 C C . TYR B 1 142 ? 2.064 16.125 11.438 1 98.94 142 TYR B C 1
ATOM 2864 O O . TYR B 1 142 ? 2.189 14.898 11.352 1 98.94 142 TYR B O 1
ATOM 2872 N N . GLY B 1 143 ? 1.157 16.797 10.719 1 98.94 143 GLY B N 1
ATOM 2873 C CA . GLY B 1 143 ? 0.29 16.109 9.773 1 98.94 143 GLY B CA 1
ATOM 2874 C C . GLY B 1 143 ? 0.009 16.922 8.523 1 98.94 143 GLY B C 1
ATOM 2875 O O . GLY B 1 143 ? -0.078 18.141 8.57 1 98.94 143 GLY B O 1
ATOM 2876 N N . ALA B 1 144 ? -0.078 16.234 7.426 1 98.88 144 ALA B N 1
ATOM 2877 C CA . ALA B 1 144 ? -0.42 16.828 6.141 1 98.88 144 ALA B CA 1
ATOM 2878 C C . ALA B 1 144 ? -1.187 15.852 5.258 1 98.88 144 ALA B C 1
ATOM 2880 O O . ALA B 1 144 ? -1.022 14.633 5.383 1 98.88 144 ALA B O 1
ATOM 2881 N N . VAL B 1 145 ? -2.037 16.391 4.398 1 98.88 145 VAL B N 1
ATOM 2882 C CA . VAL B 1 145 ? -2.809 15.578 3.461 1 98.88 145 VAL B CA 1
ATOM 2883 C C . VAL B 1 145 ? -2.613 16.109 2.041 1 98.88 145 VAL B C 1
ATOM 2885 O O . VAL B 1 145 ? -2.658 17.312 1.812 1 98.88 145 VAL B O 1
ATOM 2888 N N . GLY B 1 146 ? -2.287 15.234 1.123 1 98.44 146 GLY B N 1
ATOM 2889 C CA . GLY B 1 146 ? -2.264 15.508 -0.306 1 98.44 146 GLY B CA 1
ATOM 2890 C C . GLY B 1 146 ? -3.029 14.477 -1.118 1 98.44 146 GLY B C 1
ATOM 2891 O O . GLY B 1 146 ? -3.855 13.742 -0.576 1 98.44 146 GLY B O 1
ATOM 2892 N N . LEU B 1 147 ? -2.859 14.555 -2.414 1 97.19 147 LEU B N 1
ATOM 2893 C CA . LEU B 1 147 ? -3.521 13.609 -3.309 1 97.19 147 LEU B CA 1
ATOM 2894 C C . LEU B 1 147 ? -2.592 12.453 -3.668 1 97.19 147 LEU B C 1
ATOM 2896 O O . LEU B 1 147 ? -1.399 12.664 -3.904 1 97.19 147 LEU B O 1
ATOM 2900 N N . PHE B 1 148 ? -3.137 11.266 -3.705 1 94.94 148 PHE B N 1
ATOM 2901 C CA . PHE B 1 148 ? -2.375 10.039 -3.859 1 94.94 148 PHE B CA 1
ATOM 2902 C C . PHE B 1 148 ? -1.817 9.914 -5.273 1 94.94 148 PHE B C 1
ATOM 2904 O O . PHE B 1 148 ? -2.557 10.055 -6.25 1 94.94 148 PHE B O 1
ATOM 2911 N N . ASP B 1 149 ? -0.612 9.773 -5.367 1 91.19 149 ASP B N 1
ATOM 2912 C CA . ASP B 1 149 ? 0.122 9.359 -6.559 1 91.19 149 ASP B CA 1
ATOM 2913 C C . ASP B 1 149 ? 1.169 8.297 -6.215 1 91.19 149 ASP B C 1
ATOM 2915 O O . ASP B 1 149 ? 2.186 8.609 -5.59 1 91.19 149 ASP B O 1
ATOM 2919 N N . PRO B 1 150 ? 0.927 7.051 -6.664 1 83.5 150 PRO B N 1
ATOM 2920 C CA . PRO B 1 150 ? 1.835 5.977 -6.246 1 83.5 150 PRO B CA 1
ATOM 2921 C C . PRO B 1 150 ? 3.225 6.109 -6.863 1 83.5 150 PRO B C 1
ATOM 2923 O O . PRO B 1 150 ? 4.156 5.418 -6.445 1 83.5 150 PRO B O 1
ATOM 2926 N N . PHE B 1 151 ? 3.395 7.02 -7.742 1 79.81 151 PHE B N 1
ATOM 2927 C CA . PHE B 1 151 ? 4.668 7.121 -8.445 1 79.81 151 PHE B CA 1
ATOM 2928 C C . PHE B 1 151 ? 5.418 8.383 -8.023 1 79.81 151 PHE B C 1
ATOM 2930 O O . PHE B 1 151 ? 6.562 8.594 -8.422 1 79.81 151 PHE B O 1
ATOM 2937 N N . ALA B 1 152 ? 4.82 9.195 -7.297 1 88.69 152 ALA B N 1
ATOM 2938 C CA . ALA B 1 152 ? 5.441 10.445 -6.863 1 88.69 152 ALA B CA 1
ATOM 2939 C C . ALA B 1 152 ? 6.105 10.281 -5.5 1 88.69 152 ALA B C 1
ATOM 2941 O O . ALA B 1 152 ? 5.738 9.391 -4.723 1 88.69 152 ALA B O 1
ATOM 2942 N N . PRO B 1 153 ? 7.117 11.164 -5.215 1 89.19 153 PRO B N 1
ATOM 2943 C CA . PRO B 1 153 ? 7.719 11.141 -3.881 1 89.19 153 PRO B CA 1
ATOM 2944 C C . PRO B 1 153 ? 6.684 11.273 -2.766 1 89.19 153 PRO B C 1
ATOM 2946 O O . PRO B 1 153 ? 5.75 12.07 -2.877 1 89.19 153 PRO B O 1
ATOM 2949 N N . TRP B 1 154 ? 6.801 10.398 -1.73 1 93.12 154 TRP B N 1
ATOM 2950 C CA . TRP B 1 154 ? 5.918 10.383 -0.569 1 93.12 154 TRP B CA 1
ATOM 2951 C C . TRP B 1 154 ? 4.496 10 -0.971 1 93.12 154 TRP B C 1
ATOM 2953 O O . TRP B 1 154 ? 3.557 10.164 -0.189 1 93.12 154 TRP B O 1
ATOM 2963 N N . TYR B 1 155 ? 4.293 9.609 -2.232 1 92.44 155 TYR B N 1
ATOM 2964 C CA . TYR B 1 155 ? 2.994 9.281 -2.812 1 92.44 155 TYR B CA 1
ATOM 2965 C C . TYR B 1 155 ? 2.088 10.508 -2.854 1 92.44 155 TYR B C 1
ATOM 2967 O O . TYR B 1 155 ? 0.87 10.391 -2.699 1 92.44 155 TYR B O 1
ATOM 2975 N N . LEU B 1 156 ? 2.721 11.641 -3.08 1 96.5 156 LEU B N 1
ATOM 2976 C CA . LEU B 1 156 ? 1.987 12.898 -3.152 1 96.5 156 LEU B CA 1
ATOM 2977 C C . LEU B 1 156 ? 2.033 13.477 -4.562 1 96.5 156 LEU B C 1
ATOM 2979 O O . LEU B 1 156 ? 3.115 13.703 -5.109 1 96.5 156 LEU B O 1
ATOM 2983 N N . ARG B 1 157 ? 0.826 13.68 -5.031 1 95.5 157 ARG B N 1
ATOM 2984 C CA . ARG B 1 157 ? 0.758 14.305 -6.352 1 95.5 157 ARG B CA 1
ATOM 2985 C C . ARG B 1 157 ? 1.414 15.68 -6.34 1 95.5 157 ARG B C 1
ATOM 2987 O O . ARG B 1 157 ? 1.17 16.484 -5.438 1 95.5 157 ARG B O 1
ATOM 2994 N N . PRO B 1 158 ? 2.176 15.953 -7.355 1 95.56 158 PRO B N 1
ATOM 2995 C CA . PRO B 1 158 ? 2.924 17.203 -7.344 1 95.56 158 PRO B CA 1
ATOM 2996 C C . PRO B 1 158 ? 2.039 18.422 -7.621 1 95.56 158 PRO B C 1
ATOM 2998 O O . PRO B 1 158 ? 0.897 18.266 -8.062 1 95.56 158 PRO B O 1
ATOM 3001 N N . SER B 1 159 ? 2.635 19.562 -7.336 1 95.25 159 SER B N 1
ATOM 3002 C CA . SER B 1 159 ? 2.025 20.844 -7.664 1 95.25 159 SER B CA 1
ATOM 3003 C C . SER B 1 159 ? 2.857 21.609 -8.688 1 95.25 159 SER B C 1
ATOM 3005 O O . SER B 1 159 ? 4.074 21.422 -8.766 1 95.25 159 SER B O 1
ATOM 3007 N N . SER B 1 160 ? 2.148 22.391 -9.438 1 95.5 160 SER B N 1
ATOM 3008 C CA . SER B 1 160 ? 2.752 23.328 -10.375 1 95.5 160 SER B CA 1
ATOM 3009 C C . SER B 1 160 ? 1.912 24.594 -10.5 1 95.5 160 SER B C 1
ATOM 3011 O O . SER B 1 160 ? 0.723 24.594 -10.172 1 95.5 160 SER B O 1
ATOM 3013 N N . PRO B 1 161 ? 2.521 25.672 -10.945 1 95.31 161 PRO B N 1
ATOM 3014 C CA . PRO B 1 161 ? 1.747 26.906 -11.078 1 95.31 161 PRO B CA 1
ATOM 3015 C C . PRO B 1 161 ? 0.554 26.766 -12.023 1 95.31 161 PRO B C 1
ATOM 3017 O O . PRO B 1 161 ? -0.516 27.328 -11.758 1 95.31 161 PRO B O 1
ATOM 3020 N N . GLU B 1 162 ? 0.703 25.969 -13.062 1 96.12 162 GLU B N 1
ATOM 3021 C CA . GLU B 1 162 ? -0.333 25.844 -14.078 1 96.12 162 GLU B CA 1
ATOM 3022 C C . GLU B 1 162 ? -1.348 24.766 -13.711 1 96.12 162 GLU B C 1
ATOM 3024 O O . GLU B 1 162 ? -2.49 24.797 -14.172 1 96.12 162 GLU B O 1
ATOM 3029 N N . GLY B 1 163 ? -0.949 23.938 -12.898 1 95.88 163 GLY B N 1
ATOM 3030 C CA . GLY B 1 163 ? -1.775 22.766 -12.641 1 95.88 163 GLY B CA 1
ATOM 3031 C C . GLY B 1 163 ? -1.961 21.875 -13.867 1 95.88 163 GLY B C 1
ATOM 3032 O O . GLY B 1 163 ? -1.081 21.812 -14.727 1 95.88 163 GLY B O 1
ATOM 3033 N N . GLY B 1 164 ? -3.023 21.047 -13.805 1 95.25 164 GLY B N 1
ATOM 3034 C CA . GLY B 1 164 ? -3.314 20.172 -14.93 1 95.25 164 GLY B CA 1
ATOM 3035 C C . GLY B 1 164 ? -4.301 19.078 -14.586 1 95.25 164 GLY B C 1
ATOM 3036 O O . GLY B 1 164 ? -4.965 19.125 -13.555 1 95.25 164 GLY B O 1
ATOM 3037 N N . ALA B 1 165 ? -4.422 18.172 -15.508 1 92.56 165 ALA B N 1
ATOM 3038 C CA . ALA B 1 165 ? -5.348 17.062 -15.305 1 92.56 165 ALA B CA 1
ATOM 3039 C C . ALA B 1 165 ? -4.953 16.25 -14.078 1 92.56 165 ALA B C 1
ATOM 3041 O O . ALA B 1 165 ? -5.82 15.766 -13.344 1 92.56 165 ALA B O 1
ATOM 3042 N N . TRP B 1 166 ? -3.648 16.188 -13.812 1 89.88 166 TRP B N 1
ATOM 3043 C CA . TRP B 1 166 ? -3.174 15.289 -12.758 1 89.88 166 TRP B CA 1
ATOM 3044 C C . TRP B 1 166 ? -2.258 16.031 -11.789 1 89.88 166 TRP B C 1
ATOM 3046 O O . TRP B 1 166 ? -1.51 15.406 -11.031 1 89.88 166 TRP B O 1
ATOM 3056 N N . THR B 1 167 ? -2.203 17.297 -11.898 1 94.5 167 THR B N 1
ATOM 3057 C CA . THR B 1 167 ? -1.31 18.094 -11.07 1 94.5 167 THR B CA 1
ATOM 3058 C C . THR B 1 167 ? -2.086 19.188 -10.344 1 94.5 167 THR B C 1
ATOM 3060 O O . THR B 1 167 ? -2.986 19.812 -10.914 1 94.5 167 THR B O 1
ATOM 3063 N N . LEU B 1 168 ? -1.705 19.406 -9.133 1 96.62 168 LEU B N 1
ATOM 3064 C CA . LEU B 1 168 ? -2.271 20.516 -8.359 1 96.62 168 LEU B CA 1
ATOM 3065 C C . LEU B 1 168 ? -1.779 21.859 -8.891 1 96.62 168 LEU B C 1
ATOM 3067 O O . LEU B 1 168 ? -0.608 22 -9.25 1 96.62 168 LEU B O 1
ATOM 3071 N N . ALA B 1 169 ? -2.684 22.812 -8.898 1 97.19 169 ALA B N 1
ATOM 3072 C CA . ALA B 1 169 ? -2.254 24.172 -9.148 1 97.19 169 ALA B CA 1
ATOM 3073 C C . ALA B 1 169 ? -1.934 24.906 -7.844 1 97.19 169 ALA B C 1
ATOM 3075 O O . ALA B 1 169 ? -2.766 24.953 -6.938 1 97.19 169 ALA B O 1
ATOM 3076 N N . ALA B 1 170 ? -0.762 25.391 -7.789 1 96.44 170 ALA B N 1
ATOM 3077 C CA . ALA B 1 170 ? -0.319 26.109 -6.598 1 96.44 170 ALA B CA 1
ATOM 3078 C C . ALA B 1 170 ? 0.835 27.047 -6.93 1 96.44 170 ALA B C 1
ATOM 3080 O O . ALA B 1 170 ? 1.532 26.859 -7.93 1 96.44 170 ALA B O 1
ATOM 3081 N N . PRO B 1 171 ? 0.99 28.047 -6.078 1 93.25 171 PRO B N 1
ATOM 3082 C CA . PRO B 1 171 ? 2.141 28.938 -6.293 1 93.25 171 PRO B CA 1
ATOM 3083 C C . PRO B 1 171 ? 3.469 28.188 -6.285 1 93.25 171 PRO B C 1
ATOM 3085 O O . PRO B 1 171 ? 3.572 27.109 -5.691 1 93.25 171 PRO B O 1
ATOM 3088 N N . PRO B 1 172 ? 4.48 28.75 -6.973 1 91.38 172 PRO B N 1
ATOM 3089 C CA . PRO B 1 172 ? 5.797 28.109 -6.973 1 91.38 172 PRO B CA 1
ATOM 3090 C C . PRO B 1 172 ? 6.352 27.891 -5.566 1 91.38 172 PRO B C 1
ATOM 3092 O O . PRO B 1 172 ? 6.207 28.766 -4.703 1 91.38 172 PRO B O 1
ATOM 3095 N N . GLY B 1 173 ? 6.922 26.812 -5.324 1 90.94 173 GLY B N 1
ATOM 3096 C CA . GLY B 1 173 ? 7.539 26.516 -4.039 1 90.94 173 GLY B CA 1
ATOM 3097 C C . GLY B 1 173 ? 6.566 25.953 -3.029 1 90.94 173 GLY B C 1
ATOM 3098 O O . GLY B 1 173 ? 6.961 25.578 -1.921 1 90.94 173 GLY B O 1
ATOM 3099 N N . SER B 1 174 ? 5.344 25.828 -3.406 1 94.81 174 SER B N 1
ATOM 3100 C CA . SER B 1 174 ? 4.324 25.281 -2.514 1 94.81 174 SER B CA 1
ATOM 3101 C C . SER B 1 174 ? 4.508 23.781 -2.307 1 94.81 174 SER B C 1
ATOM 3103 O O . SER B 1 174 ? 4.844 23.062 -3.246 1 94.81 174 SER B O 1
ATOM 3105 N N . PRO B 1 175 ? 4.344 23.359 -1.08 1 97.5 175 PRO B N 1
ATOM 3106 C CA . PRO B 1 175 ? 4.395 21.906 -0.864 1 97.5 175 PRO B CA 1
ATOM 3107 C C . PRO B 1 175 ? 3.246 21.172 -1.55 1 97.5 175 PRO B C 1
ATOM 3109 O O . PRO B 1 175 ? 2.195 21.766 -1.812 1 97.5 175 PRO B O 1
ATOM 3112 N N . PRO B 1 176 ? 3.432 19.875 -1.857 1 97.56 176 PRO B N 1
ATOM 3113 C CA . PRO B 1 176 ? 2.408 19.094 -2.561 1 97.56 176 PRO B CA 1
ATOM 3114 C C . PRO B 1 176 ? 1.333 18.562 -1.623 1 97.56 176 PRO B C 1
ATOM 3116 O O . PRO B 1 176 ? 0.941 17.391 -1.737 1 97.56 176 PRO B O 1
ATOM 3119 N N . VAL B 1 177 ? 0.869 19.359 -0.708 1 98.56 177 VAL B N 1
ATOM 3120 C CA . VAL B 1 177 ? -0.178 19.016 0.247 1 98.56 177 VAL B CA 1
ATOM 3121 C C . VAL B 1 177 ? -1.197 20.141 0.337 1 98.56 177 VAL B C 1
ATOM 3123 O O . VAL B 1 177 ? -0.832 21.328 0.288 1 98.56 177 VAL B O 1
ATOM 3126 N N . VAL B 1 178 ? -2.451 19.75 0.522 1 98.25 178 VAL B N 1
ATOM 3127 C CA . VAL B 1 178 ? -3.523 20.734 0.417 1 98.25 178 VAL B CA 1
ATOM 3128 C C . VAL B 1 178 ? -4.086 21.031 1.804 1 98.25 178 VAL B C 1
ATOM 3130 O O . VAL B 1 178 ? -4.859 21.984 1.974 1 98.25 178 VAL B O 1
ATOM 3133 N N . ASP B 1 179 ? -3.768 20.25 2.779 1 98.69 179 ASP B N 1
ATOM 3134 C CA . ASP B 1 179 ? -4.254 20.391 4.148 1 98.69 179 ASP B CA 1
ATOM 3135 C C . ASP B 1 179 ? -3.156 20.078 5.16 1 98.69 179 ASP B C 1
ATOM 3137 O O . ASP B 1 179 ? -2.443 19.078 5.012 1 98.69 179 ASP B O 1
ATOM 3141 N N . LEU B 1 180 ? -3.014 20.938 6.164 1 98.88 180 LEU B N 1
ATOM 3142 C CA . LEU B 1 180 ? -2.053 20.734 7.242 1 98.88 180 LEU B CA 1
ATOM 3143 C C . LEU B 1 180 ? -2.764 20.594 8.586 1 98.88 180 LEU B C 1
ATOM 3145 O O . LEU B 1 180 ? -3.758 21.281 8.836 1 98.88 180 LEU B O 1
ATOM 3149 N N . LEU B 1 181 ? -2.244 19.766 9.406 1 98.88 181 LEU B N 1
ATOM 3150 C CA . LEU B 1 181 ? -2.787 19.625 10.75 1 98.88 181 LEU B CA 1
ATOM 3151 C C . LEU B 1 181 ? -2.527 20.875 11.578 1 98.88 181 LEU B C 1
ATOM 3153 O O . LEU B 1 181 ? -1.383 21.156 11.938 1 98.88 181 LEU B O 1
ATOM 3157 N N . ALA B 1 182 ? -3.541 21.531 11.844 1 98.5 182 ALA B N 1
ATOM 3158 C CA . ALA B 1 182 ? -3.555 22.734 12.68 1 98.5 182 ALA B CA 1
ATOM 3159 C C . ALA B 1 182 ? -4.922 22.938 13.328 1 98.5 182 ALA B C 1
ATOM 3161 O O . ALA B 1 182 ? -5.953 22.828 12.656 1 98.5 182 ALA B O 1
ATOM 3162 N N . GLU B 1 183 ? -4.926 23.203 14.602 1 97.06 183 GLU B N 1
ATOM 3163 C CA . GLU B 1 183 ? -6.184 23.281 15.336 1 97.06 183 GLU B CA 1
ATOM 3164 C C . GLU B 1 183 ? -6.977 24.531 14.945 1 97.06 183 GLU B C 1
ATOM 3166 O O . GLU B 1 183 ? -8.203 24.547 15.039 1 97.06 183 GLU B O 1
ATOM 3171 N N . ARG B 1 184 ? -6.293 25.516 14.5 1 96 184 ARG B N 1
ATOM 3172 C CA . ARG B 1 184 ? -6.941 26.75 14.047 1 96 184 ARG B CA 1
ATOM 3173 C C . ARG B 1 184 ? -6.609 27.031 12.594 1 96 184 ARG B C 1
ATOM 3175 O O . ARG B 1 184 ? -5.477 26.828 12.148 1 96 184 ARG B O 1
ATOM 3182 N N . PRO B 1 185 ? -7.555 27.578 11.836 1 94.56 185 PRO B N 1
ATOM 3183 C CA . PRO B 1 185 ? -7.336 27.859 10.414 1 94.56 185 PRO B CA 1
ATOM 3184 C C . PRO B 1 185 ? -6.16 28.812 10.172 1 94.56 185 PRO B C 1
ATOM 3186 O O . PRO B 1 185 ? -5.391 28.609 9.234 1 94.56 185 PRO B O 1
ATOM 3189 N N . LEU B 1 186 ? -6.094 29.781 11.062 1 96.19 186 LEU B N 1
ATOM 3190 C CA . LEU B 1 186 ? -5.047 30.781 10.859 1 96.19 186 LEU B CA 1
ATOM 3191 C C . LEU B 1 186 ? -3.666 30.172 11.055 1 96.19 186 LEU B C 1
ATOM 3193 O O . LEU B 1 186 ? -2.688 30.641 10.461 1 96.19 186 LEU B O 1
ATOM 3197 N N . GLU B 1 187 ? -3.564 29.172 11.828 1 97.31 187 GLU B N 1
ATOM 3198 C CA . GLU B 1 187 ? -2.291 28.484 12.023 1 97.31 187 GLU B CA 1
ATOM 3199 C C . GLU B 1 187 ? -1.863 27.75 10.758 1 97.31 187 GLU B C 1
ATOM 3201 O O . GLU B 1 187 ? -0.673 27.688 10.438 1 97.31 187 GLU B O 1
ATOM 3206 N N . GLN B 1 188 ? -2.779 27.188 10.07 1 97.88 188 GLN B N 1
ATOM 3207 C CA . GLN B 1 188 ? -2.461 26.562 8.789 1 97.88 188 GLN B CA 1
ATOM 3208 C C . GLN B 1 188 ? -1.992 27.594 7.77 1 97.88 188 GLN B C 1
ATOM 3210 O O . GLN B 1 188 ? -1.02 27.359 7.047 1 97.88 188 GLN B O 1
ATOM 3215 N N . VAL B 1 189 ? -2.766 28.672 7.688 1 96.94 189 VAL B N 1
ATOM 3216 C CA . VAL B 1 189 ? -2.391 29.734 6.758 1 96.94 189 VAL B CA 1
ATOM 3217 C C . VAL B 1 189 ? -0.953 30.172 7.027 1 96.94 189 VAL B C 1
ATOM 3219 O O . VAL B 1 189 ? -0.151 30.312 6.098 1 96.94 189 VAL B O 1
ATOM 3222 N N . ALA B 1 190 ? -0.665 30.406 8.281 1 97.88 190 ALA B N 1
ATOM 3223 C CA . ALA B 1 190 ? 0.678 30.844 8.672 1 97.88 190 ALA B CA 1
ATOM 3224 C C . ALA B 1 190 ? 1.721 29.797 8.258 1 97.88 190 ALA B C 1
ATOM 3226 O O . ALA B 1 190 ? 2.818 30.156 7.824 1 97.88 190 ALA B O 1
ATOM 3227 N N . ALA B 1 191 ? 1.426 28.547 8.398 1 98.38 191 ALA B N 1
ATOM 3228 C CA . ALA B 1 191 ? 2.354 27.469 8.031 1 98.38 191 ALA B CA 1
ATOM 3229 C C . ALA B 1 191 ? 2.682 27.516 6.543 1 98.38 191 ALA B C 1
ATOM 3231 O O . ALA B 1 191 ? 3.844 27.391 6.156 1 98.38 191 ALA B O 1
ATOM 3232 N N . TYR B 1 192 ? 1.676 27.688 5.699 1 97.56 192 TYR B N 1
ATOM 3233 C CA . TYR B 1 192 ? 1.916 27.781 4.262 1 97.56 192 TYR B CA 1
ATOM 3234 C C . TYR B 1 192 ? 2.738 29.016 3.922 1 97.56 192 TYR B C 1
ATOM 3236 O O . TYR B 1 192 ? 3.615 28.969 3.057 1 97.56 192 TYR B O 1
ATOM 3244 N N . GLN B 1 193 ? 2.453 30.125 4.598 1 96.56 193 GLN B N 1
ATOM 3245 C CA . GLN B 1 193 ? 3.102 31.391 4.277 1 96.56 193 GLN B CA 1
ATOM 3246 C C . GLN B 1 193 ? 4.566 31.375 4.699 1 96.56 193 GLN B C 1
ATOM 3248 O O . GLN B 1 193 ? 5.43 31.906 3.982 1 96.56 193 GLN B O 1
ATOM 3253 N N . THR B 1 194 ? 4.832 30.766 5.82 1 97.75 194 THR B N 1
ATOM 3254 C CA . THR B 1 194 ? 6.184 30.828 6.371 1 97.75 194 THR B CA 1
ATOM 3255 C C . THR B 1 194 ? 6.988 29.594 5.953 1 97.75 194 THR B C 1
ATOM 3257 O O . THR B 1 194 ? 8.219 29.594 6.043 1 97.75 194 THR B O 1
ATOM 3260 N N . GLY B 1 195 ? 6.254 28.531 5.621 1 98.06 195 GLY B N 1
ATOM 3261 C CA . GLY B 1 195 ? 6.91 27.266 5.348 1 98.06 195 GLY B CA 1
ATOM 3262 C C . GLY B 1 195 ? 7.277 26.5 6.605 1 98.06 195 GLY B C 1
ATOM 3263 O O . GLY B 1 195 ? 8.109 25.594 6.566 1 98.06 195 GLY B O 1
ATOM 3264 N N . VAL B 1 196 ? 6.73 26.922 7.762 1 98.75 196 VAL B N 1
ATOM 3265 C CA . VAL B 1 196 ? 7.027 26.266 9.031 1 98.75 196 VAL B CA 1
ATOM 3266 C C . VAL B 1 196 ? 5.742 25.719 9.641 1 98.75 196 VAL B C 1
ATOM 3268 O O . VAL B 1 196 ? 4.805 26.469 9.914 1 98.75 196 VAL B O 1
ATOM 3271 N N . LEU B 1 197 ? 5.664 24.406 9.797 1 98.81 197 LEU B N 1
ATOM 3272 C CA . LEU B 1 197 ? 4.551 23.75 10.469 1 98.81 197 LEU B CA 1
ATOM 3273 C C . LEU B 1 197 ? 4.91 23.406 11.906 1 98.81 197 LEU B C 1
ATOM 3275 O O . LEU B 1 197 ? 5.895 22.703 12.156 1 98.81 197 LEU B O 1
ATOM 3279 N N . LYS B 1 198 ? 4.113 23.875 12.859 1 98.31 198 LYS B N 1
ATOM 3280 C CA . LYS B 1 198 ? 4.371 23.578 14.266 1 98.31 198 LYS B CA 1
ATOM 3281 C C . LYS B 1 198 ? 3.746 22.25 14.68 1 98.31 198 LYS B C 1
ATOM 3283 O O . LYS B 1 198 ? 2.643 21.922 14.25 1 98.31 198 LYS B O 1
ATOM 3288 N N . PRO B 1 199 ? 4.422 21.516 15.523 1 98.38 199 PRO B N 1
ATOM 3289 C CA . PRO B 1 199 ? 3.838 20.25 15.992 1 98.38 199 PRO B CA 1
ATOM 3290 C C . PRO B 1 199 ? 2.732 20.469 17.016 1 98.38 199 PRO B C 1
ATOM 3292 O O . PRO B 1 199 ? 2.748 21.453 17.75 1 98.38 199 PRO B O 1
ATOM 3295 N N . LEU B 1 200 ? 1.793 19.578 17.031 1 98.31 200 LEU B N 1
ATOM 3296 C CA . LEU B 1 200 ? 0.847 19.5 18.141 1 98.31 200 LEU B CA 1
ATOM 3297 C C . LEU B 1 200 ? 1.328 18.516 19.203 1 98.31 200 LEU B C 1
ATOM 3299 O O . LEU B 1 200 ? 1.864 17.453 18.875 1 98.31 200 LEU B O 1
ATOM 3303 N N . ARG B 1 201 ? 1.211 18.906 20.469 1 96 201 ARG B N 1
ATOM 3304 C CA . ARG B 1 201 ? 1.611 18.094 21.609 1 96 201 ARG B CA 1
ATOM 3305 C C . ARG B 1 201 ? 0.491 18.016 22.641 1 96 201 ARG B C 1
ATOM 3307 O O . ARG B 1 201 ? -0.263 18.969 22.812 1 96 201 ARG B O 1
ATOM 3314 N N . PRO B 1 202 ? 0.43 16.75 23.141 1 89.69 202 PRO B N 1
ATOM 3315 C CA . PRO B 1 202 ? -0.566 16.688 24.219 1 89.69 202 PRO B CA 1
ATOM 3316 C C . PRO B 1 202 ? -0.283 17.688 25.344 1 89.69 202 PRO B C 1
ATOM 3318 O O . PRO B 1 202 ? 0.879 17.922 25.672 1 89.69 202 PRO B O 1
ATOM 3321 N N . LYS B 1 203 ? -1.275 18.406 25.75 1 72.75 203 LYS B N 1
ATOM 3322 C CA . LYS B 1 203 ? -1.122 19.359 26.828 1 72.75 203 LYS B CA 1
ATOM 3323 C C . LYS B 1 203 ? -1.009 18.656 28.188 1 72.75 203 LYS B C 1
ATOM 3325 O O . LYS B 1 203 ? -1.66 17.641 28.406 1 72.75 203 LYS B O 1
ATOM 3330 N N . GLY B 1 204 ? 0.157 18.484 28.609 1 57.53 204 GLY B N 1
ATOM 3331 C CA . GLY B 1 204 ? 0.32 17.953 29.953 1 57.53 204 GLY B CA 1
ATOM 3332 C C . GLY B 1 204 ? -0.734 18.453 30.922 1 57.53 204 GLY B C 1
ATOM 3333 O O . GLY B 1 204 ? -1.314 19.516 30.734 1 57.53 204 GLY B O 1
ATOM 3334 N N . PHE B 1 205 ? -1.601 17.594 31.484 1 47.09 205 PHE B N 1
ATOM 3335 C CA . PHE B 1 205 ? -2.244 18.094 32.688 1 47.09 205 PHE B CA 1
ATOM 3336 C C . PHE B 1 205 ? -1.224 18.734 33.625 1 47.09 205 PHE B C 1
ATOM 3338 O O . PHE B 1 205 ? -0.339 18.062 34.156 1 47.09 205 PHE B O 1
ATOM 3345 N N . ALA B 1 206 ? -0.628 19.828 33.406 1 38.62 206 ALA B N 1
ATOM 3346 C CA . ALA B 1 206 ? 0.097 20.5 34.469 1 38.62 206 ALA B CA 1
ATOM 3347 C C . ALA B 1 206 ? -0.718 20.516 35.781 1 38.62 206 ALA B C 1
ATOM 3349 O O . ALA B 1 206 ? -1.806 21.094 35.812 1 38.62 206 ALA B O 1
ATOM 3350 N N . LEU B 1 207 ? -0.727 19.5 36.594 1 38.72 207 LEU B N 1
ATOM 3351 C CA . LEU B 1 207 ? -1.138 19.734 37.969 1 38.72 207 LEU B CA 1
ATOM 3352 C C . LEU B 1 207 ? -0.564 21.047 38.5 1 38.72 207 LEU B C 1
ATOM 3354 O O . LEU B 1 207 ? 0.655 21.188 38.594 1 38.72 207 LEU B O 1
ATOM 3358 N N . LYS B 1 208 ? -1.073 22.156 38.156 1 40.41 208 LYS B N 1
ATOM 3359 C CA . LYS B 1 208 ? -0.766 23.344 38.969 1 40.41 208 LYS B CA 1
ATOM 3360 C C . LYS B 1 208 ? -0.819 23.016 40.438 1 40.41 208 LYS B C 1
ATOM 3362 O O . LYS B 1 208 ? -1.873 22.641 40.969 1 40.41 208 LYS B O 1
ATOM 3367 N N . ARG B 1 209 ? 0.146 22.5 41.094 1 37.91 209 ARG B N 1
ATOM 3368 C CA . ARG B 1 209 ? 0.405 22.297 42.531 1 37.91 209 ARG B CA 1
ATOM 3369 C C . ARG B 1 209 ? -0.098 23.469 43.344 1 37.91 209 ARG B C 1
ATOM 3371 O O . ARG B 1 209 ? -0.111 23.406 44.594 1 37.91 209 ARG B O 1
ATOM 3378 N N . GLU B 1 210 ? -0.108 24.625 42.719 1 37.06 210 GLU B N 1
ATOM 3379 C CA . GLU B 1 210 ? -0.277 25.797 43.562 1 37.06 210 GLU B CA 1
ATOM 3380 C C . GLU B 1 210 ? -1.654 25.797 44.219 1 37.06 210 GLU B C 1
ATOM 3382 O O . GLU B 1 210 ? -1.907 26.578 45.156 1 37.06 210 GLU B O 1
ATOM 3387 N N . SER B 1 211 ? -2.604 25.094 43.5 1 36.62 211 SER B N 1
ATOM 3388 C CA . SER B 1 211 ? -3.93 25.344 44.062 1 36.62 211 SER B CA 1
ATOM 3389 C C . SER B 1 211 ? -4.145 24.547 45.344 1 36.62 211 SER B C 1
ATOM 3391 O O . SER B 1 211 ? -5.215 24.625 45.938 1 36.62 211 SER B O 1
ATOM 3393 N N . LEU B 1 212 ? -3.117 23.594 45.5 1 34.72 212 LEU B N 1
ATOM 3394 C CA . LEU B 1 212 ? -3.389 22.781 46.688 1 34.72 212 LEU B CA 1
ATOM 3395 C C . LEU B 1 212 ? -3.273 23.625 47.938 1 34.72 212 LEU B C 1
ATOM 3397 O O . LEU B 1 212 ? -3.734 23.219 49.031 1 34.72 212 LEU B O 1
ATOM 3401 N N . LEU B 1 213 ? -2.365 24.641 47.812 1 35.12 213 LEU B N 1
ATOM 3402 C CA . LEU B 1 213 ? -1.963 25.203 49.125 1 35.12 213 LEU B CA 1
ATOM 3403 C C . LEU B 1 213 ? -3.115 25.969 49.75 1 35.12 213 LEU B C 1
ATOM 3405 O O . LEU B 1 213 ? -3.031 26.375 50.906 1 35.12 213 LEU B O 1
ATOM 3409 N N . ALA B 1 214 ? -4.035 26.438 48.875 1 35.81 214 ALA B N 1
ATOM 3410 C CA . ALA B 1 214 ? -4.867 27.5 49.406 1 35.81 214 ALA B CA 1
ATOM 3411 C C . ALA B 1 214 ? -5.863 26.953 50.438 1 35.81 214 ALA B C 1
ATOM 3413 O O . ALA B 1 214 ? -6.516 27.719 51.156 1 35.81 214 ALA B O 1
ATOM 3414 N N . PHE B 1 215 ? -6.113 25.578 50.25 1 36.28 215 PHE B N 1
ATOM 3415 C CA . PHE B 1 215 ? -7.352 25.266 50.969 1 36.28 215 PHE B CA 1
ATOM 3416 C C . PHE B 1 215 ? -7.129 25.234 52.469 1 36.28 215 PHE B C 1
ATOM 3418 O O . PHE B 1 215 ? -8.047 24.922 53.219 1 36.28 215 PHE B O 1
ATOM 3425 N N . GLY B 1 216 ? -5.789 25.281 52.812 1 35.22 216 GLY B N 1
ATOM 3426 C CA . GLY B 1 216 ? -5.574 24.906 54.188 1 35.22 216 GLY B CA 1
ATOM 3427 C C . GLY B 1 216 ? -6.199 25.875 55.188 1 35.22 216 GLY B C 1
ATOM 3428 O O . GLY B 1 216 ? -6.176 25.641 56.406 1 35.22 216 GLY B O 1
ATOM 3429 N N . LEU B 1 217 ? -6.332 27.141 54.719 1 34.44 217 LEU B N 1
ATOM 3430 C CA . LEU B 1 217 ? -6.348 28.156 55.75 1 34.44 217 LEU B CA 1
ATOM 3431 C C . LEU B 1 217 ? -7.68 28.156 56.5 1 34.44 217 LEU B C 1
ATOM 3433 O O . LEU B 1 217 ? -7.801 28.781 57.562 1 34.44 217 LEU B O 1
ATOM 3437 N N . GLY B 1 218 ? -8.773 27.766 55.75 1 35.59 218 GLY B N 1
ATOM 3438 C CA . GLY B 1 218 ? -10.047 28.266 56.219 1 35.59 218 GLY B CA 1
ATOM 3439 C C . GLY B 1 218 ? -10.5 27.562 57.5 1 35.59 218 GLY B C 1
ATOM 3440 O O . GLY B 1 218 ? -11.547 27.906 58.062 1 35.59 218 GLY B O 1
ATOM 3441 N N . GLY B 1 219 ? -9.883 26.422 57.688 1 35.56 219 GLY B N 1
ATOM 3442 C CA . GLY B 1 219 ? -10.516 25.562 58.688 1 35.56 219 GLY B CA 1
ATOM 3443 C C . GLY B 1 219 ? -10.375 26.078 60.094 1 35.56 219 GLY B C 1
ATOM 3444 O O . GLY B 1 219 ? -10.836 25.438 61.062 1 35.56 219 GLY B O 1
ATOM 3445 N N . VAL B 1 220 ? -9.469 26.984 60.25 1 38.09 220 VAL B N 1
ATOM 3446 C CA . VAL B 1 220 ? -9.047 27.219 61.625 1 38.09 220 VAL B CA 1
ATOM 3447 C C . VAL B 1 220 ? -10.141 27.953 62.375 1 38.09 220 VAL B C 1
ATOM 3449 O O . VAL B 1 220 ? -10.156 27.969 63.594 1 38.09 220 VAL B O 1
ATOM 3452 N N . SER B 1 221 ? -10.953 28.719 61.594 1 34.81 221 SER B N 1
ATOM 3453 C CA . SER B 1 221 ? -11.648 29.812 62.25 1 34.81 221 SER B CA 1
ATOM 3454 C C . SER B 1 221 ? -12.805 29.281 63.094 1 34.81 221 SER B C 1
ATOM 3456 O O . SER B 1 221 ? -13.297 29.984 64 1 34.81 221 SER B O 1
ATOM 3458 N N . LEU B 1 222 ? -13.391 28.188 62.656 1 34.75 222 LEU B N 1
ATOM 3459 C CA . LEU B 1 222 ? -14.703 27.875 63.219 1 34.75 222 LEU B CA 1
ATOM 3460 C C . LEU B 1 222 ? -14.578 27.406 64.688 1 34.75 222 LEU B C 1
ATOM 3462 O O . LEU B 1 222 ? -15.57 27.328 65.375 1 34.75 222 LEU B O 1
ATOM 3466 N N . LEU B 1 223 ? -13.398 26.984 65 1 36.53 223 LEU B N 1
ATOM 3467 C CA . LEU B 1 223 ? -13.32 26.344 66.312 1 36.53 223 LEU B CA 1
ATOM 3468 C C . LEU B 1 223 ? -13.445 27.359 67.438 1 36.53 223 LEU B C 1
ATOM 3470 O O . LEU B 1 223 ? -14 27.078 68.5 1 36.53 223 LEU B O 1
ATOM 3474 N N . LEU B 1 224 ? -13.008 28.578 67.125 1 36.88 224 LEU B N 1
ATOM 3475 C CA . LEU B 1 224 ? -12.836 29.516 68.25 1 36.88 224 LEU B CA 1
ATOM 3476 C C . LEU B 1 224 ? -14.188 30.016 68.75 1 36.88 224 LEU B C 1
ATOM 3478 O O . LEU B 1 224 ? -14.312 30.422 69.875 1 36.88 224 LEU B O 1
ATOM 3482 N N . ALA B 1 225 ? -15.125 30.125 67.812 1 38.97 225 ALA B N 1
ATOM 3483 C CA . ALA B 1 225 ? -16.344 30.859 68.188 1 38.97 225 ALA B CA 1
ATOM 3484 C C . ALA B 1 225 ? -17.141 30.125 69.25 1 38.97 225 ALA B C 1
ATOM 3486 O O . ALA B 1 225 ? -18 30.703 69.875 1 38.97 225 ALA B O 1
ATOM 3487 N N . PHE B 1 226 ? -17 28.812 69.25 1 40.91 226 PHE B N 1
ATOM 3488 C CA . PHE B 1 226 ? -17.828 28.062 70.188 1 40.91 226 PHE B CA 1
ATOM 3489 C C . PHE B 1 226 ? -17.469 28.391 71.625 1 40.91 226 PHE B C 1
ATOM 3491 O O . PHE B 1 226 ? -18.281 28.234 72.562 1 40.91 226 PHE B O 1
ATOM 3498 N N . LEU B 1 227 ? -16.234 28.766 71.812 1 42 227 LEU B N 1
ATOM 3499 C CA . LEU B 1 227 ? -15.828 28.906 73.25 1 42 227 LEU B CA 1
ATOM 3500 C C . LEU B 1 227 ? -16.469 30.125 73.875 1 42 227 LEU B C 1
ATOM 3502 O O . LEU B 1 227 ? -16.594 30.219 75.125 1 42 227 LEU B O 1
ATOM 3506 N N . LEU B 1 228 ? -16.688 31.156 73.125 1 39.69 228 LEU B N 1
ATOM 3507 C CA . LEU B 1 228 ? -17.031 32.406 73.812 1 39.69 228 LEU B CA 1
ATOM 3508 C C . LEU B 1 228 ? -18.5 32.375 74.25 1 39.69 228 LEU B C 1
ATOM 3510 O O . LEU B 1 228 ? -18.891 33.188 75.125 1 39.69 228 LEU B O 1
ATOM 3514 N N . ARG B 1 229 ? -19.359 31.766 73.438 1 38.81 229 ARG B N 1
ATOM 3515 C CA . ARG B 1 229 ? -20.75 32.094 73.75 1 38.81 229 ARG B CA 1
ATOM 3516 C C . ARG B 1 229 ? -21.172 31.453 75.062 1 38.81 229 ARG B C 1
ATOM 3518 O O . ARG B 1 229 ? -22.312 31.609 75.438 1 38.81 229 ARG B O 1
ATOM 3525 N N . ARG B 1 230 ? -20.375 30.469 75.438 1 38.28 230 ARG B N 1
ATOM 3526 C CA . ARG B 1 230 ? -20.938 29.859 76.688 1 38.28 230 ARG B CA 1
ATOM 3527 C C . ARG B 1 230 ? -20.906 30.812 77.875 1 38.28 230 ARG B C 1
ATOM 3529 O O . ARG B 1 230 ? -21.25 30.438 78.938 1 38.28 230 ARG B O 1
ATOM 3536 N N . ARG B 1 231 ? -20.312 32 77.688 1 27.11 231 ARG B N 1
ATOM 3537 C CA . ARG B 1 231 ? -20.625 32.719 78.875 1 27.11 231 ARG B CA 1
ATOM 3538 C C . ARG B 1 231 ? -22.047 33.25 78.875 1 27.11 231 ARG B C 1
ATOM 3540 O O . ARG B 1 231 ? -22.531 33.688 77.812 1 27.11 231 ARG B O 1
#

pLDDT: mean 88.19, std 19.1, range [27.11, 98.94]

Radius of gyration: 30.09 Å; Cα contacts (8 Å, |Δi|>4): 1133; chains: 2; bounding box: 45×112×108 Å

=== Feature glossary ===
Feature key, reading from the visual/contextual features back to the raw sequence:

Rendered structure images. Six rendered views show the 3D structure from the faces of a cube — i.e. along ±x, ±y, ±z. Rendering representation is drawn randomly per protein from cartoon (secondary-structure ribbons), sticks (backbone bonds), or molecular surface; coloring is either N→C rainbow (blue at the N-terminus through red at the C-terminus) or one color per chain.

Contact-map, Ramachandran, and PAE plots. The contact map is a binary N×N matrix image: pixel (i, j) is dark where Cα_i and Cα_j are within 8 Å and |i−j|>4. Because the |i−j|>4 filter removes local helical contacts, off-diagonal stripes parallel to the main diagonal indicate parallel β-sheets; stripes perpendicular to it indicate antiparallel β-sheets. The Ramachandran plot scatters every residue's (φ, ψ) pair against the sterically allowed regions. The PAE heatmap renders the predicted-aligned-error matrix.

InterPro / GO / CATH / organism. Database cross-references. InterPro integrates a dozen domain/family signature databases into unified entries with residue-range hits. GO terms attach function/process/location labels with evidence codes. CATH codes position the fold in a four-level structural taxonomy. Organism is the NCBI-taxonomy species name.

Nearest PDB structures. The Foldseek neighbor list gives the closest experimentally determined structures in the PDB, ranked by structural alignment. TM-score near 1 means near-identical fold; near 0.3 means only rough topology match. This is how one finds what a novel AlphaFold prediction most resembles in the solved-structure universe.

Predicted aligned error. PAE(i, j) answers: if I align the predicted and true structures on residue i, how far off (in Å) do I expect residue j to be? A block-diagonal PAE matrix with low values on the blocks and high values off-diagonal is the signature of a multi-domain protein with confidently predicted domains but uncertain inter-domain orientation.

Solvent-accessible surface area. Accessible surface area quantifies burial. A residue with SASA near zero is packed into the hydrophobic core; one with SASA >100 Å² sits on the surface. Computed here via the Shrake–Rupley numerical algorithm with a 1.4 Å probe.

B-factor. B-factor (Debye–Waller factor) reflects atomic displacement in the crystal lattice. It is an experimental observable (units Å²), not a prediction; low values mean the atom is pinned down, high values mean it moves or is heterogeneous across the crystal.

pLDDT. For AlphaFold models, the B-factor field carries pLDDT — the model's own estimate of local accuracy on a 0–100 scale. Regions with pLDDT<50 should be treated as essentially unmodeled; they often correspond to intrinsically disordered segments.

Backbone torsions (φ/ψ). φ (phi) and ψ (psi) are the two rotatable backbone dihedrals per residue: φ is the C(i-1)–N–Cα–C torsion, ψ is the N–Cα–C–N(i+1) torsion, both in degrees on (−180°, 180°]. α-helical residues cluster near (−60°, −45°); β-strand residues near (−120°, +130°). A Ramachandran plot is simply a scatter of (φ, ψ) for every residue.

Radius of gyration, Cα contacts, bounding box. Radius of gyration (Rg) is the root-mean-square distance of Cα atoms from their centroid — a single number for overall size and compactness. A globular domain of N residues has Rg ≈ 2.2·N^0.38 Å; an extended or disordered chain has a much larger Rg. The Cα contact count is the number of residue pairs whose Cα atoms are within 8 Å and are more than four positions apart in sequence — a standard proxy for tertiary packing density. The bounding box is the smallest axis-aligned box enclosing all Cα atoms.

Secondary structure (3-state, P-SEA). Three-state secondary structure (P-SEA) collapses the eight DSSP classes into helix (a), strand (b), and coil (c). P-SEA assigns these from Cα geometry alone — distances and angles — without requiring backbone oxygens, so it works on any Cα trace.

Secondary structure (8-state, DSSP). DSSP 8-state secondary structure assigns each residue one of H (α-helix), G (3₁₀-helix), I (π-helix), E (extended β-strand), B (isolated β-bridge), T (hydrogen-bonded turn), S (bend), or '-' (coil). The assignment is computed from backbone hydrogen-bond geometry via the Kabsch–Sander algorithm.

Foldseek 3Di. A 3Di character summarizes, for each residue, the relative orientation of the Cα frame of its nearest spatial neighbor. Because it encodes fold topology rather than chemistry, 3Di alignments detect remote structural similarity that sequence alignment misses.

mmCIF coordinates. The mmCIF block holds the 3D Cartesian coordinates of each backbone atom (N, Cα, C, O) in ångströms. mmCIF is the PDB's canonical archive format — a tagged-loop text representation of the atomic model.

Sequence. Sequence gives the chain of amino acids in standard one-letter code (A=alanine, C=cysteine, …, Y=tyrosine), read N→C. It is the only feature that is directly encoded by the gene; all structural features are derived from the folded form of this sequence.